Protein AF-0000000074753548 (afdb_homodimer)

Nearest PDB structures (foldseek):
  7zay-assembly1_B  TM=6.853E-01  e=6.596E-12  Homo sapiens
  7uqy-assembly1_A  TM=6.830E-01  e=1.273E-11  Homo sapiens
  7sch-assembly1_A  TM=6.782E-01  e=1.272E-10  Homo sapiens
  7zay-assembly1_A  TM=7.069E-01  e=5.289E-10  Homo sapiens
  7scj-assembly1_B  TM=6.610E-01  e=6.234E-10  Homo sapiens

Solvent-accessible surface area (backbone atoms only — not comparable to full-atom values): 40607 Å² total; per-residue (Å²): 124,79,73,74,76,59,67,59,74,42,63,48,71,73,52,85,58,26,32,22,64,56,84,52,58,80,42,51,55,58,51,78,70,31,45,50,49,54,37,12,48,37,40,52,52,44,42,48,49,68,25,19,65,26,43,34,92,45,70,90,66,34,62,33,32,40,49,47,43,36,52,69,30,50,69,46,61,44,70,64,73,76,59,72,73,66,57,76,62,86,86,61,50,74,64,50,47,32,47,47,50,55,66,48,60,73,64,49,40,68,55,40,32,51,50,50,52,52,53,56,72,69,43,89,66,43,66,80,48,58,21,48,44,31,37,39,57,37,58,50,36,37,77,71,34,32,56,72,36,29,32,60,60,39,48,71,72,44,57,51,31,22,38,41,21,41,47,50,46,27,56,94,60,51,60,50,70,35,45,71,71,59,32,43,50,39,76,60,39,70,46,67,70,56,49,53,55,27,36,71,36,38,56,59,72,87,73,36,72,27,54,32,34,40,64,44,90,28,39,90,79,35,73,85,32,59,81,33,63,49,46,51,50,50,59,77,46,46,82,42,88,45,37,51,47,51,56,80,59,92,58,47,47,52,51,42,13,25,12,54,26,27,55,32,61,34,55,90,35,32,57,63,61,58,52,59,52,21,25,41,11,36,11,28,37,34,34,25,29,48,58,36,52,66,50,47,59,89,80,44,68,56,59,66,34,32,34,34,43,42,36,90,61,61,48,70,64,52,52,51,50,56,49,45,36,58,75,74,33,42,69,60,50,48,51,22,30,50,47,25,50,73,50,31,43,45,55,31,84,84,36,75,63,73,99,46,13,34,58,45,48,51,48,52,54,49,48,53,44,59,74,57,56,63,82,66,74,51,71,43,59,43,71,118,124,79,72,76,75,60,67,58,73,42,62,48,71,72,52,85,59,26,32,22,65,56,85,52,58,78,42,50,53,60,51,76,70,31,45,52,50,54,38,12,47,36,39,51,52,43,41,48,50,69,25,19,65,25,42,35,92,45,71,90,66,33,62,33,32,40,48,46,43,35,50,68,30,50,69,44,61,44,69,65,74,76,58,76,73,68,57,74,61,87,86,60,49,73,64,50,48,32,47,45,51,55,65,50,55,75,65,47,40,68,56,41,33,51,50,49,50,51,54,56,71,68,42,88,65,43,67,81,50,57,20,48,46,32,37,39,57,37,60,49,36,36,80,70,34,32,58,72,36,29,32,59,60,40,47,72,71,45,58,51,31,22,38,40,21,41,47,49,45,27,55,93,60,49,60,50,71,35,45,71,70,58,30,44,50,40,76,61,38,70,46,67,71,56,49,54,54,26,35,71,36,40,53,60,72,90,74,36,72,27,52,33,35,40,64,44,89,27,40,89,80,33,74,84,32,59,80,32,61,49,46,54,50,50,59,77,46,46,81,42,88,44,38,49,47,49,56,82,60,91,58,47,48,53,50,42,13,24,13,53,26,26,55,30,58,37,55,89,36,35,58,62,60,57,52,59,52,21,26,40,11,37,10,29,36,34,34,25,29,48,60,37,54,66,50,48,59,89,78,44,68,57,59,66,34,32,33,33,42,44,37,89,61,61,47,69,65,52,54,51,49,55,50,44,36,59,72,75,34,42,69,60,49,47,51,22,30,50,46,25,50,73,49,30,43,44,55,32,86,84,36,76,62,74,99,46,13,35,60,45,47,52,50,53,54,50,48,53,45,59,75,57,57,62,83,66,74,51,70,45,60,43,71,117

Sequence (768 aa):
MPLFLGLLPNNCAGSALRIYVYDTKKFSAGSVFCSAGQWGVEVLLHRYFAASSCRTLDPNQADLFLVPDYRACHLHLAPTYMHKGLTRIEGDDYHSQIIRNHKDKYRRPAEAEEQFQELLKSLPYLDRKKGMDHVFIFSDQGFIVNFTHTFPSWRDNIPHSIFLTTEAFTPGCGPSCFSPWKDAIIPGHIDLDRIQLIASYNQPTSNRSFLFNFHGRLPVNHDYYEKVTVRKALLQFDELADVSVGGFIEEYFEVMGSSHFCLVPEGTSSWTNHLYESFFAGCIPLILSDRYVLPFQDLIDWPSLSIRWPQEAVAIEMYLYVKDLVVNQRPLVEAMKQRVDAHACWFNFYQLDGPCSPYKGILHDLEKRSRGMPRYLHPTHWVPMPLFLGLLPNNCAGSALRIYVYDTKKFSAGSVFCSAGQWGVEVLLHRYFAASSCRTLDPNQADLFLVPDYRACHLHLAPTYMHKGLTRIEGDDYHSQIIRNHKDKYRRPAEAEEQFQELLKSLPYLDRKKGMDHVFIFSDQGFIVNFTHTFPSWRDNIPHSIFLTTEAFTPGCGPSCFSPWKDAIIPGHIDLDRIQLIASYNQPTSNRSFLFNFHGRLPVNHDYYEKVTVRKALLQFDELADVSVGGFIEEYFEVMGSSHFCLVPEGTSSWTNHLYESFFAGCIPLILSDRYVLPFQDLIDWPSLSIRWPQEAVAIEMYLYVKDLVVNQRPLVEAMKQRVDAHACWFNFYQLDGPCSPYKGILHDLEKRSRGMPRYLHPTHWVP

InterPro domains:
  IPR004263 Exostosin-like [PTHR11062] (15-340)
  IPR040911 Exostosin, GT47 domain [PF03016] (15-314)

Foldseek 3Di:
DLPPLALPEDALQVDQFAEEEDDLDPQQPDLSQLCDDQLNCLSLVSSPQVRYPNYDNDPVRHLAYEYRGSQVCCQQPVPPPPVPPPPPPPPDDSVVSSVVSQVVVPQPLVVLQVVVVVSLVVDPCCPVQVQLRYEYEDSDQEPGDDCVRRHVCCCVRRVNHEYEYQAQDYPPPPNSVHDLLRYFHFATDDDPVLLVVLLVLADALVQAQAAEEDEADAVVPDVQQVPVVLRVLQVVCCPPPRYYYYYDDPCVSNNLNRYLAYEAAAGNHQHDNSVLSSLSSLHQYEYAGPRRDDGLVVPDVNVLQHHYDHSVPRDVVVVVVSVCCVPPVVVSSNRSSVSSNVASQQRHSVDSYDPHHVSSRVSVSSVVSSVPPDRDDDDPDDDD/DLPPLALPEDALQVDQFAEEEDDLDPQQPDLSQLCDDQLNCLSLVSSPQVRYPNYDNDPVRHLAYEYRGSQLCCQQPVPPPPPPPPPPPDPDDSVNSSVVSQVVVPQPLVVLQVVVVVSLVVDPCCPVQVQLRYEYEDSDQEPGDDCVRRHVCCCVRRVNHEYEYQAQDYPPPPNSVHDLLRYFHFATDDDPVLLVVLLVLADALVQAQAAEEDEADAVVPDVQQVPVVLRVLQVVCCPPPRYYYYYDDPCVSNNLNRYLAYEAAAGNHQHDNSVLSSLSSLHQYEYAGPRRDDGLVVPDPNVLQHHYDHSVPRDVVVVVVSVCCVPPVVVSSSRSSVSSNVASQQRHSVDSYDPHHVSSRVSVSSVVSSVPPDRDDDDPDDDD

pLDDT: mean 86.75, std 17.0, range [24.22, 98.88]

Secondary structure (DSSP, 8-state):
---------B-GGG----EEEP--GGGG--HHHHTSGGGHHHHHHHHHHHTBTTB-S-GGG-SEEEE---HHHHHHHS--TT-SS----TT--HHHHHHHHHHTT---HHHHHHHHHHHHHT-TTGGGGTTTTEEEEES--STTTIIIII-TTHHHHSTTSEEEES-S--TTT-GGG--TTT-EE-PPP--HHHHHHHHHT---GGG--EEEEEES--TTT-GGGTT-HHHHHHGGGTT-TTEEEES--TTHHHHHHTEEEEEEE--SSS--THHHHHHHHTPEEEEE-TT-PPS-TTT--GGGT-EE--GGG-SHHHHHHHHHHHHH-HHHHHHHHHHHHHHGGGG-TT--SSS--HHHHHHHHHHHHHHHPPP----S-B--/---------B-GGG----EEEP--GGGG--HHHHTSGGGHHHHHHHHHHHTBTTB-S-GGG-SEEEE---HHHHHHTS--TT-SS----TT--HHHHHHHHHHS----HHHHHHHHHHHHHT-TTGGGGTTTTEEEEES--STTTIIIII-TTHHHHSTTSEEEES-S--TTT-GGG--TTT-EE-PPP--HHHHHHHHHT---GGG--EEEEEES--TTT-GGGTT-HHHHHHGGGTT-TTEEEES--TTHHHHHHTEEEEEEE--SSS--THHHHHHHHTPEEEEE-TT-PPS-TTT--GGGT-EE--GGG-SHHHHHHHHHHHHH-HHHHHHHHHHHHHHGGGG-TT--SSS--HHHHHHHHHHHHHHHPPP----S-B--

Organism: NCBI:txid2562239

Structure (mmCIF, N/CA/C/O backbone):
data_AF-0000000074753548-model_v1
#
loop_
_entity.id
_entity.type
_entity.pdbx_description
1 polymer 'Exostosin GT47 domain-containing protein'
#
loop_
_atom_site.group_PDB
_atom_site.id
_atom_site.type_symbol
_atom_site.label_atom_id
_atom_site.label_alt_id
_atom_site.label_comp_id
_atom_site.label_asym_id
_atom_site.label_entity_id
_atom_site.label_seq_id
_atom_site.pdbx_PDB_ins_code
_atom_site.Cartn_x
_atom_site.Cartn_y
_atom_site.Cartn_z
_atom_site.occupancy
_atom_site.B_iso_or_equiv
_atom_site.auth_seq_id
_atom_site.auth_comp_id
_atom_site.auth_asym_id
_atom_site.auth_atom_id
_atom_site.pdbx_PDB_model_num
ATOM 1 N N . MET A 1 1 ? -21.547 -35 -10.234 1 24.22 1 MET A N 1
ATOM 2 C CA . MET A 1 1 ? -22.438 -34.219 -9.414 1 24.22 1 MET A CA 1
ATOM 3 C C . MET A 1 1 ? -21.844 -32.844 -9.109 1 24.22 1 MET A C 1
ATOM 5 O O . MET A 1 1 ? -20.672 -32.75 -8.742 1 24.22 1 MET A O 1
ATOM 9 N N . PRO A 1 2 ? -22.125 -31.766 -9.82 1 33.41 2 PRO A N 1
ATOM 10 C CA . PRO A 1 2 ? -21.625 -30.438 -9.43 1 33.41 2 PRO A CA 1
ATOM 11 C C . PRO A 1 2 ? -21.469 -30.297 -7.922 1 33.41 2 PRO A C 1
ATOM 13 O O . PRO A 1 2 ? -22.359 -30.688 -7.164 1 33.41 2 PRO A O 1
ATOM 16 N N . LEU A 1 3 ? -20.422 -30.641 -7.398 1 37 3 LEU A N 1
ATOM 17 C CA . LEU A 1 3 ? -20.312 -30.453 -5.957 1 37 3 LEU A CA 1
ATOM 18 C C . LEU A 1 3 ? -21.156 -29.281 -5.488 1 37 3 LEU A C 1
ATOM 20 O O . LEU A 1 3 ? -21.016 -28.156 -6 1 37 3 LEU A O 1
ATOM 24 N N . PHE A 1 4 ? -22.406 -29.469 -5.41 1 38.88 4 PHE A N 1
ATOM 25 C CA . PHE A 1 4 ? -23.266 -28.562 -4.664 1 38.88 4 PHE A CA 1
ATOM 26 C C . PHE A 1 4 ? -22.469 -27.812 -3.602 1 38.88 4 PHE A C 1
ATOM 28 O O . PHE A 1 4 ? -22.062 -28.391 -2.596 1 38.88 4 PHE A O 1
ATOM 35 N N . LEU A 1 5 ? -21.438 -27.094 -4.078 1 48.16 5 LEU A N 1
ATOM 36 C CA . LEU A 1 5 ? -20.609 -26.234 -3.217 1 48.16 5 LEU A CA 1
ATOM 37 C C . LEU A 1 5 ? -21.469 -25.578 -2.139 1 48.16 5 LEU A C 1
ATOM 39 O O . LEU A 1 5 ? -21.984 -24.484 -2.34 1 48.16 5 LEU A O 1
ATOM 43 N N . GLY A 1 6 ? -22.484 -26.266 -1.777 1 48.81 6 GLY A N 1
ATOM 44 C CA . GLY A 1 6 ? -23.188 -25.734 -0.615 1 48.81 6 GLY A CA 1
ATOM 45 C C . GLY A 1 6 ? -22.25 -25.125 0.413 1 48.81 6 GLY A C 1
ATOM 46 O O . GLY A 1 6 ? -21.031 -25.312 0.34 1 48.81 6 GLY A O 1
ATOM 47 N N . LEU A 1 7 ? -22.734 -24.078 1.15 1 61.38 7 LEU A N 1
ATOM 48 C CA . LEU A 1 7 ? -22.203 -23.359 2.301 1 61.38 7 LEU A CA 1
ATOM 49 C C . LEU A 1 7 ? -21.812 -24.328 3.41 1 61.38 7 LEU A C 1
ATOM 51 O O . LEU A 1 7 ? -22.656 -24.766 4.188 1 61.38 7 LEU A O 1
ATOM 55 N N . LEU A 1 8 ? -20.734 -25.188 3.18 1 75.56 8 LEU A N 1
ATOM 56 C CA . LEU A 1 8 ? -20.328 -26.016 4.309 1 75.56 8 LEU A CA 1
ATOM 57 C C . LEU A 1 8 ? -19.734 -25.172 5.422 1 75.56 8 LEU A C 1
ATOM 59 O O . LEU A 1 8 ? -18.828 -24.375 5.184 1 75.56 8 LEU A O 1
ATOM 63 N N . PRO A 1 9 ? -20.516 -25.328 6.496 1 86.12 9 PRO A N 1
ATOM 64 C CA . PRO A 1 9 ? -19.938 -24.609 7.637 1 86.12 9 PRO A CA 1
ATOM 65 C C . PRO A 1 9 ? -18.469 -24.953 7.883 1 86.12 9 PRO A C 1
ATOM 67 O O . PRO A 1 9 ? -18.062 -26.094 7.641 1 86.12 9 PRO A O 1
ATOM 70 N N . ASN A 1 10 ? -17.625 -24 8.094 1 90.81 10 ASN A N 1
ATOM 71 C CA . ASN A 1 10 ? -16.219 -24.188 8.414 1 90.81 10 ASN A CA 1
ATOM 72 C C . ASN A 1 10 ? -15.789 -23.328 9.594 1 90.81 10 ASN A C 1
ATOM 74 O O . ASN A 1 10 ? -16.516 -22.422 10 1 90.81 10 ASN A O 1
ATOM 78 N N . ASN A 1 11 ? -14.664 -23.641 10.172 1 92.06 11 ASN A N 1
ATOM 79 C CA . ASN A 1 11 ? -14.211 -22.969 11.375 1 92.06 11 ASN A CA 1
ATOM 80 C C . ASN A 1 11 ? -13.258 -21.828 11.047 1 92.06 11 ASN A C 1
ATOM 82 O O . ASN A 1 11 ? -12.461 -21.406 11.898 1 92.06 11 ASN A O 1
ATOM 86 N N . CYS A 1 12 ? -13.234 -21.359 9.797 1 94 12 CYS A N 1
ATOM 87 C CA . CYS A 1 12 ? -12.438 -20.219 9.344 1 94 12 CYS A CA 1
ATOM 88 C C . CYS A 1 12 ? -10.961 -20.453 9.625 1 94 12 CYS A C 1
ATOM 90 O O . CYS A 1 12 ? -10.258 -19.531 10.062 1 94 12 CYS A O 1
ATOM 92 N N . ALA A 1 13 ? -10.57 -21.719 9.531 1 92 13 ALA A N 1
ATOM 93 C CA . ALA A 1 13 ? -9.188 -22.125 9.75 1 92 13 ALA A CA 1
ATOM 94 C C . ALA A 1 13 ? -8.695 -21.688 11.125 1 92 13 ALA A C 1
ATOM 96 O O . ALA A 1 13 ? -7.52 -21.359 11.297 1 92 13 ALA A O 1
ATOM 97 N N . GLY A 1 14 ? -9.562 -21.422 12.062 1 92.12 14 GLY A N 1
ATOM 98 C CA . GLY A 1 14 ? -9.219 -21.078 13.43 1 92.12 14 GLY A CA 1
ATOM 99 C C . GLY A 1 14 ? -8.945 -19.594 13.617 1 92.12 14 GLY A C 1
ATOM 100 O O . GLY A 1 14 ? -8.477 -19.172 14.672 1 92.12 14 GLY A O 1
ATOM 101 N N . SER A 1 15 ? -9.258 -18.812 12.641 1 94.25 15 SER A N 1
ATOM 102 C CA . SER A 1 15 ? -8.984 -17.375 12.711 1 94.25 15 SER A CA 1
ATOM 103 C C . SER A 1 15 ? -9.945 -16.688 13.664 1 94.25 15 SER A C 1
ATOM 105 O O . SER A 1 15 ? -11.109 -17.062 13.781 1 94.25 15 SER A O 1
ATOM 107 N N . ALA A 1 16 ? -9.438 -15.602 14.289 1 95.19 16 ALA A N 1
ATOM 108 C CA . ALA A 1 16 ? -10.273 -14.797 15.18 1 95.19 16 ALA A CA 1
ATOM 109 C C . ALA A 1 16 ? -10.883 -13.609 14.438 1 95.19 16 ALA A C 1
ATOM 111 O O . ALA A 1 16 ? -11.609 -12.805 15.031 1 95.19 16 ALA A O 1
ATOM 112 N N . LEU A 1 17 ? -10.641 -13.5 13.188 1 97.62 17 LEU A N 1
ATOM 113 C CA . LEU A 1 17 ? -11.172 -12.398 12.398 1 97.62 17 LEU A CA 1
ATOM 114 C C . LEU A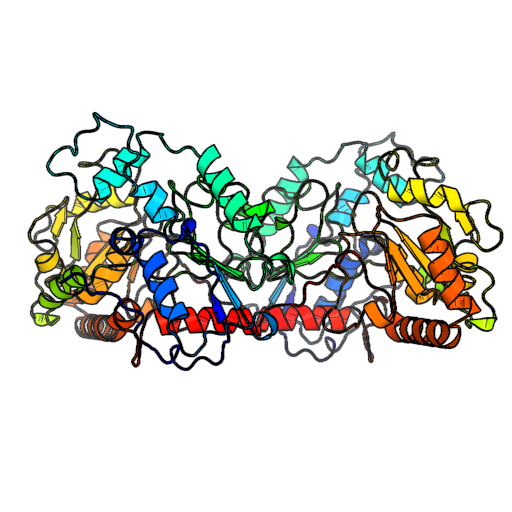 1 17 ? -12.695 -12.43 12.367 1 97.62 17 LEU A C 1
ATOM 116 O O . LEU A 1 17 ? -13.297 -13.508 12.391 1 97.62 17 LEU A O 1
ATOM 120 N N . ARG A 1 18 ? -13.258 -11.352 12.398 1 98.5 18 ARG A N 1
ATOM 121 C CA . ARG A 1 18 ? -14.68 -11.164 12.094 1 98.5 18 ARG A CA 1
ATOM 122 C C . ARG A 1 18 ? -14.867 -10.516 10.734 1 98.5 18 ARG A C 1
ATOM 124 O O . ARG A 1 18 ? -14.422 -9.383 10.508 1 98.5 18 ARG A O 1
ATOM 131 N N . ILE A 1 19 ? -15.586 -11.234 9.875 1 98.56 19 ILE A N 1
ATOM 132 C CA . ILE A 1 19 ? -15.672 -10.773 8.492 1 98.56 19 ILE A CA 1
ATOM 133 C C . ILE A 1 19 ? -17.141 -10.555 8.109 1 98.56 19 ILE A C 1
ATOM 135 O O . ILE A 1 19 ? -17.969 -11.461 8.258 1 98.56 19 ILE A O 1
ATOM 139 N N . TYR A 1 20 ? -17.484 -9.344 7.715 1 98.69 20 TYR A N 1
ATOM 140 C CA . TYR A 1 20 ? -18.781 -9.023 7.141 1 98.69 20 TYR A CA 1
ATOM 141 C C . TYR A 1 20 ? -18.797 -9.289 5.641 1 98.69 20 TYR A C 1
ATOM 143 O O . TYR A 1 20 ? -18 -8.719 4.895 1 98.69 20 TYR A O 1
ATOM 151 N N . VAL A 1 21 ? -19.641 -10.188 5.199 1 97.88 21 VAL A N 1
ATOM 152 C CA . VAL A 1 21 ? -19.766 -10.5 3.781 1 97.88 21 VAL A CA 1
ATOM 153 C C . VAL A 1 21 ? -20.953 -9.75 3.188 1 97.88 21 VAL A C 1
ATOM 155 O O . VAL A 1 21 ? -22.109 -9.977 3.584 1 97.88 21 VAL A O 1
ATOM 158 N N . TYR A 1 22 ? -20.688 -8.867 2.227 1 97.75 22 TYR A N 1
ATOM 159 C CA . TYR A 1 22 ? -21.75 -8.094 1.59 1 97.75 22 TYR A CA 1
ATOM 160 C C . TYR A 1 22 ? -22.672 -9 0.78 1 97.75 22 TYR A C 1
ATOM 162 O O . TYR A 1 22 ? -22.234 -10.023 0.251 1 97.75 22 TYR A O 1
ATOM 170 N N . ASP A 1 23 ? -23.875 -8.625 0.736 1 94.31 23 ASP A N 1
ATOM 171 C CA . ASP A 1 23 ? -24.797 -9.156 -0.267 1 94.31 23 ASP A CA 1
ATOM 172 C C . ASP A 1 23 ? -24.828 -8.273 -1.512 1 94.31 23 ASP A C 1
ATOM 174 O O . ASP A 1 23 ? -25.578 -7.301 -1.573 1 94.31 23 ASP A O 1
ATOM 178 N N . THR A 1 24 ? -24.078 -8.688 -2.539 1 91.56 24 THR A N 1
ATOM 179 C CA . THR A 1 24 ? -23.906 -7.809 -3.689 1 91.56 24 THR A CA 1
ATOM 180 C C . THR A 1 24 ? -24.891 -8.148 -4.793 1 91.56 24 THR A C 1
ATOM 182 O O . THR A 1 24 ? -24.859 -7.555 -5.871 1 91.56 24 THR A O 1
ATOM 185 N N . LYS A 1 25 ? -25.734 -9.078 -4.559 1 87.56 25 LYS A N 1
ATOM 186 C CA . LYS A 1 25 ? -26.875 -9.414 -5.402 1 87.56 25 LYS A CA 1
ATOM 187 C C . LYS A 1 25 ? -26.422 -9.789 -6.812 1 87.56 25 LYS A C 1
ATOM 189 O O . LYS A 1 25 ? -25.703 -10.773 -6.996 1 87.56 25 LYS A O 1
ATOM 194 N N . LYS A 1 26 ? -26.641 -8.914 -7.785 1 78.62 26 LYS A N 1
ATOM 195 C CA . LYS A 1 26 ? -26.391 -9.227 -9.195 1 78.62 26 LYS A CA 1
ATOM 196 C C . LYS A 1 26 ? -24.906 -9.438 -9.469 1 78.62 26 LYS A C 1
ATOM 198 O O . LYS A 1 26 ? -24.547 -10.164 -10.391 1 78.62 26 LYS A O 1
ATOM 203 N N . PHE A 1 27 ? -24.125 -8.922 -8.664 1 80.81 27 PHE A N 1
ATOM 204 C CA . PHE A 1 27 ? -22.688 -8.969 -8.914 1 80.81 27 PHE A CA 1
ATOM 205 C C . PHE A 1 27 ? -22.109 -10.305 -8.492 1 80.81 27 PHE A C 1
ATOM 207 O O . PHE A 1 27 ? -20.984 -10.648 -8.859 1 80.81 27 PHE A O 1
ATOM 214 N N . SER A 1 28 ? -22.906 -11.086 -7.711 1 78.94 28 SER A N 1
ATOM 215 C CA . SER A 1 28 ? -22.484 -12.414 -7.285 1 78.94 28 SER A CA 1
ATOM 216 C C . SER A 1 28 ? -23.484 -13.484 -7.742 1 78.94 28 SER A C 1
ATOM 218 O O . SER A 1 28 ? -23.625 -14.516 -7.09 1 78.94 28 SER A O 1
ATOM 220 N N . ALA A 1 29 ? -24.125 -13.156 -8.812 1 74.31 29 ALA A N 1
ATOM 221 C CA . ALA A 1 29 ? -25.078 -14.109 -9.383 1 74.31 29 ALA A CA 1
ATOM 222 C C . ALA A 1 29 ? -24.375 -15.133 -10.258 1 74.31 29 ALA A C 1
ATOM 224 O O . ALA A 1 29 ? -23.234 -14.922 -10.68 1 74.31 29 ALA A O 1
ATOM 225 N N . GLY A 1 30 ? -24.984 -16.281 -10.469 1 72.62 30 GLY A N 1
ATOM 226 C CA . GLY A 1 30 ? -24.469 -17.297 -11.383 1 72.62 30 GLY A CA 1
ATOM 227 C C . GLY A 1 30 ? -23.344 -18.109 -10.797 1 72.62 30 GLY A C 1
ATOM 228 O O . GLY A 1 30 ? -22.359 -18.406 -11.484 1 72.62 30 GLY A O 1
ATOM 229 N N . SER A 1 31 ? -23.406 -18.422 -9.586 1 72.62 31 SER A N 1
ATOM 230 C CA . SER A 1 31 ? -22.328 -19.078 -8.844 1 72.62 31 SER A CA 1
ATOM 231 C C . SER A 1 31 ? -22.016 -20.453 -9.445 1 72.62 31 SER A C 1
ATOM 233 O O . SER A 1 31 ? -20.844 -20.859 -9.461 1 72.62 31 SER A O 1
ATOM 235 N N . VAL A 1 32 ? -23 -21.078 -9.93 1 69.56 32 VAL A N 1
ATOM 236 C CA . VAL A 1 32 ? -22.781 -22.406 -10.492 1 69.56 32 VAL A CA 1
ATOM 237 C C . VAL A 1 32 ? -21.922 -22.297 -11.75 1 69.56 32 VAL A C 1
ATOM 239 O O . VAL A 1 32 ? -20.922 -23.016 -11.891 1 69.56 32 VAL A O 1
ATOM 242 N N . PHE A 1 33 ? -22.25 -21.391 -12.516 1 69 33 PHE A N 1
ATOM 243 C CA . PHE A 1 33 ? -21.531 -21.188 -13.758 1 69 33 PHE A CA 1
ATOM 244 C C . PHE A 1 33 ? -20.125 -20.641 -13.484 1 69 33 PHE A C 1
ATOM 246 O O . PHE A 1 33 ? -19.156 -21.078 -14.086 1 69 33 PHE A O 1
ATOM 253 N N . CYS A 1 34 ? -19.984 -19.766 -12.57 1 74.75 34 CYS A N 1
ATOM 254 C CA . CYS A 1 34 ? -18.734 -19.031 -12.297 1 74.75 34 CYS A CA 1
ATOM 255 C C . CYS A 1 34 ? -17.812 -19.859 -11.422 1 74.75 34 CYS A C 1
ATOM 257 O O . CYS A 1 34 ? -16.656 -19.484 -11.211 1 74.75 34 CYS A O 1
ATOM 259 N N . SER A 1 35 ? -18.188 -20.984 -11.039 1 77.19 35 SER A N 1
ATOM 260 C CA . SER A 1 35 ? -17.391 -21.766 -10.102 1 77.19 35 SER A CA 1
ATOM 261 C C . SER A 1 35 ? -16.375 -22.641 -10.828 1 77.19 35 SER A C 1
ATOM 263 O O . SER A 1 35 ? -15.531 -23.281 -10.203 1 77.19 35 SER A O 1
ATOM 265 N N . ALA A 1 36 ? -16.484 -22.578 -12.102 1 73.19 36 ALA A N 1
ATOM 266 C CA . ALA A 1 36 ? -15.609 -23.422 -12.898 1 73.19 36 ALA A CA 1
ATOM 267 C C . ALA A 1 36 ? -14.461 -22.625 -13.492 1 73.19 36 ALA A C 1
ATOM 269 O O . ALA A 1 36 ? -14.602 -21.422 -13.75 1 73.19 36 ALA A O 1
ATOM 270 N N . GLY A 1 37 ? -13.32 -23.359 -13.625 1 76.25 37 GLY A N 1
ATOM 271 C CA . GLY A 1 37 ? -12.195 -22.734 -14.289 1 76.25 37 GLY A CA 1
ATOM 272 C C . GLY A 1 37 ? -11.422 -21.781 -13.391 1 76.25 37 GLY A C 1
ATOM 273 O O . GLY A 1 37 ? -11.57 -21.812 -12.172 1 76.25 37 GLY A O 1
ATOM 274 N N . GLN A 1 38 ? -10.648 -21.031 -13.977 1 77.06 38 GLN A N 1
ATOM 275 C CA . GLN A 1 38 ? -9.664 -20.234 -13.25 1 77.06 38 GLN A CA 1
ATOM 276 C C . GLN A 1 38 ? -10.344 -19.156 -12.406 1 77.06 38 GLN A C 1
ATOM 278 O O . GLN A 1 38 ? -9.766 -18.656 -11.438 1 77.06 38 GLN A O 1
ATOM 283 N N . TRP A 1 39 ? -11.586 -18.844 -12.719 1 79.44 39 TRP A N 1
ATOM 284 C CA . TRP A 1 39 ? -12.258 -17.75 -12.039 1 79.44 39 TRP A CA 1
ATOM 285 C C . TRP A 1 39 ? -13.07 -18.25 -10.852 1 79.44 39 TRP A C 1
ATOM 287 O O . TRP A 1 39 ? -13.672 -17.469 -10.117 1 79.44 39 TRP A O 1
ATOM 297 N N . GLY A 1 40 ? -13.016 -19.5 -10.633 1 85.56 40 GLY A N 1
ATOM 298 C CA . GLY A 1 40 ? -13.805 -20.141 -9.586 1 85.56 40 GLY A CA 1
ATOM 299 C C . GLY A 1 40 ? -13.469 -19.641 -8.195 1 85.56 40 GLY A C 1
ATOM 300 O O . GLY A 1 40 ? -14.281 -19.75 -7.277 1 85.56 40 GLY A O 1
ATOM 301 N N . VAL A 1 41 ? -12.312 -19.016 -8.078 1 90.56 41 VAL A N 1
ATOM 302 C CA . VAL A 1 41 ? -11.867 -18.578 -6.762 1 90.56 41 VAL A CA 1
ATOM 303 C C . VAL A 1 41 ? -12.781 -17.469 -6.254 1 90.56 41 VAL A C 1
ATOM 305 O O . VAL A 1 41 ? -13.016 -17.344 -5.047 1 90.56 41 VAL A O 1
ATOM 308 N N . GLU A 1 42 ? -13.391 -16.656 -7.156 1 89.25 42 GLU A N 1
ATOM 309 C CA . GLU A 1 42 ? -14.312 -15.602 -6.766 1 89.25 42 GLU A CA 1
ATOM 310 C C . GLU A 1 42 ? -15.539 -16.172 -6.055 1 89.25 42 GLU A C 1
ATOM 312 O O . GLU A 1 42 ? -15.992 -15.609 -5.051 1 89.25 42 GLU A O 1
ATOM 317 N N . VAL A 1 43 ? -15.93 -17.297 -6.555 1 89.12 43 VAL A N 1
ATOM 318 C CA . VAL A 1 43 ? -17.109 -17.938 -5.996 1 89.12 43 VAL A CA 1
ATOM 319 C C . VAL A 1 43 ? -16.734 -18.688 -4.723 1 89.12 43 VAL A C 1
ATOM 321 O O . VAL A 1 43 ? -17.406 -18.578 -3.701 1 89.12 43 VAL A O 1
ATOM 324 N N . LEU A 1 44 ? -15.68 -19.438 -4.785 1 91.62 44 LEU A N 1
ATOM 325 C CA . LEU A 1 44 ? -15.312 -20.312 -3.678 1 91.62 44 LEU A CA 1
ATOM 326 C C . LEU A 1 44 ? -14.961 -19.5 -2.436 1 91.62 44 LEU A C 1
ATOM 328 O O . LEU A 1 44 ? -15.359 -19.859 -1.324 1 91.62 44 LEU A O 1
ATOM 332 N N . LEU A 1 45 ? -14.289 -18.438 -2.596 1 93.88 45 LEU A N 1
ATOM 333 C CA . LEU A 1 45 ? -13.945 -17.609 -1.45 1 93.88 45 LEU A CA 1
ATOM 334 C C . LEU A 1 45 ? -15.195 -16.938 -0.877 1 93.88 45 LEU A C 1
ATOM 336 O O . LEU A 1 45 ? -15.344 -16.844 0.343 1 93.88 45 LEU A O 1
ATOM 340 N N . HIS A 1 46 ? -16.062 -16.453 -1.777 1 94.25 46 HIS A N 1
ATOM 341 C CA . HIS A 1 46 ? -17.328 -15.898 -1.324 1 94.25 46 HIS A CA 1
ATOM 342 C C . HIS A 1 46 ? -18.109 -16.906 -0.468 1 94.25 46 HIS A C 1
ATOM 344 O O . HIS A 1 46 ? -18.5 -16.594 0.656 1 94.25 46 HIS A O 1
ATOM 350 N N . ARG A 1 47 ? -18.188 -18.031 -0.956 1 92.25 47 ARG A N 1
ATOM 351 C CA . ARG A 1 47 ? -18.969 -19.062 -0.272 1 92.25 47 ARG A CA 1
ATOM 352 C C . ARG A 1 47 ? -18.281 -19.5 1.012 1 92.25 47 ARG A C 1
ATOM 354 O O . ARG A 1 47 ? -18.938 -19.75 2.025 1 92.25 47 ARG A O 1
ATOM 361 N N . TYR A 1 48 ? -17.016 -19.656 0.967 1 94 48 TYR A N 1
ATOM 362 C CA . TYR A 1 48 ? -16.25 -20.047 2.152 1 94 48 TYR A CA 1
ATOM 363 C C . TYR A 1 48 ? -16.5 -19.062 3.295 1 94 48 TYR A C 1
ATOM 365 O O . TYR A 1 48 ? -16.859 -19.469 4.402 1 94 48 TYR A O 1
ATOM 373 N N . PHE A 1 49 ? -16.391 -17.781 3.08 1 95.56 49 PHE A N 1
ATOM 374 C CA . PHE A 1 49 ? -16.516 -16.797 4.141 1 95.56 49 PHE A CA 1
ATOM 375 C C . PHE A 1 49 ? -17.969 -16.625 4.555 1 95.56 49 PHE A C 1
ATOM 377 O O . PHE A 1 49 ? -18.25 -16.359 5.723 1 95.56 49 PHE A O 1
ATOM 384 N N . ALA A 1 50 ? -18.859 -16.812 3.611 1 93.56 50 ALA A N 1
ATOM 385 C CA . ALA A 1 50 ? -20.281 -16.688 3.918 1 93.56 50 ALA A CA 1
ATOM 386 C C . ALA A 1 50 ? -20.734 -17.781 4.871 1 93.56 50 ALA A C 1
ATOM 388 O O . ALA A 1 50 ? -21.672 -17.609 5.641 1 93.56 50 ALA A O 1
ATOM 389 N N . ALA A 1 51 ? -20.016 -18.906 4.859 1 92.94 51 ALA A N 1
ATOM 390 C CA . ALA A 1 51 ? -20.422 -20.047 5.668 1 92.94 51 ALA A CA 1
ATOM 391 C C . ALA A 1 51 ? -19.469 -20.266 6.836 1 92.94 51 ALA A C 1
ATOM 393 O O . ALA A 1 51 ? -19.531 -21.281 7.531 1 92.94 51 ALA A O 1
ATOM 394 N N . SER A 1 52 ? -18.625 -19.344 7.066 1 93.81 52 SER A N 1
ATOM 395 C CA . SER A 1 52 ? -17.562 -19.516 8.047 1 93.81 52 SER A CA 1
ATOM 396 C C . SER A 1 52 ? -17.984 -19.016 9.422 1 93.81 52 SER A C 1
ATOM 398 O O . SER A 1 52 ? -18.875 -18.172 9.539 1 93.81 52 SER A O 1
ATOM 400 N N . SER A 1 53 ? -17.297 -19.531 10.422 1 94.44 53 SER A N 1
ATOM 401 C CA . SER A 1 53 ? -17.531 -19.094 11.789 1 94.44 53 SER A CA 1
ATOM 402 C C . SER A 1 53 ? -17.031 -17.656 12.008 1 94.44 53 SER A C 1
ATOM 404 O O . SER A 1 53 ? -17.438 -17 12.969 1 94.44 53 SER A O 1
ATOM 406 N N . CYS A 1 54 ? -16.266 -17.188 11.141 1 95.25 54 CYS A N 1
ATOM 407 C CA . CYS A 1 54 ? -15.758 -15.828 11.305 1 95.25 54 CYS A CA 1
ATOM 408 C C . CYS A 1 54 ? -16.703 -14.805 10.695 1 95.25 54 CYS A C 1
ATOM 410 O O . CYS A 1 54 ? -16.484 -13.602 10.812 1 95.25 54 CYS A O 1
ATOM 412 N N . ARG A 1 55 ? -17.766 -15.266 10.141 1 96.75 55 ARG A N 1
ATOM 413 C CA . ARG A 1 55 ? -18.719 -14.328 9.562 1 96.75 55 ARG A CA 1
ATOM 414 C C . ARG A 1 55 ? -19.469 -13.578 10.641 1 96.75 55 ARG A C 1
ATOM 416 O O . ARG A 1 55 ? -19.906 -14.164 11.641 1 96.75 55 ARG A O 1
ATOM 423 N N . THR A 1 56 ? -19.547 -12.289 10.461 1 98.06 56 THR A N 1
ATOM 424 C CA . THR A 1 56 ? -20.422 -11.477 11.297 1 98.06 56 THR A CA 1
ATOM 425 C C . THR A 1 56 ? -21.453 -10.734 10.445 1 98.06 56 THR A C 1
ATOM 427 O O . THR A 1 56 ? -21.141 -10.297 9.336 1 98.06 56 THR A O 1
ATOM 430 N N . LEU A 1 57 ? -22.641 -10.609 11.008 1 96.94 57 LEU A N 1
ATOM 431 C CA . LEU A 1 57 ? -23.672 -9.844 10.344 1 96.94 57 LEU A CA 1
ATOM 432 C C . LEU A 1 57 ? -23.719 -8.406 10.859 1 96.94 57 LEU A C 1
ATOM 434 O O . LEU A 1 57 ? -24.438 -7.566 10.32 1 96.94 57 LEU A O 1
ATOM 438 N N . ASP A 1 58 ? -22.891 -8.148 11.812 1 97.88 58 ASP A N 1
ATOM 439 C CA . ASP A 1 58 ? -22.781 -6.812 12.391 1 97.88 58 ASP A CA 1
ATOM 440 C C . ASP A 1 58 ? -21.562 -6.07 11.852 1 97.88 58 ASP A C 1
ATOM 442 O O . ASP A 1 58 ? -20.422 -6.387 12.211 1 97.88 58 ASP A O 1
ATOM 446 N N . PRO A 1 59 ? -21.812 -5.074 11.031 1 97.69 59 PRO A N 1
ATOM 447 C CA . PRO A 1 59 ? -20.672 -4.34 10.469 1 97.69 59 PRO A CA 1
ATOM 448 C C . PRO A 1 59 ? -19.812 -3.689 11.539 1 97.69 59 PRO A C 1
ATOM 450 O O . PRO A 1 59 ? -18.609 -3.492 11.328 1 97.69 59 PRO A O 1
ATOM 453 N N . ASN A 1 60 ? -20.344 -3.387 12.672 1 96.88 60 ASN A N 1
ATOM 454 C CA . ASN A 1 60 ? -19.594 -2.725 13.734 1 96.88 60 ASN A CA 1
ATOM 455 C C . ASN A 1 60 ? -18.609 -3.68 14.398 1 96.88 60 ASN A C 1
ATOM 457 O O . ASN A 1 60 ? -17.672 -3.244 15.086 1 96.88 60 ASN A O 1
ATOM 461 N N . GLN A 1 61 ? -18.812 -4.949 14.18 1 97.38 61 GLN A N 1
ATOM 462 C CA . GLN A 1 61 ? -17.922 -5.957 14.766 1 97.38 61 GLN A CA 1
ATOM 463 C C . GLN A 1 61 ? -16.906 -6.465 13.742 1 97.38 61 GLN A C 1
ATOM 465 O O . GLN A 1 61 ? -16.016 -7.23 14.086 1 97.38 61 GLN A O 1
ATOM 470 N N . ALA A 1 62 ? -17.047 -6 12.555 1 98.5 62 ALA A N 1
ATOM 471 C CA . ALA A 1 62 ? -16.25 -6.566 11.469 1 98.5 62 ALA A CA 1
ATOM 472 C C . ALA A 1 62 ? -14.828 -6.012 11.484 1 98.5 62 ALA A C 1
ATOM 474 O O . ALA A 1 62 ? -14.625 -4.801 11.586 1 98.5 62 ALA A O 1
ATOM 475 N N . ASP A 1 63 ? -13.883 -6.906 11.414 1 98.31 63 ASP A N 1
ATOM 476 C CA . ASP A 1 63 ? -12.508 -6.504 11.156 1 98.31 63 ASP A CA 1
ATOM 477 C C . ASP A 1 63 ? -12.289 -6.211 9.672 1 98.31 63 ASP A C 1
ATOM 479 O O . ASP A 1 63 ? -11.531 -5.305 9.32 1 98.31 63 ASP A O 1
ATOM 483 N N . LEU A 1 64 ? -12.922 -7.008 8.859 1 98.75 64 LEU A N 1
ATOM 484 C CA . LEU A 1 64 ? -12.82 -6.887 7.41 1 98.75 64 LEU A CA 1
ATOM 485 C C . LEU A 1 64 ? -14.188 -7.051 6.754 1 98.75 64 LEU A C 1
ATOM 487 O O . LEU A 1 64 ? -15.094 -7.641 7.344 1 98.75 64 LEU A O 1
ATOM 491 N N . PHE A 1 65 ? -14.312 -6.5 5.602 1 98.81 65 PHE A N 1
ATOM 492 C CA . PHE A 1 65 ? -15.484 -6.617 4.75 1 98.81 65 PHE A CA 1
ATOM 493 C C . PHE A 1 65 ? -15.133 -7.301 3.434 1 98.81 65 PHE A C 1
ATOM 495 O O . PHE A 1 65 ? -14.203 -6.883 2.738 1 98.81 65 PHE A O 1
ATOM 502 N N . LEU A 1 66 ? -15.797 -8.375 3.123 1 98.44 66 LEU A N 1
ATOM 503 C CA . LEU A 1 66 ? -15.625 -9.023 1.829 1 98.44 66 LEU A CA 1
ATOM 504 C C . LEU A 1 66 ? -16.672 -8.539 0.835 1 98.44 66 LEU A C 1
ATOM 506 O O . LEU A 1 66 ? -17.859 -8.492 1.158 1 98.44 66 LEU A O 1
ATOM 510 N N . VAL A 1 67 ? -16.188 -8.195 -0.387 1 97.19 67 VAL A N 1
ATOM 511 C CA . VAL A 1 67 ? -17.078 -7.73 -1.444 1 97.19 67 VAL A CA 1
ATOM 512 C C . VAL A 1 67 ? -17.141 -8.773 -2.562 1 97.19 67 VAL A C 1
ATOM 514 O O . VAL A 1 67 ? -16.328 -8.75 -3.484 1 97.19 67 VAL A O 1
ATOM 517 N N . PRO A 1 68 ? -18.125 -9.633 -2.486 1 94.12 68 PRO A N 1
ATOM 518 C CA . PRO A 1 68 ? -18.281 -10.609 -3.568 1 94.12 68 PRO A CA 1
ATOM 519 C C . PRO A 1 68 ? -18.594 -9.961 -4.914 1 94.12 68 PRO A C 1
ATOM 521 O O . PRO A 1 68 ? -19.484 -9.125 -5.004 1 94.12 68 PRO A O 1
ATOM 524 N N . ASP A 1 69 ? -17.812 -10.297 -5.883 1 89.62 69 ASP A N 1
ATOM 525 C CA . ASP A 1 69 ? -17.953 -9.828 -7.254 1 89.62 69 ASP A CA 1
ATOM 526 C C . ASP A 1 69 ? -17.422 -10.852 -8.25 1 89.62 69 ASP A C 1
ATOM 528 O O . ASP A 1 69 ? -16.219 -11.094 -8.32 1 89.62 69 ASP A O 1
ATOM 532 N N . TYR A 1 70 ? -18.375 -11.453 -9.086 1 84.19 70 TYR A N 1
ATOM 533 C CA . TYR A 1 70 ? -17.984 -12.5 -10.031 1 84.19 70 TYR A CA 1
ATOM 534 C C . TYR A 1 70 ? -17.703 -11.922 -11.406 1 84.19 70 TYR A C 1
ATOM 536 O O . TYR A 1 70 ? -18 -12.547 -12.43 1 84.19 70 TYR A O 1
ATOM 544 N N . ARG A 1 71 ? -17.203 -10.758 -11.398 1 78.75 71 ARG A N 1
ATOM 545 C CA . ARG A 1 71 ? -17.109 -10 -12.641 1 78.75 71 ARG A CA 1
ATOM 546 C C . ARG A 1 71 ? -16.188 -10.688 -13.641 1 78.75 71 ARG A C 1
ATOM 548 O O . ARG A 1 71 ? -16.438 -10.656 -14.852 1 78.75 71 ARG A O 1
ATOM 555 N N . ALA A 1 72 ? -15.086 -11.227 -13.133 1 76.94 72 ALA A N 1
ATOM 556 C CA . ALA A 1 72 ? -14.188 -11.898 -14.07 1 76.94 72 ALA A CA 1
ATOM 557 C C . ALA A 1 72 ? -14.906 -13.023 -14.805 1 76.94 72 ALA A C 1
ATOM 559 O O . ALA A 1 72 ? -14.758 -13.172 -16.016 1 76.94 72 ALA A O 1
ATOM 560 N N . CYS A 1 73 ? -15.703 -13.727 -14.062 1 73.75 73 CYS A N 1
ATOM 561 C CA . CYS A 1 73 ? -16.516 -14.781 -14.656 1 73.75 73 CYS A CA 1
ATOM 562 C C . CYS A 1 73 ? -17.547 -14.203 -15.609 1 73.75 73 CYS A C 1
ATOM 564 O O . CYS A 1 73 ? -17.703 -14.688 -16.734 1 73.75 73 CYS A O 1
ATOM 566 N N . HIS A 1 74 ? -18.266 -13.148 -15.18 1 72.38 74 HIS A N 1
ATOM 567 C CA . HIS A 1 74 ? -19.328 -12.547 -15.969 1 72.38 74 HIS A CA 1
ATOM 568 C C . HIS A 1 74 ? -18.781 -11.938 -17.25 1 72.38 74 HIS A C 1
ATOM 570 O O . HIS A 1 74 ? -19.438 -12 -18.297 1 72.38 74 HIS A O 1
ATOM 576 N N . LEU A 1 75 ? -17.688 -11.422 -17.109 1 69.25 75 LEU A N 1
ATOM 577 C CA . LEU A 1 75 ? -17.125 -10.734 -18.266 1 69.25 75 LEU A CA 1
ATOM 578 C C . LEU A 1 75 ? -16.5 -11.734 -19.25 1 69.25 75 LEU A C 1
ATOM 580 O O . LEU A 1 75 ? -16.5 -11.508 -20.453 1 69.25 75 LEU A O 1
ATOM 584 N N . HIS A 1 76 ? -16 -12.727 -18.703 1 64.38 76 HIS A N 1
ATOM 585 C CA . HIS A 1 76 ? -15.273 -13.641 -19.562 1 64.38 76 HIS A CA 1
ATOM 586 C C . HIS A 1 76 ? -16.172 -14.789 -20.031 1 64.38 76 HIS A C 1
ATOM 588 O O . HIS A 1 76 ? -15.961 -15.328 -21.125 1 64.38 76 HIS A O 1
ATOM 594 N N . LEU A 1 77 ? -17 -15.18 -19.156 1 58.09 77 LEU A N 1
ATOM 595 C CA . LEU A 1 77 ? -17.766 -16.375 -19.484 1 58.09 77 LEU A CA 1
ATOM 596 C C . LEU A 1 77 ? -19.188 -16.016 -19.938 1 58.09 77 LEU A C 1
ATOM 598 O O . LEU A 1 77 ? -19.828 -16.812 -20.625 1 58.09 77 LEU A O 1
ATOM 602 N N . ALA A 1 78 ? -19.656 -14.797 -19.375 1 50.16 78 ALA A N 1
ATOM 603 C CA . ALA A 1 78 ? -21.062 -14.602 -19.688 1 50.16 78 ALA A CA 1
ATOM 604 C C . ALA A 1 78 ? -21.297 -14.516 -21.188 1 50.16 78 ALA A C 1
ATOM 606 O O . ALA A 1 78 ? -20.578 -13.797 -21.891 1 50.16 78 ALA A O 1
ATOM 607 N N . PRO A 1 79 ? -21.875 -15.43 -21.688 1 45.25 79 PRO A N 1
ATOM 608 C CA . PRO A 1 79 ? -22.281 -15.383 -23.094 1 45.25 79 PRO A CA 1
ATOM 609 C C . PRO A 1 79 ? -22.875 -14.031 -23.484 1 45.25 79 PRO A C 1
ATOM 611 O O . PRO A 1 79 ? -23.75 -13.508 -22.781 1 45.25 79 PRO A O 1
ATOM 614 N N . THR A 1 80 ? -22.219 -12.961 -23.625 1 41.56 80 THR A N 1
ATOM 615 C CA . THR A 1 80 ? -23.062 -11.945 -24.266 1 41.56 80 THR A CA 1
ATOM 616 C C . THR A 1 80 ? -24 -12.586 -25.281 1 41.56 80 THR A C 1
ATOM 618 O O . THR A 1 80 ? -23.594 -13.477 -26.031 1 41.56 80 THR A O 1
ATOM 621 N N . TYR A 1 81 ? -25.234 -12.5 -24.953 1 36.06 81 TYR A N 1
ATOM 622 C CA . TYR A 1 81 ? -26.359 -12.867 -25.812 1 36.06 81 TYR A CA 1
ATOM 623 C C . TYR A 1 81 ? -26.078 -12.5 -27.266 1 36.06 81 TYR A C 1
ATOM 625 O O . TYR A 1 81 ? -26.609 -13.148 -28.172 1 36.06 81 TYR A O 1
ATOM 633 N N . MET A 1 82 ? -25.688 -11.234 -27.516 1 35.69 82 MET A N 1
ATOM 634 C CA . MET A 1 82 ? -25.844 -10.789 -28.906 1 35.69 82 MET A CA 1
ATOM 635 C C . MET A 1 82 ? -24.906 -11.562 -29.828 1 35.69 82 MET A C 1
ATOM 637 O O . MET A 1 82 ? -24.859 -11.297 -31.031 1 35.69 82 MET A O 1
ATOM 641 N N . HIS A 1 83 ? -23.797 -11.93 -29.438 1 33.72 83 HIS A N 1
ATOM 642 C CA . HIS A 1 83 ? -23.188 -12.594 -30.594 1 33.72 83 HIS A CA 1
ATOM 643 C C . HIS A 1 83 ? -23.953 -13.852 -30.969 1 33.72 83 HIS A C 1
ATOM 645 O O . HIS A 1 83 ? -23.734 -14.922 -30.391 1 33.72 83 HIS A O 1
ATOM 651 N N . LYS A 1 84 ? -25.047 -13.758 -31.469 1 36.72 84 LYS A N 1
ATOM 652 C CA . LYS A 1 84 ? -25.844 -14.719 -32.25 1 36.72 84 LYS A CA 1
ATOM 653 C C . LYS A 1 84 ? -24.953 -15.734 -32.938 1 36.72 84 LYS A C 1
ATOM 655 O O . LYS A 1 84 ? -25.359 -16.875 -33.156 1 36.72 84 LYS A O 1
ATOM 660 N N . GLY A 1 85 ? -24.078 -15.148 -33.781 1 32.03 85 GLY A N 1
ATOM 661 C CA . GLY A 1 85 ? -23.344 -15.953 -34.75 1 32.03 85 GLY A CA 1
ATOM 662 C C . GLY A 1 85 ? -22.078 -16.562 -34.156 1 32.03 85 GLY A C 1
ATOM 663 O O . GLY A 1 85 ? -21.219 -17.062 -34.875 1 32.03 85 GLY A O 1
ATOM 664 N N . LEU A 1 86 ? -21.531 -15.852 -33.094 1 35.47 86 LEU A N 1
ATOM 665 C CA . LEU A 1 86 ? -20.344 -16.641 -32.781 1 35.47 86 LEU A CA 1
ATOM 666 C C . LEU A 1 86 ? -20.719 -18.047 -32.344 1 35.47 86 LEU A C 1
ATOM 668 O O . LEU A 1 86 ? -21.422 -18.219 -31.328 1 35.47 86 LEU A O 1
ATOM 672 N N . THR A 1 87 ? -21.062 -18.828 -33.156 1 32.34 87 THR A N 1
ATOM 673 C CA . THR A 1 87 ? -21.109 -20.281 -33.125 1 32.34 87 THR A CA 1
ATOM 674 C C . THR A 1 87 ? -20.031 -20.828 -32.188 1 32.34 87 THR A C 1
ATOM 676 O O . THR A 1 87 ? -18.906 -20.328 -32.156 1 32.34 87 THR A O 1
ATOM 679 N N . ARG A 1 88 ? -20.391 -21.203 -30.891 1 36.91 88 ARG A N 1
ATOM 680 C CA . ARG A 1 88 ? -19.484 -22.188 -30.328 1 36.91 88 ARG A CA 1
ATOM 681 C C . ARG A 1 88 ? -18.625 -22.828 -31.406 1 36.91 88 ARG A C 1
ATOM 683 O O . ARG A 1 88 ? -19.141 -23.469 -32.312 1 36.91 88 ARG A O 1
ATOM 690 N N . ILE A 1 89 ? -17.688 -22.172 -31.938 1 36.31 89 ILE A N 1
ATOM 691 C CA . ILE A 1 89 ? -17 -23.172 -32.75 1 36.31 89 ILE A CA 1
ATOM 692 C C . ILE A 1 89 ? -16.922 -24.484 -31.984 1 36.31 89 ILE A C 1
ATOM 694 O O . ILE A 1 89 ? -16.484 -24.531 -30.828 1 36.31 89 ILE A O 1
ATOM 698 N N . GLU A 1 90 ? -17.531 -25.438 -32.219 1 35 90 GLU A N 1
ATOM 699 C CA . GLU A 1 90 ? -17.453 -26.859 -31.859 1 35 90 GLU A CA 1
ATOM 700 C C . GLU A 1 90 ? -16 -27.297 -31.656 1 35 90 GLU A C 1
ATOM 702 O O . GLU A 1 90 ? -15.156 -27.078 -32.531 1 35 90 GLU A O 1
ATOM 707 N N . GLY A 1 91 ? -15.406 -27.5 -30.328 1 39.12 91 GLY A N 1
ATOM 708 C CA . GLY A 1 91 ? -14.086 -27.984 -29.953 1 39.12 91 GLY A CA 1
ATOM 709 C C . GLY A 1 91 ? -13.289 -26.984 -29.141 1 39.12 91 GLY A C 1
ATOM 710 O O . GLY A 1 91 ? -12.156 -27.266 -28.734 1 39.12 91 GLY A O 1
ATOM 711 N N . ASP A 1 92 ? -13.766 -25.688 -29.078 1 44 92 ASP A N 1
ATOM 712 C CA . ASP A 1 92 ? -12.938 -24.734 -28.344 1 44 92 ASP A CA 1
ATOM 713 C C . ASP A 1 92 ? -13.039 -24.953 -26.828 1 44 92 ASP A C 1
ATOM 715 O O . ASP A 1 92 ? -14.141 -25.125 -26.312 1 44 92 ASP A O 1
ATOM 719 N N . ASP A 1 93 ? -11.984 -25.203 -26.266 1 47.66 93 ASP A N 1
ATOM 720 C CA . ASP A 1 93 ? -11.938 -25.25 -24.812 1 47.66 93 ASP A CA 1
ATOM 721 C C . ASP A 1 93 ? -12.273 -23.891 -24.203 1 47.66 93 ASP A C 1
ATOM 723 O O . ASP A 1 93 ? -12.281 -22.875 -24.906 1 47.66 93 ASP A O 1
ATOM 727 N N . TYR A 1 94 ? -12.914 -23.938 -23.062 1 48.69 94 TYR A N 1
ATOM 728 C CA . TYR A 1 94 ? -13.352 -22.781 -22.297 1 48.69 94 TYR A CA 1
ATOM 729 C C . TYR A 1 94 ? -12.367 -21.625 -22.422 1 48.69 94 TYR A C 1
ATOM 731 O O . TYR A 1 94 ? -12.766 -20.469 -22.594 1 48.69 94 TYR A O 1
ATOM 739 N N . HIS A 1 95 ? -11.203 -21.906 -22.516 1 49.66 95 HIS A N 1
ATOM 740 C CA . HIS A 1 95 ? -10.164 -20.891 -22.594 1 49.66 95 HIS A CA 1
ATOM 741 C C . HIS A 1 95 ? -10.188 -20.172 -23.922 1 49.66 95 HIS A C 1
ATOM 743 O O . HIS A 1 95 ? -10.008 -18.953 -23.984 1 49.66 95 HIS A O 1
ATOM 749 N N . SER A 1 96 ? -10.453 -21 -24.969 1 49.41 96 SER A N 1
ATOM 750 C CA . SER A 1 96 ? -10.531 -20.406 -26.297 1 49.41 96 SER A CA 1
ATOM 751 C C . SER A 1 96 ? -11.719 -19.453 -26.406 1 49.41 96 SER A C 1
ATOM 753 O O . SER A 1 96 ? -11.625 -18.422 -27.062 1 49.41 96 SER A O 1
ATOM 755 N N . GLN A 1 97 ? -12.727 -19.891 -25.75 1 51.47 97 GLN A N 1
ATOM 756 C CA . GLN A 1 97 ? -13.898 -19.031 -25.75 1 51.47 97 GLN A CA 1
ATOM 757 C C . GLN A 1 97 ? -13.602 -17.703 -25.047 1 51.47 97 GLN A C 1
ATOM 759 O O . GLN A 1 97 ? -14.008 -16.641 -25.5 1 51.47 97 GLN A O 1
ATOM 764 N N . ILE A 1 98 ? -12.898 -17.875 -24.031 1 53.88 98 ILE A N 1
ATOM 765 C CA . ILE A 1 98 ? -12.523 -16.703 -23.25 1 53.88 98 ILE A CA 1
ATOM 766 C C . ILE A 1 98 ? -11.68 -15.758 -24.109 1 53.88 98 ILE A C 1
ATOM 768 O O . ILE A 1 98 ? -11.938 -14.555 -24.156 1 53.88 98 ILE A O 1
ATOM 772 N N . ILE A 1 99 ? -10.805 -16.406 -24.797 1 51.19 99 ILE A N 1
ATOM 773 C CA . ILE A 1 99 ? -9.891 -15.633 -25.625 1 51.19 99 ILE A CA 1
ATOM 774 C C . ILE A 1 99 ? -10.672 -14.953 -26.75 1 51.19 99 ILE A C 1
ATOM 776 O O . ILE A 1 99 ? -10.422 -13.789 -27.078 1 51.19 99 ILE A O 1
ATOM 780 N N . ARG A 1 100 ? -11.484 -15.75 -27.344 1 51.53 100 ARG A N 1
ATOM 781 C CA . ARG A 1 100 ? -12.281 -15.188 -28.438 1 51.53 100 ARG A CA 1
ATOM 782 C C . ARG A 1 100 ? -13.148 -14.039 -27.938 1 51.53 100 ARG A C 1
ATOM 784 O O . ARG A 1 100 ? -13.273 -13.008 -28.609 1 51.53 100 ARG A O 1
ATOM 791 N N . ASN A 1 101 ? -13.75 -14.359 -26.875 1 52.81 101 ASN A N 1
ATOM 792 C CA . ASN A 1 101 ? -14.562 -13.297 -26.297 1 52.81 101 ASN A CA 1
ATOM 793 C C . ASN A 1 101 ? -13.727 -12.055 -25.984 1 52.81 101 ASN A C 1
ATOM 795 O O . ASN A 1 101 ? -14.227 -10.93 -26.062 1 52.81 101 ASN A O 1
ATOM 799 N N . HIS A 1 102 ? -12.57 -12.359 -25.703 1 50.97 102 HIS A N 1
ATOM 800 C CA . HIS A 1 102 ? -11.625 -11.281 -25.422 1 50.97 102 HIS A CA 1
ATOM 801 C C . HIS A 1 102 ? -11.305 -10.492 -26.688 1 50.97 102 HIS A C 1
ATOM 803 O O . HIS A 1 102 ? -11.141 -9.273 -26.641 1 50.97 102 HIS A O 1
ATOM 809 N N . LYS A 1 103 ? -10.906 -11.32 -27.734 1 47.09 103 LYS A N 1
ATOM 810 C CA . LYS A 1 103 ? -10.609 -10.672 -29 1 47.09 103 LYS A CA 1
ATOM 811 C C . LYS A 1 103 ? -11.805 -9.859 -29.5 1 47.09 103 LYS A C 1
ATOM 813 O O . LYS A 1 103 ? -11.633 -8.812 -30.125 1 47.09 103 LYS A O 1
ATOM 818 N N . ASP A 1 104 ? -12.781 -10.656 -29.484 1 45.56 104 ASP A N 1
ATOM 819 C CA . ASP A 1 104 ? -13.961 -9.906 -29.906 1 45.56 104 ASP A CA 1
ATOM 820 C C . ASP A 1 104 ? -14.289 -8.781 -28.922 1 45.56 104 ASP A C 1
ATOM 822 O O . ASP A 1 104 ? -14.477 -9.023 -27.734 1 45.56 104 ASP A O 1
ATOM 826 N N . LYS A 1 105 ? -13.469 -7.816 -28.984 1 45.91 105 LYS A N 1
ATOM 827 C CA . LYS A 1 105 ? -13.344 -6.52 -28.328 1 45.91 105 LYS A CA 1
ATOM 828 C C . LYS A 1 105 ? -14.617 -6.176 -27.562 1 45.91 105 LYS A C 1
ATOM 830 O O . LYS A 1 105 ? -14.906 -5 -27.312 1 45.91 105 LYS A O 1
ATOM 835 N N . TYR A 1 106 ? -15.422 -7.055 -27.5 1 46.88 106 TYR A N 1
ATOM 836 C CA . TYR A 1 106 ? -16.75 -6.691 -27.016 1 46.88 106 TYR A CA 1
ATOM 837 C C . TYR A 1 106 ? -16.719 -6.406 -25.531 1 46.88 106 TYR A C 1
ATOM 839 O O . TYR A 1 106 ? -17.766 -6.367 -24.875 1 46.88 106 TYR A O 1
ATOM 847 N N . ARG A 1 107 ? -15.523 -6.156 -25.109 1 52.31 107 ARG A N 1
ATOM 848 C CA . ARG A 1 107 ? -15.391 -5.625 -23.766 1 52.31 107 ARG A CA 1
ATOM 849 C C . ARG A 1 107 ? -15.867 -4.18 -23.688 1 52.31 107 ARG A C 1
ATOM 851 O O . ARG A 1 107 ? -15.484 -3.355 -24.531 1 52.31 107 ARG A O 1
ATOM 858 N N . ARG A 1 108 ? -17 -4.047 -23.25 1 65.06 108 ARG A N 1
ATOM 859 C CA . ARG A 1 108 ? -17.531 -2.715 -22.969 1 65.06 108 ARG A CA 1
ATOM 860 C C . ARG A 1 108 ? -16.922 -2.133 -21.703 1 65.06 108 ARG A C 1
ATOM 862 O O . ARG A 1 108 ? -17.578 -2.064 -20.656 1 65.06 108 ARG A O 1
ATOM 869 N N . PRO A 1 109 ? -15.492 -1.851 -21.953 1 70.75 109 PRO A N 1
ATOM 870 C CA . PRO A 1 109 ? -14.812 -1.342 -20.766 1 70.75 109 PRO A CA 1
ATOM 871 C C . PRO A 1 109 ? -15.617 -0.265 -20.031 1 70.75 109 PRO A C 1
ATOM 873 O O . PRO A 1 109 ? -15.602 -0.207 -18.797 1 70.75 109 PRO A O 1
ATOM 876 N N . ALA A 1 110 ? -16.297 0.502 -20.828 1 76.38 110 ALA A N 1
ATOM 877 C CA . ALA A 1 110 ? -17.109 1.556 -20.219 1 76.38 110 ALA A CA 1
ATOM 878 C C . ALA A 1 110 ? -18.234 0.964 -19.391 1 76.38 110 ALA A C 1
ATOM 880 O O . ALA A 1 110 ? -18.516 1.449 -18.281 1 76.38 110 ALA A O 1
ATOM 881 N N . GLU A 1 111 ? -18.797 -0.083 -19.906 1 76.69 111 GLU A N 1
ATOM 882 C CA . GLU A 1 111 ? -19.875 -0.747 -19.172 1 76.69 111 GLU A CA 1
ATOM 883 C C . GLU A 1 111 ? -19.344 -1.429 -17.922 1 76.69 111 GLU A C 1
ATOM 885 O O . GLU A 1 111 ? -19.984 -1.377 -16.859 1 76.69 111 GLU A O 1
ATOM 890 N N . ALA A 1 112 ? -18.203 -2.094 -18.078 1 78.62 112 ALA A N 1
ATOM 891 C CA . ALA A 1 112 ? -17.594 -2.746 -16.922 1 78.62 112 ALA A CA 1
ATOM 892 C C . ALA A 1 112 ? -17.25 -1.732 -15.828 1 78.62 112 ALA A C 1
ATOM 894 O O . ALA A 1 112 ? -17.5 -1.979 -14.648 1 78.62 112 ALA A O 1
ATOM 895 N N . GLU A 1 113 ? -16.797 -0.639 -16.281 1 83.12 113 GLU A N 1
ATOM 896 C CA . GLU A 1 113 ? -16.469 0.446 -15.359 1 83.12 113 GLU A CA 1
ATOM 897 C C . GLU A 1 113 ? -17.719 0.967 -14.656 1 83.12 113 GLU A C 1
ATOM 899 O O . GLU A 1 113 ? -17.719 1.168 -13.438 1 83.12 113 GLU A O 1
ATOM 904 N N . GLU A 1 114 ? -18.75 1.179 -15.359 1 85.5 114 GLU A N 1
ATOM 905 C CA . GLU A 1 114 ? -20 1.674 -14.789 1 85.5 114 GLU A CA 1
ATOM 906 C C . GLU A 1 114 ? -20.578 0.683 -13.789 1 85.5 114 GLU A C 1
ATOM 908 O O . GLU A 1 114 ? -21.078 1.08 -12.727 1 85.5 114 GLU A O 1
ATOM 913 N N . GLN A 1 115 ? -20.5 -0.547 -14.133 1 84.06 115 GLN A N 1
ATOM 914 C CA . GLN A 1 115 ? -21.031 -1.585 -13.25 1 84.06 115 GLN A CA 1
ATOM 915 C C . GLN A 1 115 ? -20.234 -1.637 -11.938 1 84.06 115 GLN A C 1
ATOM 917 O O . GLN A 1 115 ? -20.812 -1.827 -10.867 1 84.06 115 GLN A O 1
ATOM 922 N N . PHE A 1 116 ? -19 -1.5 -12.094 1 87.88 116 PHE A N 1
ATOM 923 C CA . PHE A 1 116 ? -18.188 -1.523 -10.891 1 87.88 116 PHE A CA 1
ATOM 924 C C . PHE A 1 116 ? -18.469 -0.303 -10.016 1 87.88 116 PHE A C 1
ATOM 926 O O . PHE A 1 116 ? -18.531 -0.411 -8.789 1 87.88 116 PHE A O 1
ATOM 933 N N . GLN A 1 117 ? -18.672 0.805 -10.625 1 90.69 117 GLN A N 1
ATOM 934 C CA . GLN A 1 117 ? -19.031 2.006 -9.883 1 90.69 117 GLN A CA 1
ATOM 935 C C . GLN A 1 117 ? -20.375 1.826 -9.164 1 90.69 117 GLN A C 1
ATOM 937 O O . GLN A 1 117 ? -20.547 2.287 -8.031 1 90.69 117 GLN A O 1
ATOM 942 N N . GLU A 1 118 ? -21.234 1.166 -9.836 1 92.38 118 GLU A N 1
ATOM 943 C CA . GLU A 1 118 ? -22.516 0.858 -9.219 1 92.38 118 GLU A CA 1
ATOM 944 C C . GLU A 1 118 ? -22.344 -0.047 -8.008 1 92.38 118 GLU A C 1
ATOM 946 O O . GLU A 1 118 ? -22.984 0.152 -6.977 1 92.38 118 GLU A O 1
ATOM 951 N N . LEU A 1 119 ? -21.453 -1.022 -8.125 1 93.69 119 LEU A N 1
ATOM 952 C CA . LEU A 1 119 ? -21.156 -1.902 -7.004 1 93.69 119 LEU A CA 1
ATOM 953 C C . LEU A 1 119 ? -20.625 -1.104 -5.816 1 93.69 119 LEU A C 1
ATOM 955 O O . LEU A 1 119 ? -21.109 -1.264 -4.691 1 93.69 119 LEU A O 1
ATOM 959 N N . LEU A 1 120 ? -19.703 -0.195 -6.066 1 95.25 120 LEU A N 1
ATOM 960 C CA . LEU A 1 120 ? -19.094 0.583 -4.992 1 95.25 120 LEU A CA 1
ATOM 961 C C . LEU A 1 120 ? -20.141 1.456 -4.297 1 95.25 120 LEU A C 1
ATOM 963 O O . LEU A 1 120 ? -20.109 1.588 -3.07 1 95.25 120 LEU A O 1
ATOM 967 N N . LYS A 1 121 ? -21.047 1.998 -5.059 1 95.06 121 LYS A N 1
ATOM 968 C CA . LYS A 1 121 ? -22.094 2.846 -4.504 1 95.06 121 LYS A CA 1
ATOM 969 C C . LYS A 1 121 ? -23.047 2.041 -3.613 1 95.06 121 LYS A C 1
ATOM 971 O O . LYS A 1 121 ? -23.703 2.6 -2.732 1 95.06 121 LYS A O 1
ATOM 976 N N . SER A 1 122 ? -23.062 0.755 -3.822 1 95.44 122 SER A N 1
ATOM 977 C CA . SER A 1 122 ? -23.984 -0.105 -3.072 1 95.44 122 SER A CA 1
ATOM 978 C C . SER A 1 122 ? -23.344 -0.559 -1.758 1 95.44 122 SER A C 1
ATOM 980 O O . SER A 1 122 ? -24 -1.239 -0.958 1 95.44 122 SER A O 1
ATOM 982 N N . LEU A 1 123 ? -22.125 -0.158 -1.445 1 97.75 123 LEU A N 1
ATOM 983 C CA . LEU A 1 123 ? -21.406 -0.584 -0.246 1 97.75 123 LEU A CA 1
ATOM 984 C C . LEU A 1 123 ? -21.484 0.482 0.842 1 97.75 123 LEU A C 1
ATOM 986 O O . LEU A 1 123 ? -20.641 1.37 0.91 1 97.75 123 LEU A O 1
ATOM 990 N N . PRO A 1 124 ? -22.375 0.368 1.763 1 97.25 124 PRO A N 1
ATOM 991 C CA . PRO A 1 124 ? -22.656 1.454 2.705 1 97.25 124 PRO A CA 1
ATOM 992 C C . PRO A 1 124 ? -21.516 1.686 3.691 1 97.25 124 PRO A C 1
ATOM 994 O O . PRO A 1 124 ? -21.406 2.768 4.273 1 97.25 124 PRO A O 1
ATOM 997 N N . TYR A 1 125 ? -20.656 0.705 3.861 1 97.5 125 TYR A N 1
ATOM 998 C CA . TYR A 1 125 ? -19.641 0.825 4.906 1 97.5 125 TYR A CA 1
ATOM 999 C C . TYR A 1 125 ? -18.266 1.075 4.305 1 97.5 125 TYR A C 1
ATOM 1001 O O . TYR A 1 125 ? -17.266 1.106 5.023 1 97.5 125 TYR A O 1
ATOM 1009 N N . LEU A 1 126 ? -18.141 1.242 2.988 1 96.94 126 LEU A N 1
ATOM 1010 C CA . LEU A 1 126 ? -16.859 1.359 2.291 1 96.94 126 LEU A CA 1
ATOM 1011 C C . LEU A 1 126 ? -16.078 2.57 2.789 1 96.94 126 LEU A C 1
ATOM 1013 O O . LEU A 1 126 ? -14.859 2.498 2.961 1 96.94 126 LEU A O 1
ATOM 1017 N N . ASP A 1 127 ? -16.719 3.619 3.182 1 93.31 127 ASP A N 1
ATOM 1018 C CA . ASP A 1 127 ? -16.062 4.887 3.471 1 93.31 127 ASP A CA 1
ATOM 1019 C C . ASP A 1 127 ? -15.617 4.953 4.93 1 93.31 127 ASP A C 1
ATOM 1021 O O . ASP A 1 127 ? -14.867 5.852 5.312 1 93.31 127 ASP A O 1
ATOM 1025 N N . ARG A 1 128 ? -15.977 4.047 5.746 1 92.75 128 ARG A N 1
ATOM 1026 C CA . ARG A 1 128 ? -15.711 4.145 7.176 1 92.75 128 ARG A CA 1
ATOM 1027 C C . ARG A 1 128 ? -14.211 4.172 7.457 1 92.75 128 ARG A C 1
ATOM 1029 O O . ARG A 1 128 ? -13.766 4.82 8.406 1 92.75 128 ARG A O 1
ATOM 1036 N N . LYS A 1 129 ? -13.461 3.463 6.66 1 93.38 129 LYS A N 1
ATOM 1037 C CA . LYS A 1 129 ? -12.008 3.5 6.727 1 93.38 129 LYS A CA 1
ATOM 1038 C C . LYS A 1 129 ? -11.398 3.723 5.344 1 93.38 129 LYS A C 1
ATOM 1040 O O . LYS A 1 129 ? -10.32 3.209 5.043 1 93.38 129 LYS A O 1
ATOM 1045 N N . LYS A 1 130 ? -12.219 4.309 4.52 1 93.38 130 LYS A N 1
ATOM 1046 C CA . LYS A 1 130 ? -11.812 4.648 3.158 1 93.38 130 LYS A CA 1
ATOM 1047 C C . LYS A 1 130 ? -11.438 3.395 2.369 1 93.38 130 LYS A C 1
ATOM 1049 O O . LYS A 1 130 ? -10.5 3.41 1.574 1 93.38 130 LYS A O 1
ATOM 1054 N N . GLY A 1 131 ? -12.047 2.316 2.678 1 96.38 131 GLY A N 1
ATOM 1055 C CA . GLY A 1 131 ? -11.922 1.079 1.925 1 96.38 131 GLY A CA 1
ATOM 1056 C C . GLY A 1 131 ? -10.781 0.196 2.41 1 96.38 131 GLY A C 1
ATOM 1057 O O . GLY A 1 131 ? -10.594 -0.913 1.906 1 96.38 131 GLY A O 1
ATOM 1058 N N . MET A 1 132 ? -10.031 0.609 3.426 1 97 132 MET A N 1
ATOM 1059 C CA . MET A 1 132 ? -8.844 -0.127 3.842 1 97 132 MET A CA 1
ATOM 1060 C C . MET A 1 132 ? -9.211 -1.512 4.359 1 97 132 MET A C 1
ATOM 1062 O O . MET A 1 132 ? -8.422 -2.453 4.25 1 97 132 MET A O 1
ATOM 1066 N N . ASP A 1 133 ? -10.406 -1.629 4.941 1 98 133 ASP A N 1
ATOM 1067 C CA . ASP A 1 133 ? -10.797 -2.906 5.527 1 98 133 ASP A CA 1
ATOM 1068 C C . ASP A 1 133 ? -11.695 -3.693 4.57 1 98 133 ASP A C 1
ATOM 1070 O O . ASP A 1 133 ? -12.344 -4.66 4.973 1 98 133 ASP A O 1
ATOM 1074 N N . HIS A 1 134 ? -11.789 -3.283 3.316 1 98.38 134 HIS A N 1
ATOM 1075 C CA . HIS A 1 134 ? -12.578 -3.99 2.314 1 98.38 134 HIS A CA 1
ATOM 1076 C C . HIS A 1 134 ? -11.695 -4.867 1.435 1 98.38 134 HIS A C 1
ATOM 1078 O O . HIS A 1 134 ? -10.641 -4.426 0.97 1 98.38 134 HIS A O 1
ATOM 1084 N N . VAL A 1 135 ? -12.109 -6.066 1.203 1 98.06 135 VAL A N 1
ATOM 1085 C CA . VAL A 1 135 ? -11.383 -7.07 0.431 1 98.06 135 VAL A CA 1
ATOM 1086 C C . VAL A 1 135 ? -12.102 -7.328 -0.891 1 98.06 135 VAL A C 1
ATOM 1088 O O . VAL A 1 135 ? -13.289 -7.652 -0.905 1 98.06 135 VAL A O 1
ATOM 1091 N N . PHE A 1 136 ? -11.422 -7.145 -1.945 1 94.69 136 PHE A N 1
ATOM 1092 C CA . PHE A 1 136 ? -11.898 -7.484 -3.281 1 94.69 136 PHE A CA 1
ATOM 1093 C C . PHE A 1 136 ? -11.109 -8.656 -3.854 1 94.69 136 PHE A C 1
ATOM 1095 O O . PHE A 1 136 ? -9.914 -8.797 -3.588 1 94.69 136 PHE A O 1
ATOM 1102 N N . ILE A 1 137 ? -11.781 -9.492 -4.594 1 92.38 137 ILE A N 1
ATOM 1103 C CA . ILE A 1 137 ? -11.141 -10.641 -5.223 1 92.38 137 ILE A CA 1
ATOM 1104 C C . ILE A 1 137 ? -11.039 -10.414 -6.73 1 92.38 137 ILE A C 1
ATOM 1106 O O . ILE A 1 137 ? -12.055 -10.234 -7.406 1 92.38 137 ILE A O 1
ATOM 1110 N N . PHE A 1 138 ? -9.805 -10.391 -7.16 1 86.31 138 PHE A N 1
ATOM 1111 C CA . PHE A 1 138 ? -9.531 -10.273 -8.586 1 86.31 138 PHE A CA 1
ATOM 1112 C C . PHE A 1 138 ? -8.828 -11.531 -9.102 1 86.31 138 PHE A C 1
ATOM 1114 O O . PHE A 1 138 ? -7.605 -11.641 -9.016 1 86.31 138 PHE A O 1
ATOM 1121 N N . SER A 1 139 ? -9.578 -12.398 -9.641 1 81.19 139 SER A N 1
ATOM 1122 C CA . SER A 1 139 ? -9.086 -13.711 -10.031 1 81.19 139 SER A CA 1
ATOM 1123 C C . SER A 1 139 ? -8.289 -13.641 -11.328 1 81.19 139 SER A C 1
ATOM 1125 O O . SER A 1 139 ? -7.688 -14.633 -11.758 1 81.19 139 SER A O 1
ATOM 1127 N N . ASP A 1 140 ? -8.305 -12.609 -12.031 1 68.69 140 ASP A N 1
ATOM 1128 C CA . ASP A 1 140 ? -7.516 -12.406 -13.242 1 68.69 140 ASP A CA 1
ATOM 1129 C C . ASP A 1 140 ? -7.141 -10.938 -13.414 1 68.69 140 ASP A C 1
ATOM 1131 O O . ASP A 1 140 ? -8.016 -10.078 -13.508 1 68.69 140 ASP A O 1
ATOM 1135 N N . GLN A 1 141 ? -5.895 -10.516 -13.125 1 57.59 141 GLN A N 1
ATOM 1136 C CA . GLN A 1 141 ? -5.527 -9.117 -13.312 1 57.59 141 GLN A CA 1
ATOM 1137 C C . GLN A 1 141 ? -5.098 -8.852 -14.758 1 57.59 141 GLN A C 1
ATOM 1139 O O . GLN A 1 141 ? -5.027 -7.699 -15.188 1 57.59 141 GLN A O 1
ATOM 1144 N N . GLY A 1 142 ? -4.605 -9.852 -15.43 1 51.19 142 GLY A N 1
ATOM 1145 C CA . GLY A 1 142 ? -4.023 -9.703 -16.75 1 51.19 142 GLY A CA 1
ATOM 1146 C C . GLY A 1 142 ? -4.891 -8.906 -17.703 1 51.19 142 GLY A C 1
ATOM 1147 O O . GLY A 1 142 ? -5.836 -8.234 -17.281 1 51.19 142 GLY A O 1
ATOM 1148 N N . PHE A 1 143 ? -4.234 -8.867 -18.938 1 45.19 143 PHE A N 1
ATOM 1149 C CA . PHE A 1 143 ? -4.613 -8.133 -20.125 1 45.19 143 PHE A CA 1
ATOM 1150 C C . PHE A 1 143 ? -6.121 -7.922 -20.188 1 45.19 143 PHE A C 1
ATOM 1152 O O . PHE A 1 143 ? -6.594 -6.898 -20.688 1 45.19 143 PHE A O 1
ATOM 1159 N N . ILE A 1 144 ? -6.73 -8.781 -19.609 1 45.78 144 ILE A N 1
ATOM 1160 C CA . ILE A 1 144 ? -8.133 -8.828 -20.016 1 45.78 144 ILE A CA 1
ATOM 1161 C C . ILE A 1 144 ? -9 -8.148 -18.969 1 45.78 144 ILE A C 1
ATOM 1163 O O . ILE A 1 144 ? -10.016 -7.523 -19.297 1 45.78 144 ILE A O 1
ATOM 1167 N N . VAL A 1 145 ? -8.688 -8.195 -17.75 1 51.91 145 VAL A N 1
ATOM 1168 C CA . VAL A 1 145 ? -9.891 -8.023 -16.953 1 51.91 145 VAL A CA 1
ATOM 1169 C C . VAL A 1 145 ? -9.75 -6.789 -16.062 1 51.91 145 VAL A C 1
ATOM 1171 O O . VAL A 1 145 ? -10.586 -5.879 -16.125 1 51.91 145 VAL A O 1
ATOM 1174 N N . ASN A 1 146 ? -8.852 -6.68 -15.047 1 57.31 146 ASN A N 1
ATOM 1175 C CA . ASN A 1 146 ? -9.391 -5.965 -13.898 1 57.31 146 ASN A CA 1
ATOM 1176 C C . ASN A 1 146 ? -8.953 -4.504 -13.883 1 57.31 146 ASN A C 1
ATOM 1178 O O . ASN A 1 146 ? -9.664 -3.631 -14.375 1 57.31 146 ASN A O 1
ATOM 1182 N N . PHE A 1 147 ? -7.617 -4.301 -13.766 1 58.38 147 PHE A N 1
ATOM 1183 C CA . PHE A 1 147 ? -7.254 -2.947 -13.359 1 58.38 147 PHE A CA 1
ATOM 1184 C C . PHE A 1 147 ? -7.086 -2.045 -14.578 1 58.38 147 PHE A C 1
ATOM 1186 O O . PHE A 1 147 ? -7.191 -0.822 -14.469 1 58.38 147 PHE A O 1
ATOM 1193 N N . THR A 1 148 ? -6.969 -2.771 -15.672 1 60.06 148 THR A N 1
ATOM 1194 C CA . THR A 1 148 ? -6.73 -1.941 -16.844 1 60.06 148 THR A CA 1
ATOM 1195 C C . THR A 1 148 ? -7.996 -1.826 -17.688 1 60.06 148 THR A C 1
ATOM 1197 O O . THR A 1 148 ? -8.258 -0.777 -18.281 1 60.06 148 THR A O 1
ATOM 1200 N N . HIS A 1 149 ? -8.727 -2.871 -17.547 1 64.44 149 HIS A N 1
ATOM 1201 C CA . HIS A 1 149 ? -9.812 -2.836 -18.531 1 64.44 149 HIS A CA 1
ATOM 1202 C C . HIS A 1 149 ? -11.172 -2.865 -17.844 1 64.44 149 HIS A C 1
ATOM 1204 O O . HIS A 1 149 ? -12.133 -2.27 -18.344 1 64.44 149 HIS A O 1
ATOM 1210 N N . THR A 1 150 ? -11.164 -3.469 -16.781 1 70 150 THR A N 1
ATOM 1211 C CA . THR A 1 150 ? -12.484 -3.664 -16.188 1 70 150 THR A CA 1
ATOM 1212 C C . THR A 1 150 ? -12.797 -2.555 -15.188 1 70 150 THR A C 1
ATOM 1214 O O . THR A 1 150 ? -13.945 -2.146 -15.047 1 70 150 THR A O 1
ATOM 1217 N N . PHE A 1 151 ? -11.781 -2.092 -14.578 1 81.19 151 PHE A N 1
ATOM 1218 C CA . PHE A 1 151 ? -11.969 -1.027 -13.594 1 81.19 151 PHE A CA 1
ATOM 1219 C C . PHE A 1 151 ? -10.75 -0.114 -13.547 1 81.19 151 PHE A C 1
ATOM 1221 O O . PHE A 1 151 ? -10.055 -0.06 -12.531 1 81.19 151 PHE A O 1
ATOM 1228 N N . PRO A 1 152 ? -10.633 0.622 -14.641 1 81.06 152 PRO A N 1
ATOM 1229 C CA . PRO A 1 152 ? -9.43 1.441 -14.766 1 81.06 152 PRO A CA 1
ATOM 1230 C C . PRO A 1 152 ? -9.352 2.545 -13.711 1 81.06 152 PRO A C 1
ATOM 1232 O O . PRO A 1 152 ? -8.266 3.031 -13.391 1 81.06 152 PRO A O 1
ATOM 1235 N N . SER A 1 153 ? -10.523 2.896 -13.062 1 87.81 153 SER A N 1
ATOM 1236 C CA . SER A 1 153 ? -10.523 4.008 -12.117 1 87.81 153 SER A CA 1
ATOM 1237 C C . SER A 1 153 ? -10.344 3.514 -10.688 1 87.81 153 SER A C 1
ATOM 1239 O O . SER A 1 153 ? -10.672 4.223 -9.734 1 87.81 153 SER A O 1
ATOM 1241 N N . TRP A 1 154 ? -9.797 2.271 -10.547 1 89.69 154 TRP A N 1
ATOM 1242 C CA . TRP A 1 154 ? -9.664 1.691 -9.219 1 89.69 154 TRP A CA 1
ATOM 1243 C C . TRP A 1 154 ? -8.758 2.551 -8.336 1 89.69 154 TRP A C 1
ATOM 1245 O O . TRP A 1 154 ? -8.977 2.66 -7.129 1 89.69 154 TRP A O 1
ATOM 1255 N N . ARG A 1 155 ? -7.777 3.285 -8.883 1 90.56 155 ARG A N 1
ATOM 1256 C CA . ARG A 1 155 ? -6.832 4.109 -8.141 1 90.56 155 ARG A CA 1
ATOM 1257 C C . ARG A 1 155 ? -7.527 5.316 -7.52 1 90.56 155 ARG A C 1
ATOM 1259 O O . ARG A 1 155 ? -7.043 5.883 -6.535 1 90.56 155 ARG A O 1
ATOM 1266 N N . ASP A 1 156 ? -8.641 5.637 -8.094 1 90.94 156 ASP A N 1
ATOM 1267 C CA . ASP A 1 156 ? -9.383 6.789 -7.594 1 90.94 156 ASP A CA 1
ATOM 1268 C C . ASP A 1 156 ? -10.477 6.355 -6.625 1 90.94 156 ASP A C 1
ATOM 1270 O O . ASP A 1 156 ? -10.992 7.172 -5.859 1 90.94 156 ASP A O 1
ATOM 1274 N N . ASN A 1 157 ? -10.789 5.098 -6.684 1 93 157 ASN A N 1
ATOM 1275 C CA . ASN A 1 157 ? -12.023 4.711 -6 1 93 157 ASN A CA 1
ATOM 1276 C C . ASN A 1 157 ? -11.742 3.754 -4.844 1 93 157 ASN A C 1
ATOM 1278 O O . ASN A 1 157 ? -12.391 3.828 -3.801 1 93 157 ASN A O 1
ATOM 1282 N N . ILE A 1 158 ? -10.766 2.83 -5.023 1 94.69 158 ILE A N 1
ATOM 1283 C CA . ILE A 1 158 ? -10.484 1.874 -3.957 1 94.69 158 ILE A CA 1
ATOM 1284 C C . ILE A 1 158 ? -8.984 1.628 -3.863 1 94.69 158 ILE A C 1
ATOM 1286 O O . ILE A 1 158 ? -8.539 0.48 -3.781 1 94.69 158 ILE A O 1
ATOM 1290 N N . PRO A 1 159 ? -8.18 2.684 -3.895 1 93.56 159 PRO A N 1
ATOM 1291 C CA . PRO A 1 159 ? -6.727 2.5 -3.908 1 93.56 159 PRO A CA 1
ATOM 1292 C C . PRO A 1 159 ? -6.203 1.836 -2.637 1 93.56 159 PRO A C 1
ATOM 1294 O O . PRO A 1 159 ? -5.094 1.296 -2.629 1 93.56 159 PRO A O 1
ATOM 1297 N N . HIS A 1 160 ? -7.008 1.807 -1.572 1 96.25 160 HIS A N 1
ATOM 1298 C CA . HIS A 1 160 ? -6.488 1.351 -0.29 1 96.25 160 HIS A CA 1
ATOM 1299 C C . HIS A 1 160 ? -7.098 0.011 0.109 1 96.25 160 HIS A C 1
ATOM 1301 O O . HIS A 1 160 ? -6.742 -0.554 1.146 1 96.25 160 HIS A O 1
ATOM 1307 N N . SER A 1 161 ? -8 -0.494 -0.726 1 96.75 161 SER A N 1
ATOM 1308 C CA . SER A 1 161 ? -8.633 -1.773 -0.422 1 96.75 161 SER A CA 1
ATOM 1309 C C . SER A 1 161 ? -7.664 -2.932 -0.621 1 96.75 161 SER A C 1
ATOM 1311 O O . SER A 1 161 ? -6.676 -2.803 -1.345 1 96.75 161 SER A O 1
ATOM 1313 N N . ILE A 1 162 ? -7.91 -3.986 0.06 1 97.06 162 ILE A N 1
ATOM 1314 C CA . ILE A 1 162 ? -7.102 -5.195 -0.05 1 97.06 162 ILE A CA 1
ATOM 1315 C C . ILE A 1 162 ? -7.547 -6.008 -1.265 1 97.06 162 ILE A C 1
ATOM 1317 O O . ILE A 1 162 ? -8.734 -6.297 -1.421 1 97.06 162 ILE A O 1
ATOM 1321 N N . PHE A 1 163 ? -6.605 -6.332 -2.102 1 94.75 163 PHE A N 1
ATOM 1322 C CA . PHE A 1 163 ? -6.902 -7.16 -3.264 1 94.75 163 PHE A CA 1
ATOM 1323 C C . PHE A 1 163 ? -6.332 -8.562 -3.088 1 94.75 163 PHE A C 1
ATOM 1325 O O . PHE A 1 163 ? -5.137 -8.727 -2.832 1 94.75 163 PHE A O 1
ATOM 1332 N N . LEU A 1 164 ? -7.18 -9.523 -3.129 1 95.38 164 LEU A N 1
ATOM 1333 C CA . LEU A 1 164 ? -6.758 -10.898 -3.359 1 95.38 164 LEU A CA 1
ATOM 1334 C C . LEU A 1 164 ? -6.699 -11.203 -4.852 1 95.38 164 LEU A C 1
ATOM 1336 O O . LEU A 1 164 ? -7.719 -11.148 -5.543 1 95.38 164 LEU A O 1
ATOM 1340 N N . THR A 1 165 ? -5.48 -11.469 -5.305 1 92.31 165 THR A N 1
ATOM 1341 C CA . THR A 1 165 ? -5.316 -11.609 -6.75 1 92.31 165 THR A CA 1
ATOM 1342 C C . THR A 1 165 ? -4.363 -12.75 -7.074 1 92.31 165 THR A C 1
ATOM 1344 O O . THR A 1 165 ? -3.533 -13.133 -6.246 1 92.31 165 THR A O 1
ATOM 1347 N N . THR A 1 166 ? -4.473 -13.289 -8.273 1 91.25 166 THR A N 1
ATOM 1348 C CA . THR A 1 166 ? -3.631 -14.406 -8.672 1 91.25 166 THR A CA 1
ATOM 1349 C C . THR A 1 166 ? -2.324 -13.914 -9.289 1 91.25 166 THR A C 1
ATOM 1351 O O . THR A 1 166 ? -1.38 -14.688 -9.453 1 91.25 166 THR A O 1
ATOM 1354 N N . GLU A 1 167 ? -2.254 -12.602 -9.578 1 89.81 167 GLU A N 1
ATOM 1355 C CA . GLU A 1 167 ? -1.092 -12.086 -10.297 1 89.81 167 GLU A CA 1
ATOM 1356 C C . GLU A 1 167 ? -0.709 -10.695 -9.789 1 89.81 167 GLU A C 1
ATOM 1358 O O . GLU A 1 167 ? -1.566 -9.82 -9.656 1 89.81 167 GLU A O 1
ATOM 1363 N N . ALA A 1 168 ? 0.572 -10.531 -9.57 1 89.44 168 ALA A N 1
ATOM 1364 C CA . ALA A 1 168 ? 1.076 -9.242 -9.109 1 89.44 168 ALA A CA 1
ATOM 1365 C C . ALA A 1 168 ? 1.427 -8.336 -10.281 1 89.44 168 ALA A C 1
ATOM 1367 O O . ALA A 1 168 ? 1.302 -7.113 -10.188 1 89.44 168 ALA A O 1
ATOM 1368 N N . PHE A 1 169 ? 1.942 -8.945 -11.336 1 87.69 169 PHE A N 1
ATOM 1369 C CA . PHE A 1 169 ? 2.34 -8.18 -12.516 1 87.69 169 PHE A CA 1
ATOM 1370 C C . PHE A 1 169 ? 1.348 -8.383 -13.656 1 87.69 169 PHE A C 1
ATOM 1372 O O . PHE A 1 169 ? 1.295 -9.461 -14.258 1 87.69 169 PHE A O 1
ATOM 1379 N N . THR A 1 170 ? 0.608 -7.332 -13.883 1 77.81 170 THR A N 1
ATOM 1380 C CA . THR A 1 170 ? -0.407 -7.34 -14.93 1 77.81 170 THR A CA 1
ATOM 1381 C C . THR A 1 170 ? 0.087 -6.598 -16.172 1 77.81 170 THR A C 1
ATOM 1383 O O . THR A 1 170 ? 0.53 -5.453 -16.078 1 77.81 170 THR A O 1
ATOM 1386 N N . PRO A 1 171 ? -0.025 -7.293 -17.281 1 75.38 171 PRO A N 1
ATOM 1387 C CA . PRO A 1 171 ? 0.384 -6.582 -18.5 1 75.38 171 PRO A CA 1
ATOM 1388 C C . PRO A 1 171 ? -0.326 -5.242 -18.672 1 75.38 171 PRO A C 1
ATOM 1390 O O . PRO A 1 171 ? -1.536 -5.148 -18.453 1 75.38 171 PRO A O 1
ATOM 1393 N N . GLY A 1 172 ? 0.378 -4.254 -18.891 1 74.81 172 GLY A N 1
ATOM 1394 C CA . GLY A 1 172 ? -0.197 -2.943 -19.156 1 74.81 172 GLY A CA 1
ATOM 1395 C C . GLY A 1 172 ? -0.3 -2.072 -17.922 1 74.81 172 GLY A C 1
ATOM 1396 O O . GLY A 1 172 ? -0.692 -0.906 -18.016 1 74.81 172 GLY A O 1
ATOM 1397 N N . CYS A 1 173 ? -0.096 -2.352 -16.672 1 77.06 173 CYS A N 1
ATOM 1398 C CA . CYS A 1 173 ? -0.29 -1.53 -15.484 1 77.06 173 CYS A CA 1
ATOM 1399 C C . CYS A 1 173 ? 1.017 -1.363 -14.711 1 77.06 173 CYS A C 1
ATOM 1401 O O . CYS A 1 173 ? 1.183 -0.398 -13.969 1 77.06 173 CYS A O 1
ATOM 1403 N N . GLY A 1 174 ? 2.111 -1.924 -14.906 1 81.19 174 GLY A N 1
ATOM 1404 C CA . GLY A 1 174 ? 3.406 -1.815 -14.25 1 81.19 174 GLY A CA 1
ATOM 1405 C C . GLY A 1 174 ? 3.408 -2.377 -12.836 1 81.19 174 GLY A C 1
ATOM 1406 O O . GLY A 1 174 ? 2.418 -2.963 -12.398 1 81.19 174 GLY A O 1
ATOM 1407 N N . PRO A 1 175 ? 4.469 -2.1 -12.031 1 88.81 175 PRO A N 1
ATOM 1408 C CA . PRO A 1 175 ? 4.656 -2.729 -10.719 1 88.81 175 PRO A CA 1
ATOM 1409 C C . PRO A 1 175 ? 3.75 -2.135 -9.648 1 88.81 175 PRO A C 1
ATOM 1411 O O . PRO A 1 175 ? 3.533 -2.756 -8.602 1 88.81 175 PRO A O 1
ATOM 1414 N N . SER A 1 176 ? 3.209 -0.968 -9.867 1 89.56 176 SER A N 1
ATOM 1415 C CA . SER A 1 176 ? 2.4 -0.295 -8.852 1 89.56 176 SER A CA 1
ATOM 1416 C C . SER A 1 176 ? 0.97 -0.824 -8.844 1 89.56 176 SER A C 1
ATOM 1418 O O . SER A 1 176 ? 0.166 -0.442 -7.992 1 89.56 176 SER A O 1
ATOM 1420 N N . CYS A 1 177 ? 0.618 -1.709 -9.711 1 88.19 177 CYS A N 1
ATOM 1421 C CA . CYS A 1 177 ? -0.736 -2.248 -9.758 1 88.19 177 CYS A CA 1
ATOM 1422 C C . CYS A 1 177 ? -0.946 -3.297 -8.68 1 88.19 177 CYS A C 1
ATOM 1424 O O . CYS A 1 177 ? -2.078 -3.703 -8.414 1 88.19 177 CYS A O 1
ATOM 1426 N N . PHE A 1 178 ? 0.08 -3.641 -8.148 1 92.31 178 PHE A N 1
ATOM 1427 C CA . PHE A 1 178 ? 0.074 -4.531 -6.992 1 92.31 178 PHE A CA 1
ATOM 1428 C C . PHE A 1 178 ? 0.865 -3.926 -5.836 1 92.31 178 PHE A C 1
ATOM 1430 O O . PHE A 1 178 ? 1.932 -3.344 -6.047 1 92.31 178 PHE A O 1
ATOM 1437 N N . SER A 1 179 ? 0.306 -4.055 -4.656 1 94.69 179 SER A N 1
ATOM 1438 C CA . SER A 1 179 ? 1.024 -3.621 -3.463 1 94.69 179 SER A CA 1
ATOM 1439 C C . SER A 1 179 ? 1.12 -4.742 -2.436 1 94.69 179 SER A C 1
ATOM 1441 O O . SER A 1 179 ? 0.12 -5.113 -1.819 1 94.69 179 SER A O 1
ATOM 1443 N N . PRO A 1 180 ? 2.311 -5.195 -2.186 1 95.69 180 PRO A N 1
ATOM 1444 C CA . PRO A 1 180 ? 2.439 -6.258 -1.183 1 95.69 180 PRO A CA 1
ATOM 1445 C C . PRO A 1 180 ? 2.039 -5.797 0.218 1 95.69 180 PRO A C 1
ATOM 1447 O O . PRO A 1 180 ? 1.808 -6.625 1.102 1 95.69 180 PRO A O 1
ATOM 1450 N N . TRP A 1 181 ? 1.981 -4.48 0.424 1 96.44 181 TRP A N 1
ATOM 1451 C CA . TRP A 1 181 ? 1.585 -3.955 1.727 1 96.44 181 TRP A CA 1
ATOM 1452 C C . TRP A 1 181 ? 0.124 -4.277 2.023 1 96.44 181 TRP A C 1
ATOM 1454 O O . TRP A 1 181 ? -0.236 -4.559 3.168 1 96.44 181 TRP A O 1
ATOM 1464 N N . LYS A 1 182 ? -0.649 -4.281 1.007 1 96.38 182 LYS A N 1
ATOM 1465 C CA . LYS A 1 182 ? -2.076 -4.477 1.242 1 96.38 182 LYS A CA 1
ATOM 1466 C C . LYS A 1 182 ? -2.596 -5.703 0.499 1 96.38 182 LYS A C 1
ATOM 1468 O O . LYS A 1 182 ? -3.461 -6.422 1.003 1 96.38 182 LYS A O 1
ATOM 1473 N N . ASP A 1 183 ? -2.059 -5.965 -0.641 1 95.69 183 ASP A N 1
ATOM 1474 C CA . ASP A 1 183 ? -2.572 -7.027 -1.499 1 95.69 183 ASP A CA 1
ATOM 1475 C C . ASP A 1 183 ? -1.931 -8.375 -1.156 1 95.69 183 ASP A C 1
ATOM 1477 O O . ASP A 1 183 ? -0.897 -8.422 -0.485 1 95.69 183 ASP A O 1
ATOM 1481 N N . ALA A 1 184 ? -2.615 -9.438 -1.614 1 96 184 ALA A N 1
ATOM 1482 C CA . ALA A 1 184 ? -2.084 -10.781 -1.428 1 96 184 ALA A CA 1
ATOM 1483 C C . ALA A 1 184 ? -2.268 -11.625 -2.688 1 96 184 ALA A C 1
ATOM 1485 O O . ALA A 1 184 ? -3.311 -11.555 -3.34 1 96 184 ALA A O 1
ATOM 1486 N N . ILE A 1 185 ? -1.236 -12.359 -2.982 1 95.56 185 ILE A N 1
ATOM 1487 C CA . ILE A 1 185 ? -1.327 -13.32 -4.078 1 95.56 185 ILE A CA 1
ATOM 1488 C C . ILE A 1 185 ? -2.002 -14.602 -3.592 1 95.56 185 ILE A C 1
ATOM 1490 O O . ILE A 1 185 ? -1.63 -15.148 -2.551 1 95.56 185 ILE A O 1
ATOM 1494 N N . ILE A 1 186 ? -2.953 -15.023 -4.316 1 96.25 186 ILE A N 1
ATOM 1495 C CA . ILE A 1 186 ? -3.631 -16.281 -3.99 1 96.25 186 ILE A CA 1
ATOM 1496 C C . ILE A 1 186 ? -3.459 -17.266 -5.137 1 96.25 186 ILE A C 1
ATOM 1498 O O . ILE A 1 186 ? -3.182 -16.875 -6.273 1 96.25 186 ILE A O 1
ATOM 1502 N N . PRO A 1 187 ? -3.572 -18.547 -4.836 1 96.38 187 PRO A N 1
ATOM 1503 C CA . PRO A 1 187 ? -3.459 -19.547 -5.902 1 96.38 187 PRO A CA 1
ATOM 1504 C C . PRO A 1 187 ? -4.621 -19.484 -6.891 1 96.38 187 PRO A C 1
ATOM 1506 O O . PRO A 1 187 ? -5.715 -19.047 -6.539 1 96.38 187 PRO A O 1
ATOM 1509 N N . GLY A 1 188 ? -4.328 -19.969 -8.055 1 93.31 188 GLY A N 1
ATOM 1510 C CA . GLY A 1 188 ? -5.406 -20.141 -9.016 1 93.31 188 GLY A CA 1
ATOM 1511 C C . GLY A 1 188 ? -6.297 -21.328 -8.695 1 93.31 188 GLY A C 1
ATOM 1512 O O . GLY A 1 188 ? -5.922 -22.203 -7.91 1 93.31 188 GLY A O 1
ATOM 1513 N N . HIS A 1 189 ? -7.414 -21.297 -9.312 1 92.5 189 HIS A N 1
ATOM 1514 C CA . HIS A 1 189 ? -8.391 -22.359 -9.109 1 92.5 189 HIS A CA 1
ATOM 1515 C C . HIS A 1 189 ? -8.219 -23.469 -10.141 1 92.5 189 HIS A C 1
ATOM 1517 O O . HIS A 1 189 ? -8.023 -23.203 -11.328 1 92.5 189 HIS A O 1
ATOM 1523 N N . ILE A 1 190 ? -8.203 -24.656 -9.641 1 92.31 190 ILE A N 1
ATOM 1524 C CA . ILE A 1 190 ? -8.273 -25.859 -10.453 1 92.31 190 ILE A CA 1
ATOM 1525 C C . ILE A 1 190 ? -9.5 -26.688 -10.062 1 92.31 190 ILE A C 1
ATOM 1527 O O . ILE A 1 190 ? -9.766 -26.891 -8.875 1 92.31 190 ILE A O 1
ATOM 1531 N N . ASP A 1 191 ? -10.219 -27.125 -11.031 1 90.06 191 ASP A N 1
ATOM 1532 C CA . ASP A 1 191 ? -11.43 -27.891 -10.766 1 90.06 191 ASP A CA 1
ATOM 1533 C C . ASP A 1 191 ? -11.094 -29.203 -10.031 1 90.06 191 ASP A C 1
ATOM 1535 O O . ASP A 1 191 ? -10.062 -29.812 -10.289 1 90.06 191 ASP A O 1
ATOM 1539 N N . LEU A 1 192 ? -12.055 -29.625 -9.227 1 91.62 192 LEU A N 1
ATOM 1540 C CA . LEU A 1 192 ? -11.828 -30.797 -8.375 1 91.62 192 LEU A CA 1
ATOM 1541 C C . LEU A 1 192 ? -11.555 -32.031 -9.219 1 91.62 192 LEU A C 1
ATOM 1543 O O . LEU A 1 192 ? -10.641 -32.812 -8.914 1 91.62 192 LEU A O 1
ATOM 1547 N N . ASP A 1 193 ? -12.367 -32.25 -10.203 1 91.31 193 ASP A N 1
ATOM 1548 C CA . ASP A 1 193 ? -12.195 -33.406 -11.047 1 91.31 193 ASP A CA 1
ATOM 1549 C C . ASP A 1 193 ? -10.82 -33.406 -11.719 1 91.31 193 ASP A C 1
ATOM 1551 O O . ASP A 1 193 ? -10.188 -34.469 -11.844 1 91.31 193 ASP A O 1
ATOM 1555 N N . ARG A 1 194 ? -10.406 -32.281 -12.094 1 93.25 194 ARG A N 1
ATOM 1556 C CA . ARG A 1 194 ? -9.086 -32.156 -12.703 1 93.25 194 ARG A CA 1
ATOM 1557 C C . ARG A 1 194 ? -7.984 -32.438 -11.695 1 93.25 194 ARG A C 1
ATOM 1559 O O . ARG A 1 194 ? -7.023 -33.156 -12.008 1 93.25 194 ARG A O 1
ATOM 1566 N N . ILE A 1 195 ? -8.109 -31.953 -10.492 1 96 195 ILE A N 1
ATOM 1567 C CA . ILE A 1 195 ? -7.148 -32.219 -9.43 1 96 195 ILE A CA 1
ATOM 1568 C C . ILE A 1 195 ? -7.031 -33.719 -9.203 1 96 195 ILE A C 1
ATOM 1570 O O . ILE A 1 195 ? -5.926 -34.25 -9.156 1 96 195 ILE A O 1
ATOM 1574 N N . GLN A 1 196 ? -8.156 -34.375 -9.133 1 96.69 196 GLN A N 1
ATOM 1575 C CA . GLN A 1 196 ? -8.188 -35.812 -8.859 1 96.69 196 GLN A CA 1
ATOM 1576 C C . GLN A 1 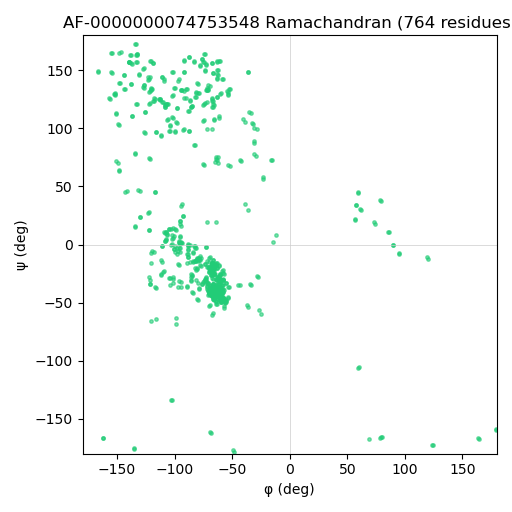196 ? -7.555 -36.594 -9.992 1 96.69 196 GLN A C 1
ATOM 1578 O O . GLN A 1 196 ? -6.805 -37.531 -9.758 1 96.69 196 GLN A O 1
ATOM 1583 N N . LEU A 1 197 ? -7.867 -36.156 -11.117 1 96.88 197 LEU A N 1
ATOM 1584 C CA . LEU A 1 197 ? -7.293 -36.812 -12.281 1 96.88 197 LEU A CA 1
ATOM 1585 C C . LEU A 1 197 ? -5.777 -36.656 -12.312 1 96.88 197 LEU A C 1
ATOM 1587 O O . LEU A 1 197 ? -5.047 -37.625 -12.477 1 96.88 197 LEU A O 1
ATOM 1591 N N . ILE A 1 198 ? -5.27 -35.5 -12.148 1 98 198 ILE A N 1
ATOM 1592 C CA . ILE A 1 198 ? -3.832 -35.219 -12.156 1 98 198 ILE A CA 1
ATOM 1593 C C . ILE A 1 198 ? -3.156 -36.062 -11.055 1 98 198 ILE A C 1
ATOM 1595 O O . ILE A 1 198 ? -2.139 -36.719 -11.297 1 98 198 ILE A O 1
ATOM 1599 N N . ALA A 1 199 ? -3.73 -36.031 -9.906 1 98.19 199 ALA A N 1
ATOM 1600 C CA . ALA A 1 199 ? -3.158 -36.719 -8.742 1 98.19 199 ALA A CA 1
ATOM 1601 C C . ALA A 1 199 ? -3.066 -38.219 -8.953 1 98.19 199 ALA A C 1
ATOM 1603 O O . ALA A 1 199 ? -2.18 -38.875 -8.398 1 98.19 199 ALA A O 1
ATOM 1604 N N . SER A 1 200 ? -3.949 -38.75 -9.711 1 98.31 200 SER A N 1
ATOM 1605 C CA . SER A 1 200 ? -3.975 -40.188 -9.938 1 98.31 200 SER A CA 1
ATOM 1606 C C . SER A 1 200 ? -2.746 -40.656 -10.711 1 98.31 200 SER A C 1
ATOM 1608 O O . SER A 1 200 ? -2.404 -41.844 -10.695 1 98.31 200 SER A O 1
ATOM 1610 N N . TYR A 1 201 ? -2.088 -39.75 -11.32 1 98.31 201 TYR A N 1
ATOM 1611 C CA . TYR A 1 201 ? -0.922 -40.094 -12.125 1 98.31 201 TYR A CA 1
ATOM 1612 C C . TYR A 1 201 ? 0.366 -39.875 -11.344 1 98.31 201 TYR A C 1
ATOM 1614 O O . TYR A 1 201 ? 1.459 -40.156 -11.836 1 98.31 201 TYR A O 1
ATOM 1622 N N . ASN A 1 202 ? 0.277 -39.25 -10.133 1 98.62 202 ASN A N 1
ATOM 1623 C CA . ASN A 1 202 ? 1.457 -39.031 -9.305 1 98.62 202 ASN A CA 1
ATOM 1624 C C . ASN A 1 202 ? 2.152 -40.344 -8.93 1 98.62 202 ASN A C 1
ATOM 1626 O O . ASN A 1 202 ? 1.511 -41.25 -8.438 1 98.62 202 ASN A O 1
ATOM 1630 N N . GLN A 1 203 ? 3.412 -40.406 -9.117 1 97.62 203 GLN A N 1
ATOM 1631 C CA . GLN A 1 203 ? 4.172 -41.625 -8.852 1 97.62 203 GLN A CA 1
ATOM 1632 C C . GLN A 1 203 ? 5.504 -41.281 -8.18 1 97.62 203 GLN A C 1
ATOM 1634 O O . GLN A 1 203 ? 5.961 -40.156 -8.211 1 97.62 203 GLN A O 1
ATOM 1639 N N . PRO A 1 204 ? 6.129 -42.281 -7.574 1 97.44 204 PRO A N 1
ATOM 1640 C CA . PRO A 1 204 ? 7.43 -42.062 -6.934 1 97.44 204 PRO A CA 1
ATOM 1641 C C . PRO A 1 204 ? 8.516 -41.656 -7.926 1 97.44 204 PRO A C 1
ATOM 1643 O O . PRO A 1 204 ? 8.398 -41.938 -9.125 1 97.44 204 PRO A O 1
ATOM 1646 N N . THR A 1 205 ? 9.484 -41.031 -7.375 1 97.44 205 THR A N 1
ATOM 1647 C CA . THR A 1 205 ? 10.602 -40.531 -8.164 1 97.44 205 THR A CA 1
ATOM 1648 C C . THR A 1 205 ? 11.203 -41.625 -9.023 1 97.44 205 THR A C 1
ATOM 1650 O O . THR A 1 205 ? 11.57 -41.406 -10.18 1 97.44 205 THR A O 1
ATOM 1653 N N . SER A 1 206 ? 11.281 -42.844 -8.555 1 96.19 206 SER A N 1
ATOM 1654 C CA . SER A 1 206 ? 11.961 -43.938 -9.211 1 96.19 206 SER A CA 1
ATOM 1655 C C . SER A 1 206 ? 11.211 -44.375 -10.469 1 96.19 206 SER A C 1
ATOM 1657 O O . SER A 1 206 ? 11.797 -44.969 -11.367 1 96.19 206 SER A O 1
ATOM 1659 N N . ASN A 1 207 ? 9.945 -44.062 -10.547 1 97.06 207 ASN A N 1
ATOM 1660 C CA . ASN A 1 207 ? 9.125 -44.531 -11.656 1 97.06 207 ASN A CA 1
ATOM 1661 C C . ASN A 1 207 ? 9.016 -43.5 -12.758 1 97.06 207 ASN A C 1
ATOM 1663 O O . ASN A 1 207 ? 8.336 -43.719 -13.758 1 97.06 207 ASN A O 1
ATOM 1667 N N . ARG A 1 208 ? 9.672 -42.375 -12.586 1 97.69 208 ARG A N 1
ATOM 1668 C CA . ARG A 1 208 ? 9.523 -41.25 -13.523 1 97.69 208 ARG A CA 1
ATOM 1669 C C . ARG A 1 208 ? 10.555 -41.375 -14.648 1 97.69 208 ARG A C 1
ATOM 1671 O O . ARG A 1 208 ? 11.742 -41.594 -14.391 1 97.69 208 ARG A O 1
ATOM 1678 N N . SER A 1 209 ? 10.102 -41.188 -15.883 1 96.31 209 SER A N 1
ATOM 1679 C CA . SER A 1 209 ? 10.945 -41.469 -17.031 1 96.31 209 SER A CA 1
ATOM 1680 C C . SER A 1 209 ? 11.367 -40.188 -17.75 1 96.31 209 SER A C 1
ATOM 1682 O O . SER A 1 209 ? 12.367 -40.156 -18.453 1 96.31 209 SER A O 1
ATOM 1684 N N . PHE A 1 210 ? 10.586 -39.094 -17.594 1 98 210 PHE A N 1
ATOM 1685 C CA . PHE A 1 210 ? 10.914 -37.844 -18.25 1 98 210 PHE A CA 1
ATOM 1686 C C . PHE A 1 210 ? 11.664 -36.906 -17.312 1 98 210 PHE A C 1
ATOM 1688 O O . PHE A 1 210 ? 11.367 -36.875 -16.109 1 98 210 PHE A O 1
ATOM 1695 N N . LEU A 1 211 ? 12.617 -36.25 -17.891 1 98.31 211 LEU A N 1
ATOM 1696 C CA . LEU A 1 211 ? 13.32 -35.219 -17.125 1 98.31 211 LEU A CA 1
ATOM 1697 C C . LEU A 1 211 ? 12.391 -34.062 -16.812 1 98.31 211 LEU A C 1
ATOM 1699 O O . LEU A 1 211 ? 12.211 -33.688 -15.641 1 98.31 211 LEU A O 1
ATOM 1703 N N . PHE A 1 212 ? 11.844 -33.438 -17.828 1 98.56 212 PHE A N 1
ATOM 1704 C CA . PHE A 1 212 ? 10.844 -32.406 -17.625 1 98.56 212 PHE A CA 1
ATOM 1705 C C . PHE A 1 212 ? 9.828 -32.375 -18.766 1 98.56 212 PHE A C 1
ATOM 1707 O O . PHE A 1 212 ? 10.023 -33.062 -19.781 1 98.56 212 PHE A O 1
ATOM 1714 N N . ASN A 1 213 ? 8.719 -31.703 -18.562 1 98.12 213 ASN A N 1
ATOM 1715 C CA . ASN A 1 213 ? 7.676 -31.594 -19.578 1 98.12 213 ASN A CA 1
ATOM 1716 C C . ASN A 1 213 ? 7.074 -30.188 -19.625 1 98.12 213 ASN A C 1
ATOM 1718 O O . ASN A 1 213 ? 7.191 -29.438 -18.672 1 98.12 213 ASN A O 1
ATOM 1722 N N . PHE A 1 214 ? 6.516 -29.875 -20.719 1 97.62 214 PHE A N 1
ATOM 1723 C CA . PHE A 1 214 ? 5.598 -28.766 -20.906 1 97.62 214 PHE A CA 1
ATOM 1724 C C . PHE A 1 214 ? 4.699 -28.984 -22.109 1 97.62 214 PHE A C 1
ATOM 1726 O O . PHE A 1 214 ? 5.184 -29.234 -23.219 1 97.62 214 PHE A O 1
ATOM 1733 N N . HIS A 1 215 ? 3.449 -28.891 -21.875 1 95.12 215 HIS A N 1
ATOM 1734 C CA . HIS A 1 215 ? 2.475 -28.891 -22.969 1 95.12 215 HIS A CA 1
ATOM 1735 C C . HIS A 1 215 ? 1.44 -27.781 -22.781 1 95.12 215 HIS A C 1
ATOM 1737 O O . HIS A 1 215 ? 0.772 -27.719 -21.75 1 95.12 215 HIS A O 1
ATOM 1743 N N . GLY A 1 216 ? 1.312 -26.906 -23.672 1 91.44 216 GLY A N 1
ATOM 1744 C CA . GLY A 1 216 ? 0.411 -25.766 -23.625 1 91.44 216 GLY A CA 1
ATOM 1745 C C . GLY A 1 216 ? 0.504 -24.875 -24.844 1 91.44 216 GLY A C 1
ATOM 1746 O O . GLY A 1 216 ? 0.888 -25.328 -25.922 1 91.44 216 GLY A O 1
ATOM 1747 N N . ARG A 1 217 ? 0.08 -23.703 -24.656 1 87.56 217 ARG A N 1
ATOM 1748 C CA . ARG A 1 217 ? 0.121 -22.75 -25.75 1 87.56 217 ARG A CA 1
ATOM 1749 C C . ARG A 1 217 ? 1.552 -22.297 -26.047 1 87.56 217 ARG A C 1
ATOM 1751 O O . ARG A 1 217 ? 2.312 -22.016 -25.125 1 87.56 217 ARG A O 1
ATOM 1758 N N . LEU A 1 218 ? 1.84 -22.328 -27.297 1 90.75 218 LEU A N 1
ATOM 1759 C CA . LEU A 1 218 ? 3.141 -21.969 -27.844 1 90.75 218 LEU A CA 1
ATOM 1760 C C . LEU A 1 218 ? 2.986 -21.031 -29.047 1 90.75 218 LEU A C 1
ATOM 1762 O O . LEU A 1 218 ? 1.89 -20.891 -29.594 1 90.75 218 LEU A O 1
ATOM 1766 N N . PRO A 1 219 ? 4.094 -20.359 -29.406 1 86.88 219 PRO A N 1
ATOM 1767 C CA . PRO A 1 219 ? 4.012 -19.5 -30.594 1 86.88 219 PRO A CA 1
ATOM 1768 C C . PRO A 1 219 ? 3.584 -20.281 -31.844 1 86.88 219 PRO A C 1
ATOM 1770 O O . PRO A 1 219 ? 2.938 -19.719 -32.719 1 86.88 219 PRO A O 1
ATOM 1773 N N . VAL A 1 220 ? 3.799 -21.5 -31.906 1 83.31 220 VAL A N 1
ATOM 1774 C CA . VAL A 1 220 ? 3.564 -22.312 -33.094 1 83.31 220 VAL A CA 1
ATOM 1775 C C . VAL A 1 220 ? 2.088 -22.688 -33.188 1 83.31 220 VAL A C 1
ATOM 1777 O O . VAL A 1 220 ? 1.569 -22.938 -34.281 1 83.31 220 VAL A O 1
ATOM 1780 N N . ASN A 1 221 ? 1.408 -22.656 -32.094 1 82.38 221 ASN A N 1
ATOM 1781 C CA . ASN A 1 221 ? 0.036 -23.141 -32.156 1 82.38 221 ASN A CA 1
ATOM 1782 C C . ASN A 1 221 ? -0.969 -22.062 -31.812 1 82.38 221 ASN A C 1
ATOM 1784 O O . ASN A 1 221 ? -2.18 -22.266 -31.922 1 82.38 221 ASN A O 1
ATOM 1788 N N . HIS A 1 222 ? -0.456 -20.906 -31.391 1 81.62 222 HIS A N 1
ATOM 1789 C CA . HIS A 1 222 ? -1.354 -19.797 -31.062 1 81.62 222 HIS A CA 1
ATOM 1790 C C . HIS A 1 222 ? -0.668 -18.453 -31.266 1 81.62 222 HIS A C 1
ATOM 1792 O O . HIS A 1 222 ? 0.32 -18.141 -30.609 1 81.62 222 HIS A O 1
ATOM 1798 N N . ASP A 1 223 ? -1.241 -17.594 -31.938 1 78.56 223 ASP A N 1
ATOM 1799 C CA . ASP A 1 223 ? -0.651 -16.328 -32.375 1 78.56 223 ASP A CA 1
ATOM 1800 C C . ASP A 1 223 ? -0.417 -15.406 -31.172 1 78.56 223 ASP A C 1
ATOM 1802 O O . ASP A 1 223 ? 0.525 -14.609 -31.172 1 78.56 223 ASP A O 1
ATOM 1806 N N . TYR A 1 224 ? -1.2 -15.625 -30.203 1 76.25 224 TYR A N 1
ATOM 1807 C CA . TYR A 1 224 ? -1.113 -14.766 -29.031 1 76.25 224 TYR A CA 1
ATOM 1808 C C . TYR A 1 224 ? 0.219 -14.945 -28.312 1 76.25 224 TYR A C 1
ATOM 1810 O O . TYR A 1 224 ? 0.639 -14.086 -27.547 1 76.25 224 TYR A O 1
ATOM 1818 N N . TYR A 1 225 ? 0.809 -16.016 -28.578 1 86.5 225 TYR A N 1
ATOM 1819 C CA . TYR A 1 225 ? 2.033 -16.344 -27.859 1 86.5 225 TYR A CA 1
ATOM 1820 C C . TYR A 1 225 ? 3.258 -16.125 -28.734 1 86.5 225 TYR A C 1
ATOM 1822 O O . TYR A 1 225 ? 4.367 -16.531 -28.375 1 86.5 225 TYR A O 1
ATOM 1830 N N . GLU A 1 226 ? 3.053 -15.461 -29.812 1 87.25 226 GLU A N 1
ATOM 1831 C CA . GLU A 1 226 ? 4.121 -15.242 -30.797 1 87.25 226 GLU A CA 1
ATOM 1832 C C . GLU A 1 226 ? 5.277 -14.461 -30.172 1 87.25 226 GLU A C 1
ATOM 1834 O O . GLU A 1 226 ? 6.441 -14.711 -30.484 1 87.25 226 GLU A O 1
ATOM 1839 N N . LYS A 1 227 ? 4.969 -13.625 -29.234 1 87.38 227 LYS A N 1
ATOM 1840 C CA . LYS A 1 227 ? 5.992 -12.727 -28.688 1 87.38 227 LYS A CA 1
ATOM 1841 C C . LYS A 1 227 ? 6.492 -13.227 -27.344 1 87.38 227 LYS A C 1
ATOM 1843 O O . LYS A 1 227 ? 7.273 -12.547 -26.672 1 87.38 227 LYS A O 1
ATOM 1848 N N . VAL A 1 228 ? 6.051 -14.367 -26.938 1 92.19 228 VAL A N 1
ATOM 1849 C CA . VAL A 1 228 ? 6.477 -14.93 -25.672 1 92.19 228 VAL A CA 1
ATOM 1850 C C . VAL A 1 228 ? 7.762 -15.734 -25.859 1 92.19 228 VAL A C 1
ATOM 1852 O O . VAL A 1 228 ? 7.711 -16.938 -26.141 1 92.19 228 VAL A O 1
ATOM 1855 N N . THR A 1 229 ? 8.898 -15.141 -25.562 1 93.94 229 THR A N 1
ATOM 1856 C CA . THR A 1 229 ? 10.219 -15.633 -25.938 1 93.94 229 THR A CA 1
ATOM 1857 C C . THR A 1 229 ? 10.555 -16.922 -25.188 1 93.94 229 THR A C 1
ATOM 1859 O O . THR A 1 229 ? 11.172 -17.828 -25.734 1 93.94 229 THR A O 1
ATOM 1862 N N . VAL A 1 230 ? 10.172 -17.016 -23.938 1 96.44 230 VAL A N 1
ATOM 1863 C CA . VAL A 1 230 ? 10.523 -18.188 -23.125 1 96.44 230 VAL A CA 1
ATOM 1864 C C . VAL A 1 230 ? 9.844 -19.422 -23.688 1 96.44 230 VAL A C 1
ATOM 1866 O O . VAL A 1 230 ? 10.43 -20.516 -23.703 1 96.44 230 VAL A O 1
ATOM 1869 N N . ARG A 1 231 ? 8.641 -19.281 -24.141 1 95.06 231 ARG A N 1
ATOM 1870 C CA . ARG A 1 231 ? 7.922 -20.422 -24.703 1 95.06 231 ARG A CA 1
ATOM 1871 C C . ARG A 1 231 ? 8.5 -20.828 -26.047 1 95.06 231 ARG A C 1
ATOM 1873 O O . ARG A 1 231 ? 8.5 -22.016 -26.406 1 95.06 231 ARG A O 1
ATOM 1880 N N . LYS A 1 232 ? 8.953 -19.859 -26.781 1 94.44 232 LYS A N 1
ATOM 1881 C CA . LYS A 1 232 ? 9.68 -20.172 -28 1 94.44 232 LYS A CA 1
ATOM 1882 C C . LYS A 1 232 ? 10.945 -20.953 -27.703 1 94.44 232 LYS A C 1
ATOM 1884 O O . LYS A 1 232 ? 11.266 -21.922 -28.406 1 94.44 232 LYS A O 1
ATOM 1889 N N . ALA A 1 233 ? 11.656 -20.594 -26.719 1 96.5 233 ALA A N 1
ATOM 1890 C CA . ALA A 1 233 ? 12.922 -21.219 -26.328 1 96.5 233 ALA A CA 1
ATOM 1891 C C . ALA A 1 233 ? 12.703 -22.672 -25.938 1 96.5 233 ALA A C 1
ATOM 1893 O O . ALA A 1 233 ? 13.594 -23.516 -26.109 1 96.5 233 ALA A O 1
ATOM 1894 N N . LEU A 1 234 ? 11.57 -23.047 -25.438 1 96.75 234 LEU A N 1
ATOM 1895 C CA . LEU A 1 234 ? 11.281 -24.406 -24.984 1 96.75 234 LEU A CA 1
ATOM 1896 C C . LEU A 1 234 ? 11.297 -25.391 -26.156 1 96.75 234 LEU A C 1
ATOM 1898 O O . LEU A 1 234 ? 11.562 -26.578 -25.969 1 96.75 234 LEU A O 1
ATOM 1902 N N . LEU A 1 235 ? 11.039 -24.906 -27.312 1 94.12 235 LEU A N 1
ATOM 1903 C CA . LEU A 1 235 ? 10.914 -25.766 -28.5 1 94.12 235 LEU A CA 1
ATOM 1904 C C . LEU A 1 235 ? 12.25 -26.391 -28.859 1 94.12 235 LEU A C 1
ATOM 1906 O O . LEU A 1 235 ? 12.289 -27.406 -29.562 1 94.12 235 LEU A O 1
ATOM 1910 N N . GLN A 1 236 ? 13.297 -25.875 -28.391 1 95.5 236 GLN A N 1
ATOM 1911 C CA . GLN A 1 236 ? 14.617 -26.406 -28.688 1 95.5 236 GLN A CA 1
ATOM 1912 C C . GLN A 1 236 ? 14.805 -27.781 -28.047 1 95.5 236 GLN A C 1
ATOM 1914 O O . GLN A 1 236 ? 15.68 -28.547 -28.469 1 95.5 236 GLN A O 1
ATOM 1919 N N . PHE A 1 237 ? 13.953 -28.078 -27.109 1 96 237 PHE A N 1
ATOM 1920 C CA . PHE A 1 237 ? 14.125 -29.328 -26.375 1 96 237 PHE A CA 1
ATOM 1921 C C . PHE A 1 237 ? 13.25 -30.422 -26.953 1 96 237 PHE A C 1
ATOM 1923 O O . PHE A 1 237 ? 13.305 -31.578 -26.5 1 96 237 PHE A O 1
ATOM 1930 N N . ASP A 1 238 ? 12.422 -30.141 -27.891 1 91.69 238 ASP A N 1
ATOM 1931 C CA . ASP A 1 238 ? 11.383 -31.031 -28.391 1 91.69 238 ASP A CA 1
ATOM 1932 C C . ASP A 1 238 ? 11.984 -32.344 -28.922 1 91.69 238 ASP A C 1
ATOM 1934 O O . ASP A 1 238 ? 11.328 -33.375 -28.922 1 91.69 238 ASP A O 1
ATOM 1938 N N . GLU A 1 239 ? 13.211 -32.438 -29.312 1 90.56 239 GLU A N 1
ATOM 1939 C CA . GLU A 1 239 ? 13.797 -33.594 -29.953 1 90.56 239 GLU A CA 1
ATOM 1940 C C . GLU A 1 239 ? 14.562 -34.469 -28.953 1 90.56 239 GLU A C 1
ATOM 1942 O O . GLU A 1 239 ? 15.062 -35.531 -29.297 1 90.56 239 GLU A O 1
ATOM 1947 N N . LEU A 1 240 ? 14.609 -34 -27.75 1 93.44 240 LEU A N 1
ATOM 1948 C CA . LEU A 1 240 ? 15.328 -34.75 -26.75 1 93.44 240 LEU A CA 1
ATOM 1949 C C . LEU A 1 240 ? 14.492 -35.906 -26.234 1 93.44 240 LEU A C 1
ATOM 1951 O O . LEU A 1 240 ? 13.289 -35.781 -26 1 93.44 240 LEU A O 1
ATOM 1955 N N . ALA A 1 241 ? 15.039 -37.062 -26.031 1 91.56 241 ALA A N 1
ATOM 1956 C CA . ALA A 1 241 ? 14.336 -38.312 -25.75 1 91.56 241 ALA A CA 1
ATOM 1957 C C . ALA A 1 241 ? 13.773 -38.312 -24.328 1 91.56 241 ALA A C 1
ATOM 1959 O O . ALA A 1 241 ? 12.758 -38.969 -24.062 1 91.56 241 ALA A O 1
ATOM 1960 N N . ASP A 1 242 ? 14.383 -37.625 -23.438 1 96.06 242 ASP A N 1
ATOM 1961 C CA . ASP A 1 242 ? 13.961 -37.688 -22.047 1 96.06 242 ASP A CA 1
ATOM 1962 C C . ASP A 1 242 ? 13.125 -36.469 -21.641 1 96.06 242 ASP A C 1
ATOM 1964 O O . ASP A 1 242 ? 12.969 -36.188 -20.453 1 96.06 242 ASP A O 1
ATOM 1968 N N . VAL A 1 243 ? 12.688 -35.75 -22.609 1 97.38 243 VAL A N 1
ATOM 1969 C CA . VAL A 1 243 ? 11.844 -34.562 -22.344 1 97.38 243 VAL A CA 1
ATOM 1970 C C . VAL A 1 243 ? 10.555 -34.656 -23.172 1 97.38 243 VAL A C 1
ATOM 1972 O O . VAL A 1 243 ? 10.516 -35.375 -24.188 1 97.38 243 VAL A O 1
ATOM 1975 N N . SER A 1 244 ? 9.469 -34.094 -22.719 1 97.25 244 SER A N 1
ATOM 1976 C CA . SER A 1 244 ? 8.203 -34 -23.453 1 97.25 244 SER A CA 1
ATOM 1977 C C . SER A 1 244 ? 7.723 -32.562 -23.531 1 97.25 244 SER A C 1
ATOM 1979 O O . SER A 1 244 ? 7.07 -32.062 -22.609 1 97.25 244 SER A O 1
ATOM 1981 N N . VAL A 1 245 ? 8.016 -31.891 -24.594 1 96.81 245 VAL A N 1
ATOM 1982 C CA . VAL A 1 245 ? 7.668 -30.484 -24.766 1 96.81 245 VAL A CA 1
ATOM 1983 C C . VAL A 1 245 ? 6.91 -30.297 -26.078 1 96.81 245 VAL A C 1
ATOM 1985 O O . VAL A 1 245 ? 7.281 -30.875 -27.094 1 96.81 245 VAL A O 1
ATOM 1988 N N . GLY A 1 246 ? 5.84 -29.547 -26.031 1 93.69 246 GLY A N 1
ATOM 1989 C CA . GLY A 1 246 ? 5.074 -29.297 -27.25 1 93.69 246 GLY A CA 1
ATOM 1990 C C . GLY A 1 246 ? 3.689 -28.75 -26.969 1 93.69 246 GLY A C 1
ATOM 1991 O O . GLY A 1 246 ? 3.428 -28.219 -25.891 1 93.69 246 GLY A O 1
ATOM 1992 N N . GLY A 1 247 ? 2.867 -28.75 -28 1 90.5 247 GLY A N 1
ATOM 1993 C CA . GLY A 1 247 ? 1.481 -28.328 -27.859 1 90.5 247 GLY A CA 1
ATOM 1994 C C . GLY A 1 247 ? 0.645 -29.297 -27.031 1 90.5 247 GLY A C 1
ATOM 1995 O O . GLY A 1 247 ? 1.185 -30.109 -26.281 1 90.5 247 GLY A O 1
ATOM 1996 N N . PHE A 1 248 ? -0.636 -29.203 -27.141 1 89.44 248 PHE A N 1
ATOM 1997 C CA . PHE A 1 248 ? -1.565 -29.984 -26.344 1 89.44 248 PHE A CA 1
ATOM 1998 C C . PHE A 1 248 ? -1.524 -31.453 -26.734 1 89.44 248 PHE A C 1
ATOM 2000 O O . PHE A 1 248 ? -1.448 -31.781 -27.922 1 89.44 248 PHE A O 1
ATOM 2007 N N . ILE A 1 249 ? -1.523 -32.281 -25.703 1 91.31 249 ILE A N 1
ATOM 2008 C CA . ILE A 1 249 ? -1.588 -33.719 -25.922 1 91.31 249 ILE A CA 1
ATOM 2009 C C . ILE A 1 249 ? -2.629 -34.344 -25 1 91.31 249 ILE A C 1
ATOM 2011 O O . ILE A 1 249 ? -2.928 -33.781 -23.938 1 91.31 249 ILE A O 1
ATOM 2015 N N . GLU A 1 250 ? -3.182 -35.469 -25.281 1 89.56 250 GLU A N 1
ATOM 2016 C CA . GLU A 1 250 ? -4.234 -36.125 -24.516 1 89.56 250 GLU A CA 1
ATOM 2017 C C . GLU A 1 250 ? -3.693 -36.688 -23.203 1 89.56 250 GLU A C 1
ATOM 2019 O O . GLU A 1 250 ? -4.383 -36.656 -22.188 1 89.56 250 GLU A O 1
ATOM 2024 N N . GLU A 1 251 ? -2.494 -37.156 -23.266 1 93.88 251 GLU A N 1
ATOM 2025 C CA . GLU A 1 251 ? -1.926 -37.844 -22.109 1 93.88 251 GLU A CA 1
ATOM 2026 C C . GLU A 1 251 ? -1.147 -36.875 -21.219 1 93.88 251 GLU A C 1
ATOM 2028 O O . GLU A 1 251 ? -0.215 -37.25 -20.531 1 93.88 251 GLU A O 1
ATOM 2033 N N . TYR A 1 252 ? -1.504 -35.656 -21.312 1 94.81 252 TYR A N 1
ATOM 2034 C CA . TYR A 1 252 ? -0.731 -34.594 -20.672 1 94.81 252 TYR A CA 1
ATOM 2035 C C . TYR A 1 252 ? -0.532 -34.875 -19.188 1 94.81 252 TYR A C 1
ATOM 2037 O O . TYR A 1 252 ? 0.592 -34.812 -18.688 1 94.81 252 TYR A O 1
ATOM 2045 N N . PHE A 1 253 ? -1.561 -35.281 -18.469 1 96.25 253 PHE A N 1
ATOM 2046 C CA . PHE A 1 253 ? -1.469 -35.469 -17.016 1 96.25 253 PHE A CA 1
ATOM 2047 C C . PHE A 1 253 ? -0.619 -36.688 -16.688 1 96.25 253 PHE A C 1
ATOM 2049 O O . PHE A 1 253 ? 0.085 -36.719 -15.68 1 96.25 253 PHE A O 1
ATOM 2056 N N . GLU A 1 254 ? -0.682 -37.656 -17.516 1 97.19 254 GLU A N 1
ATOM 2057 C CA . GLU A 1 254 ? 0.2 -38.812 -17.375 1 97.19 254 GLU A CA 1
ATOM 2058 C C . GLU A 1 254 ? 1.663 -38.438 -17.547 1 97.19 254 GLU A C 1
ATOM 2060 O O . GLU A 1 254 ? 2.531 -38.875 -16.797 1 97.19 254 GLU A O 1
ATOM 2065 N N . VAL A 1 255 ? 1.865 -37.594 -18.516 1 97.81 255 VAL A N 1
ATOM 2066 C CA . VAL A 1 255 ? 3.215 -37.125 -18.766 1 97.81 255 VAL A CA 1
ATOM 2067 C C . VAL A 1 255 ? 3.711 -36.312 -17.578 1 97.81 255 VAL A C 1
ATOM 2069 O O . VAL A 1 255 ? 4.859 -36.438 -17.156 1 97.81 255 VAL A O 1
ATOM 2072 N N . MET A 1 256 ? 2.895 -35.469 -17 1 98.38 256 MET A N 1
ATOM 2073 C CA . MET A 1 256 ? 3.26 -34.688 -15.82 1 98.38 256 MET A CA 1
ATOM 2074 C C . MET A 1 256 ? 3.658 -35.625 -14.68 1 98.38 256 MET A C 1
ATOM 2076 O O . MET A 1 256 ? 4.707 -35.438 -14.055 1 98.38 256 MET A O 1
ATOM 2080 N N . GLY A 1 257 ? 2.859 -36.625 -14.453 1 98.31 257 GLY A N 1
ATOM 2081 C CA . GLY A 1 257 ? 3.102 -37.594 -13.375 1 98.31 257 GLY A CA 1
ATOM 2082 C C . GLY A 1 257 ? 4.348 -38.406 -13.586 1 98.31 257 GLY A C 1
ATOM 2083 O O . GLY A 1 257 ? 4.867 -39.031 -12.641 1 98.31 257 GLY A O 1
ATOM 2084 N N . SER A 1 258 ? 4.824 -38.469 -14.836 1 98.25 258 SER A N 1
ATOM 2085 C CA . SER A 1 258 ? 6 -39.25 -15.172 1 98.25 258 SER A CA 1
ATOM 2086 C C . SER A 1 258 ? 7.242 -38.375 -15.305 1 98.25 258 SER A C 1
ATOM 2088 O O . SER A 1 258 ? 8.297 -38.844 -15.734 1 98.25 258 SER A O 1
ATOM 2090 N N . SER A 1 259 ? 7.137 -37.125 -14.969 1 98.69 259 SER A N 1
ATOM 2091 C CA . SER A 1 259 ? 8.242 -36.188 -15.117 1 98.69 259 SER A CA 1
ATOM 2092 C C . SER A 1 259 ? 8.805 -35.781 -13.758 1 98.69 259 SER A C 1
ATOM 2094 O O . SER A 1 259 ? 8.055 -35.594 -12.797 1 98.69 259 SER A O 1
ATOM 2096 N N . HIS A 1 260 ? 10.109 -35.625 -13.688 1 98.81 260 HIS A N 1
ATOM 2097 C CA . HIS A 1 260 ? 10.734 -35.125 -12.469 1 98.81 260 HIS A CA 1
ATOM 2098 C C . HIS A 1 260 ? 10.422 -33.656 -12.273 1 98.81 260 HIS A C 1
ATOM 2100 O O . HIS A 1 260 ? 10.109 -33.219 -11.164 1 98.81 260 HIS A O 1
ATOM 2106 N N . PHE A 1 261 ? 10.5 -32.906 -13.328 1 98.81 261 PHE A N 1
ATOM 2107 C CA . PHE A 1 261 ? 10.258 -31.469 -13.273 1 98.81 261 PHE A CA 1
ATOM 2108 C C . PHE A 1 261 ? 9.141 -31.062 -14.227 1 98.81 261 PHE A C 1
ATOM 2110 O O . PHE A 1 261 ? 8.977 -31.672 -15.289 1 98.81 261 PHE A O 1
ATOM 2117 N N . CYS A 1 262 ? 8.297 -30.141 -13.867 1 98.75 262 CYS A N 1
ATOM 2118 C CA . CYS A 1 262 ? 7.312 -29.484 -14.727 1 98.75 262 CYS A CA 1
ATOM 2119 C C . CYS A 1 262 ? 7.715 -28.031 -15.008 1 98.75 262 CYS A C 1
ATOM 2121 O O . CYS A 1 262 ? 7.887 -27.234 -14.086 1 98.75 262 CYS A O 1
ATOM 2123 N N . LEU A 1 263 ? 7.902 -27.703 -16.25 1 98.5 263 LEU A N 1
ATOM 2124 C CA . LEU A 1 263 ? 8.227 -26.328 -16.609 1 98.5 263 LEU A CA 1
ATOM 2125 C C . LEU A 1 263 ? 7.016 -25.406 -16.422 1 98.5 263 LEU A C 1
ATOM 2127 O O . LEU A 1 263 ? 5.895 -25.781 -16.766 1 98.5 263 LEU A O 1
ATOM 2131 N N . VAL A 1 264 ? 7.23 -24.266 -15.805 1 98.19 264 VAL A N 1
ATOM 2132 C CA . VAL A 1 264 ? 6.207 -23.266 -15.555 1 98.19 264 VAL A CA 1
ATOM 2133 C C . VAL A 1 264 ? 6.625 -21.938 -16.203 1 98.19 264 VAL A C 1
ATOM 2135 O O . VAL A 1 264 ? 7.016 -21 -15.5 1 98.19 264 VAL A O 1
ATOM 2138 N N . PRO A 1 265 ? 6.527 -21.891 -17.5 1 97.44 265 PRO A N 1
ATOM 2139 C CA . PRO A 1 265 ? 6.977 -20.688 -18.219 1 97.44 265 PRO A CA 1
ATOM 2140 C C . PRO A 1 265 ? 5.969 -19.547 -18.141 1 97.44 265 PRO A C 1
ATOM 2142 O O . PRO A 1 265 ? 4.766 -19.781 -18 1 97.44 265 PRO A O 1
ATOM 2145 N N . GLU A 1 266 ? 6.535 -18.391 -18.266 1 94.25 266 GLU A N 1
ATOM 2146 C CA . GLU A 1 266 ? 5.668 -17.234 -18.438 1 94.25 266 GLU A CA 1
ATOM 2147 C C . GLU A 1 266 ? 4.781 -17.391 -19.672 1 94.25 266 GLU A C 1
ATOM 2149 O O . GLU A 1 266 ? 5.188 -18 -20.672 1 94.25 266 GLU A O 1
ATOM 2154 N N . GLY A 1 267 ? 3.561 -16.938 -19.578 1 89.56 267 GLY A N 1
ATOM 2155 C CA . GLY A 1 267 ? 2.676 -16.812 -20.734 1 89.56 267 GLY A CA 1
ATOM 2156 C C . GLY A 1 267 ? 2.535 -15.391 -21.219 1 89.56 267 GLY A C 1
ATOM 2157 O O . GLY A 1 267 ? 3.531 -14.688 -21.406 1 89.56 267 GLY A O 1
ATOM 2158 N N . THR A 1 268 ? 1.27 -15.078 -21.438 1 81.75 268 THR A N 1
ATOM 2159 C CA . THR A 1 268 ? 1.02 -13.688 -21.812 1 81.75 268 THR A CA 1
ATOM 2160 C C . THR A 1 268 ? 1.059 -12.789 -20.578 1 81.75 268 THR A C 1
ATOM 2162 O O . THR A 1 268 ? 1.146 -11.57 -20.703 1 81.75 268 THR A O 1
ATOM 2165 N N . SER A 1 269 ? 1.02 -13.438 -19.469 1 85.44 269 SER A N 1
ATOM 2166 C CA . SER A 1 269 ? 1.221 -12.766 -18.188 1 85.44 269 SER A CA 1
ATOM 2167 C C . SER A 1 269 ? 2.154 -13.562 -17.281 1 85.44 269 SER A C 1
ATOM 2169 O O . SER A 1 269 ? 2.688 -14.602 -17.688 1 85.44 269 SER A O 1
ATOM 2171 N N . SER A 1 270 ? 2.334 -13.117 -16.109 1 89.5 270 SER A N 1
ATOM 2172 C CA . SER A 1 270 ? 3.422 -13.625 -15.281 1 89.5 270 SER A CA 1
ATOM 2173 C C . SER A 1 270 ? 3.021 -14.914 -14.57 1 89.5 270 SER A C 1
ATOM 2175 O O . SER A 1 270 ? 3.881 -15.656 -14.102 1 89.5 270 SER A O 1
ATOM 2177 N N . TRP A 1 271 ? 1.734 -15.242 -14.523 1 91.31 271 TRP A N 1
ATOM 2178 C CA . TRP A 1 271 ? 1.302 -16.375 -13.703 1 91.31 271 TRP A CA 1
ATOM 2179 C C . TRP A 1 271 ? 0.616 -17.438 -14.555 1 91.31 271 TRP A C 1
ATOM 2181 O O . TRP A 1 271 ? 0.2 -17.156 -15.688 1 91.31 271 TRP A O 1
ATOM 2191 N N . THR A 1 272 ? 0.573 -18.672 -14.078 1 91.5 272 THR A N 1
ATOM 2192 C CA . THR A 1 272 ? -0.111 -19.766 -14.75 1 91.5 272 THR A CA 1
ATOM 2193 C C . THR A 1 272 ? -0.522 -20.844 -13.742 1 91.5 272 THR A C 1
ATOM 2195 O O . THR A 1 272 ? 0.181 -21.078 -12.758 1 91.5 272 THR A O 1
ATOM 2198 N N . ASN A 1 273 ? -1.638 -21.516 -14.023 1 92.62 273 ASN A N 1
ATOM 2199 C CA . ASN A 1 273 ? -2.105 -22.609 -13.18 1 92.62 273 ASN A CA 1
ATOM 2200 C C . ASN A 1 273 ? -1.201 -23.828 -13.297 1 92.62 273 ASN A C 1
ATOM 2202 O O . ASN A 1 273 ? -1.282 -24.75 -12.484 1 92.62 273 ASN A O 1
ATOM 2206 N N . HIS A 1 274 ? -0.319 -23.797 -14.281 1 95.06 274 HIS A N 1
ATOM 2207 C CA . HIS A 1 274 ? 0.625 -24.906 -14.43 1 95.06 274 HIS A CA 1
ATOM 2208 C C . HIS A 1 274 ? 1.413 -25.125 -13.141 1 95.06 274 HIS A C 1
ATOM 2210 O O . HIS A 1 274 ? 1.764 -26.266 -12.812 1 95.06 274 HIS A O 1
ATOM 2216 N N . LEU A 1 275 ? 1.638 -24.062 -12.492 1 98 275 LEU A N 1
ATOM 2217 C CA . LEU A 1 275 ? 2.365 -24.156 -11.234 1 98 275 LEU A CA 1
ATOM 2218 C C . LEU A 1 275 ? 1.622 -25.047 -10.242 1 98 275 LEU A C 1
ATOM 2220 O O . LEU A 1 275 ? 2.199 -25.984 -9.695 1 98 275 LEU A O 1
ATOM 2224 N N . TYR A 1 276 ? 0.422 -24.812 -10.086 1 97.94 276 TYR A N 1
ATOM 2225 C CA . TYR A 1 276 ? -0.337 -25.516 -9.062 1 97.94 276 TYR A CA 1
ATOM 2226 C C . TYR A 1 276 ? -0.664 -26.938 -9.5 1 97.94 276 TYR A C 1
ATOM 2228 O O . TYR A 1 276 ? -0.689 -27.859 -8.68 1 97.94 276 TYR A O 1
ATOM 2236 N N . GLU A 1 277 ? -0.887 -27.156 -10.758 1 97.81 277 GLU A N 1
ATOM 2237 C CA . GLU A 1 277 ? -1.088 -28.484 -11.297 1 97.81 277 GLU A CA 1
ATOM 2238 C C . GLU A 1 277 ? 0.124 -29.375 -11.031 1 97.81 277 GLU A C 1
ATOM 2240 O O . GLU A 1 277 ? -0.024 -30.578 -10.766 1 97.81 277 GLU A O 1
ATOM 2245 N N . SER A 1 278 ? 1.263 -28.828 -11.141 1 98.75 278 SER A N 1
ATOM 2246 C CA . SER A 1 278 ? 2.486 -29.594 -10.93 1 98.75 278 SER A CA 1
ATOM 2247 C C . SER A 1 278 ? 2.521 -30.219 -9.539 1 98.75 278 SER A C 1
ATOM 2249 O O . SER A 1 278 ? 3.029 -31.312 -9.359 1 98.75 278 SER A O 1
ATOM 2251 N N . PHE A 1 279 ? 1.984 -29.531 -8.562 1 98.81 279 PHE A N 1
ATOM 2252 C CA . PHE A 1 279 ? 1.981 -30.047 -7.199 1 98.81 279 PHE A CA 1
ATOM 2253 C C . PHE A 1 279 ? 1.128 -31.312 -7.102 1 98.81 279 PHE A C 1
ATOM 2255 O O . PHE A 1 279 ? 1.504 -32.281 -6.426 1 98.81 279 PHE A O 1
ATOM 2262 N N . PHE A 1 280 ? 0.044 -31.312 -7.793 1 98.69 280 PHE A N 1
ATOM 2263 C CA . PHE A 1 280 ? -0.841 -32.469 -7.734 1 98.69 280 PHE A CA 1
ATOM 2264 C C . PHE A 1 280 ? -0.241 -33.656 -8.492 1 98.69 280 PHE A C 1
ATOM 2266 O O . PHE A 1 280 ? -0.448 -34.812 -8.117 1 98.69 280 PHE A O 1
ATOM 2273 N N . ALA A 1 281 ? 0.531 -33.375 -9.508 1 98.69 281 ALA A N 1
ATOM 2274 C CA . ALA A 1 281 ? 1.205 -34.406 -10.266 1 98.69 281 ALA A CA 1
ATOM 2275 C C . ALA A 1 281 ? 2.461 -34.906 -9.547 1 98.69 281 ALA A C 1
ATOM 2277 O O . ALA A 1 281 ? 3.074 -35.875 -9.945 1 98.69 281 ALA A O 1
ATOM 2278 N N . GLY A 1 282 ? 2.861 -34.125 -8.547 1 98.62 282 GLY A N 1
ATOM 2279 C CA . GLY A 1 282 ? 4.105 -34.438 -7.855 1 98.62 282 GLY A CA 1
ATOM 2280 C C . GLY A 1 282 ? 5.336 -34.094 -8.672 1 98.62 282 GLY A C 1
ATOM 2281 O O . GLY A 1 282 ? 6.398 -34.688 -8.477 1 98.62 282 GLY A O 1
ATOM 2282 N N . CYS A 1 283 ? 5.172 -33.344 -9.578 1 98.06 283 CYS A N 1
ATOM 2283 C CA . CYS A 1 283 ? 6.25 -32.875 -10.445 1 98.06 283 CYS A CA 1
ATOM 2284 C C . CYS A 1 283 ? 6.871 -31.578 -9.898 1 98.06 283 CYS A C 1
ATOM 2286 O O . CYS A 1 283 ? 6.16 -30.609 -9.633 1 98.06 283 CYS A O 1
ATOM 2288 N N . ILE A 1 284 ? 8.203 -31.516 -9.695 1 98.88 284 ILE A N 1
ATOM 2289 C CA . ILE A 1 284 ? 8.867 -30.359 -9.102 1 98.88 284 ILE A CA 1
ATOM 2290 C C . ILE A 1 284 ? 8.773 -29.172 -10.047 1 98.88 284 ILE A C 1
ATOM 2292 O O . ILE A 1 284 ? 9.211 -29.234 -11.203 1 98.88 284 ILE A O 1
ATOM 2296 N N . PRO A 1 285 ? 8.219 -28.047 -9.609 1 98.81 285 PRO A N 1
ATOM 2297 C CA . PRO A 1 285 ? 8.078 -26.891 -10.5 1 98.81 285 PRO A CA 1
ATOM 2298 C C . PRO A 1 285 ? 9.43 -26.281 -10.883 1 98.81 285 PRO A C 1
ATOM 2300 O O . PRO A 1 285 ? 10.273 -26.047 -10.016 1 98.81 285 PRO A O 1
ATOM 2303 N N . LEU A 1 286 ? 9.648 -26.156 -12.094 1 98.75 286 LEU A N 1
ATOM 2304 C CA . LEU A 1 286 ? 10.727 -25.359 -12.664 1 98.75 286 LEU A CA 1
ATOM 2305 C C . LEU A 1 286 ? 10.188 -24.062 -13.258 1 98.75 286 LEU A C 1
ATOM 2307 O O . LEU A 1 286 ? 9.734 -24.047 -14.406 1 98.75 286 LEU A O 1
ATOM 2311 N N . ILE A 1 287 ? 10.281 -22.984 -12.477 1 98.56 287 ILE A N 1
ATOM 2312 C CA . ILE A 1 287 ? 9.609 -21.719 -12.766 1 98.56 287 ILE A CA 1
ATOM 2313 C C . ILE A 1 287 ? 10.461 -20.891 -13.719 1 98.56 287 ILE A C 1
ATOM 2315 O O . ILE A 1 287 ? 11.602 -20.531 -13.398 1 98.56 287 ILE A O 1
ATOM 2319 N N . LEU A 1 288 ? 9.867 -20.609 -14.875 1 98.25 288 LEU A N 1
ATOM 2320 C CA . LEU A 1 288 ? 10.531 -19.844 -15.922 1 98.25 288 LEU A CA 1
ATOM 2321 C C . LEU A 1 288 ? 9.789 -18.547 -16.188 1 98.25 288 LEU A C 1
ATOM 2323 O O . LEU A 1 288 ? 9.5 -18.219 -17.344 1 98.25 288 LEU A O 1
ATOM 2327 N N . SER A 1 289 ? 9.406 -17.844 -15.164 1 96.44 289 SER A N 1
ATOM 2328 C CA . SER A 1 289 ? 8.75 -16.547 -15.18 1 96.44 289 SER A CA 1
ATOM 2329 C C . SER A 1 289 ? 9.336 -15.609 -14.125 1 96.44 289 SER A C 1
ATOM 2331 O O . SER A 1 289 ? 9.062 -15.758 -12.93 1 96.44 289 SER A O 1
ATOM 2333 N N . ASP A 1 290 ? 10.031 -14.609 -14.57 1 93.94 290 ASP A N 1
ATOM 2334 C CA . ASP A 1 290 ? 10.797 -13.742 -13.68 1 93.94 290 ASP A CA 1
ATOM 2335 C C . ASP A 1 290 ? 9.875 -12.875 -12.82 1 93.94 290 ASP A C 1
ATOM 2337 O O . ASP A 1 290 ? 10.242 -12.484 -11.711 1 93.94 290 ASP A O 1
ATOM 2341 N N . ARG A 1 291 ? 8.719 -12.672 -13.266 1 91.5 291 ARG A N 1
ATOM 2342 C CA . ARG A 1 291 ? 7.82 -11.75 -12.578 1 91.5 291 ARG A CA 1
ATOM 2343 C C . ARG A 1 291 ? 6.719 -12.5 -11.836 1 91.5 291 ARG A C 1
ATOM 2345 O O . ARG A 1 291 ? 5.762 -11.898 -11.359 1 91.5 291 ARG A O 1
ATOM 2352 N N . TYR A 1 292 ? 6.816 -13.797 -11.773 1 95.12 292 TYR A N 1
ATOM 2353 C CA . TYR A 1 292 ? 5.824 -14.586 -11.047 1 95.12 292 TYR A CA 1
ATOM 2354 C C . TYR A 1 292 ? 6.02 -14.453 -9.547 1 95.12 292 TYR A C 1
ATOM 2356 O O . TYR A 1 292 ? 6.977 -15 -8.992 1 95.12 292 TYR A O 1
ATOM 2364 N N . VAL A 1 293 ? 5.121 -13.719 -8.914 1 94.88 293 VAL A N 1
ATOM 2365 C CA . VAL A 1 293 ? 5.109 -13.648 -7.457 1 94.88 293 VAL A CA 1
ATOM 2366 C C . VAL A 1 293 ? 4.277 -14.797 -6.887 1 94.88 293 VAL A C 1
ATOM 2368 O O . VAL A 1 293 ? 3.098 -14.938 -7.219 1 94.88 293 VAL A O 1
ATOM 2371 N N . LEU A 1 294 ? 4.891 -15.578 -6.027 1 97.19 294 LEU A N 1
ATOM 2372 C CA . LEU A 1 294 ? 4.266 -16.812 -5.551 1 97.19 294 LEU A CA 1
ATOM 2373 C C . LEU A 1 294 ? 3.479 -16.562 -4.27 1 97.19 294 LEU A C 1
ATOM 2375 O O . LEU A 1 294 ? 3.844 -15.695 -3.469 1 97.19 294 LEU A O 1
ATOM 2379 N N . PRO A 1 295 ? 2.426 -17.281 -4.074 1 97.19 295 PRO A N 1
ATOM 2380 C CA . PRO A 1 295 ? 1.588 -17.062 -2.891 1 97.19 295 PRO A CA 1
ATOM 2381 C C . PRO A 1 295 ? 2.203 -17.641 -1.618 1 97.19 295 PRO A C 1
ATOM 2383 O O . PRO A 1 295 ? 3.096 -18.484 -1.688 1 97.19 295 PRO A O 1
ATOM 2386 N N . PHE A 1 296 ? 1.823 -17.219 -0.445 1 97.62 296 PHE A N 1
ATOM 2387 C CA . PHE A 1 296 ? 2.043 -17.781 0.882 1 97.62 296 PHE A CA 1
ATOM 2388 C C . PHE A 1 296 ? 3.533 -17.891 1.185 1 97.62 296 PHE A C 1
ATOM 2390 O O . PHE A 1 296 ? 3.996 -18.906 1.701 1 97.62 296 PHE A O 1
ATOM 2397 N N . GLN A 1 297 ? 4.215 -16.859 0.878 1 96.06 297 GLN A N 1
ATOM 2398 C CA . GLN A 1 297 ? 5.668 -16.875 1.023 1 96.06 297 GLN A CA 1
ATOM 2399 C C . GLN A 1 297 ? 6.07 -16.938 2.494 1 96.06 297 GLN A C 1
ATOM 2401 O O . GLN A 1 297 ? 7.203 -17.312 2.814 1 96.06 297 GLN A O 1
ATOM 2406 N N . ASP A 1 298 ? 5.148 -16.641 3.42 1 94.12 298 ASP A N 1
ATOM 2407 C CA . ASP A 1 298 ? 5.41 -16.766 4.852 1 94.12 298 ASP A CA 1
ATOM 2408 C C . ASP A 1 298 ? 5.277 -18.203 5.316 1 94.12 298 ASP A C 1
ATOM 2410 O O . ASP A 1 298 ? 5.809 -18.578 6.363 1 94.12 298 ASP A O 1
ATOM 2414 N N . LEU A 1 299 ? 4.57 -18.969 4.523 1 96.25 299 LEU A N 1
ATOM 2415 C CA . LEU A 1 299 ? 4.172 -20.297 4.992 1 96.25 299 LEU A CA 1
ATOM 2416 C C . LEU A 1 299 ? 4.891 -21.391 4.211 1 96.25 299 LEU A C 1
ATOM 2418 O O . LEU A 1 299 ? 5.055 -22.5 4.703 1 96.25 299 LEU A O 1
ATOM 2422 N N . ILE A 1 300 ? 5.27 -21.047 3.008 1 97.31 300 ILE A N 1
ATOM 2423 C CA . ILE A 1 300 ? 5.906 -22.016 2.127 1 97.31 300 ILE A CA 1
ATOM 2424 C C . ILE A 1 300 ? 7.328 -21.562 1.803 1 97.31 300 ILE A C 1
ATOM 2426 O O . ILE A 1 300 ? 7.539 -20.438 1.35 1 97.31 300 ILE A O 1
ATOM 2430 N N . ASP A 1 301 ? 8.297 -22.438 2.057 1 97 301 ASP A N 1
ATOM 2431 C CA . ASP A 1 301 ? 9.672 -22.203 1.604 1 97 301 ASP A CA 1
ATOM 2432 C C . ASP A 1 301 ? 9.844 -22.641 0.15 1 97 301 ASP A C 1
ATOM 2434 O O . ASP A 1 301 ? 10.359 -23.719 -0.12 1 97 301 ASP A O 1
ATOM 2438 N N . TRP A 1 302 ? 9.562 -21.859 -0.766 1 97.62 302 TRP A N 1
ATOM 2439 C CA . TRP A 1 302 ? 9.453 -22.172 -2.186 1 97.62 302 TRP A CA 1
ATOM 2440 C C . TRP A 1 302 ? 10.773 -22.703 -2.732 1 97.62 302 TRP A C 1
ATOM 2442 O O . TRP A 1 302 ? 10.797 -23.641 -3.518 1 97.62 302 TRP A O 1
ATOM 2452 N N . PRO A 1 303 ? 11.938 -22.125 -2.295 1 96.94 303 PRO A N 1
ATOM 2453 C CA . PRO A 1 303 ? 13.195 -22.641 -2.84 1 96.94 303 PRO A CA 1
ATOM 2454 C C . PRO A 1 303 ? 13.438 -24.109 -2.479 1 96.94 303 PRO A C 1
ATOM 2456 O O . PRO A 1 303 ? 14.172 -24.797 -3.182 1 96.94 303 PRO A O 1
ATOM 2459 N N . SER A 1 304 ? 12.82 -24.594 -1.513 1 97.62 304 SER A N 1
ATOM 2460 C CA . SER A 1 304 ? 13.055 -25.969 -1.062 1 97.62 304 SER A CA 1
ATOM 2461 C C . SER A 1 304 ? 12.266 -26.969 -1.9 1 97.62 304 SER A C 1
ATOM 2463 O O . SER A 1 304 ? 12.531 -28.172 -1.852 1 97.62 304 SER A O 1
ATOM 2465 N N . LEU A 1 305 ? 11.297 -26.469 -2.672 1 98.38 305 LEU A N 1
ATOM 2466 C CA . LEU A 1 305 ? 10.438 -27.406 -3.383 1 98.38 305 LEU A CA 1
ATOM 2467 C C . LEU A 1 305 ? 10.242 -26.984 -4.836 1 98.38 305 LEU A C 1
ATOM 2469 O O . LEU A 1 305 ? 9.289 -27.406 -5.488 1 98.38 305 LEU A O 1
ATOM 2473 N N . SER A 1 306 ? 11.094 -26.078 -5.309 1 98.62 306 SER A N 1
ATOM 2474 C CA . SER A 1 306 ? 11.023 -25.609 -6.688 1 98.62 306 SER A CA 1
ATOM 2475 C C . SER A 1 306 ? 12.375 -25.094 -7.164 1 98.62 306 SER A C 1
ATOM 2477 O O . SER A 1 306 ? 13.312 -24.953 -6.371 1 98.62 306 SER A O 1
ATOM 2479 N N . ILE A 1 307 ? 12.445 -24.969 -8.43 1 98.62 307 ILE A N 1
ATOM 2480 C CA . ILE A 1 307 ? 13.578 -24.312 -9.07 1 98.62 307 ILE A CA 1
ATOM 2481 C C . ILE A 1 307 ? 13.094 -23.094 -9.867 1 98.62 307 ILE A C 1
ATOM 2483 O O . ILE A 1 307 ? 12.055 -23.156 -10.523 1 98.62 307 ILE A O 1
ATOM 2487 N N . ARG A 1 308 ? 13.75 -22.031 -9.719 1 97.88 308 ARG A N 1
ATOM 2488 C CA . ARG A 1 308 ? 13.516 -20.859 -10.555 1 97.88 308 ARG A CA 1
ATOM 2489 C C . ARG A 1 308 ? 14.719 -20.578 -11.453 1 97.88 308 ARG A C 1
ATOM 2491 O O . ARG A 1 308 ? 15.852 -20.516 -10.977 1 97.88 308 ARG A O 1
ATOM 2498 N N . TRP A 1 309 ? 14.461 -20.5 -12.711 1 98.38 309 TRP A N 1
ATOM 2499 C CA . TRP A 1 309 ? 15.477 -20.281 -13.734 1 98.38 309 TRP A CA 1
ATOM 2500 C C . TRP A 1 309 ? 15.148 -19.031 -14.547 1 98.38 309 TRP A C 1
ATOM 2502 O O . TRP A 1 309 ? 14 -18.812 -14.953 1 98.38 309 TRP A O 1
ATOM 2512 N N . PRO A 1 310 ? 16.188 -18.109 -14.734 1 97.25 310 PRO A N 1
ATOM 2513 C CA . PRO A 1 310 ? 15.898 -16.906 -15.508 1 97.25 310 PRO A CA 1
ATOM 2514 C C . PRO A 1 310 ? 15.312 -17.203 -16.875 1 97.25 310 PRO A C 1
ATOM 2516 O O . PRO A 1 310 ? 15.867 -18.016 -17.625 1 97.25 310 PRO A O 1
ATOM 2519 N N . GLN A 1 311 ? 14.242 -16.531 -17.188 1 96.31 311 GLN A N 1
ATOM 2520 C CA . GLN A 1 311 ? 13.484 -16.844 -18.391 1 96.31 311 GLN A CA 1
ATOM 2521 C C . GLN A 1 311 ? 14.328 -16.625 -19.641 1 96.31 311 GLN A C 1
ATOM 2523 O O . GLN A 1 311 ? 14.188 -17.359 -20.625 1 96.31 311 GLN A O 1
ATOM 2528 N N . GLU A 1 312 ? 15.281 -15.727 -19.594 1 95.75 312 GLU A N 1
ATOM 2529 C CA . GLU A 1 312 ? 16.109 -15.422 -20.766 1 95.75 312 GLU A CA 1
ATOM 2530 C C . GLU A 1 312 ? 17.266 -16.391 -20.891 1 95.75 312 GLU A C 1
ATOM 2532 O O . GLU A 1 312 ? 17.938 -16.453 -21.922 1 95.75 312 GLU A O 1
ATOM 2537 N N . ALA A 1 313 ? 17.438 -17.219 -19.906 1 96.94 313 ALA A N 1
ATOM 2538 C CA . ALA A 1 313 ? 18.578 -18.125 -19.891 1 96.94 313 ALA A CA 1
ATOM 2539 C C . ALA A 1 313 ? 18.141 -19.562 -20.172 1 96.94 313 ALA A C 1
ATOM 2541 O O . ALA A 1 313 ? 18.906 -20.516 -19.953 1 96.94 313 ALA A O 1
ATOM 2542 N N . VAL A 1 314 ? 16.953 -19.75 -20.578 1 97.81 314 VAL A N 1
ATOM 2543 C CA . VAL A 1 314 ? 16.469 -21.078 -20.922 1 97.81 314 VAL A CA 1
ATOM 2544 C C . VAL A 1 314 ? 17.219 -21.609 -22.141 1 97.81 314 VAL A C 1
ATOM 2546 O O . VAL A 1 314 ? 17.031 -21.109 -23.25 1 97.81 314 VAL A O 1
ATOM 2549 N N . ALA A 1 315 ? 18.062 -22.531 -21.938 1 96.81 315 ALA A N 1
ATOM 2550 C CA . ALA A 1 315 ? 18.922 -23.156 -22.938 1 96.81 315 ALA A CA 1
ATOM 2551 C C . ALA A 1 315 ? 19.469 -24.484 -22.453 1 96.81 315 ALA A C 1
ATOM 2553 O O . ALA A 1 315 ? 18.922 -25.094 -21.531 1 96.81 315 ALA A O 1
ATOM 2554 N N . ILE A 1 316 ? 20.453 -25.031 -23.109 1 96.31 316 ILE A N 1
ATOM 2555 C CA . ILE A 1 316 ? 21.016 -26.359 -22.859 1 96.31 316 ILE A CA 1
ATOM 2556 C C . ILE A 1 316 ? 21.562 -26.422 -21.422 1 96.31 316 ILE A C 1
ATOM 2558 O O . ILE A 1 316 ? 21.516 -27.484 -20.797 1 96.31 316 ILE A O 1
ATOM 2562 N N . GLU A 1 317 ? 21.938 -25.219 -20.891 1 97.44 317 GLU A N 1
ATOM 2563 C CA . GLU A 1 317 ? 22.484 -25.188 -19.547 1 97.44 317 GLU A CA 1
ATOM 2564 C C . GLU A 1 317 ? 21.422 -25.578 -18.516 1 97.44 317 GLU A C 1
ATOM 2566 O O . GLU A 1 317 ? 21.734 -26.266 -17.547 1 97.44 317 GLU A O 1
ATOM 2571 N N . MET A 1 318 ? 20.25 -25.125 -18.703 1 97.75 318 MET A N 1
ATOM 2572 C CA . MET A 1 318 ? 19.141 -25.5 -17.812 1 97.75 318 MET A CA 1
ATOM 2573 C C . MET A 1 318 ? 18.891 -27 -17.875 1 97.75 318 MET A C 1
ATOM 2575 O O . MET A 1 318 ? 18.734 -27.656 -16.844 1 97.75 318 MET A O 1
ATOM 2579 N N . TYR A 1 319 ? 18.891 -27.547 -19.094 1 97.81 319 TYR A N 1
ATOM 2580 C CA . TYR A 1 319 ? 18.688 -28.984 -19.312 1 97.81 319 TYR A CA 1
ATOM 2581 C C . TYR A 1 319 ? 19.766 -29.797 -18.594 1 97.81 319 TYR A C 1
ATOM 2583 O O . TYR A 1 319 ? 19.469 -30.734 -17.859 1 97.81 319 TYR A O 1
ATOM 2591 N N . LEU A 1 320 ? 21 -29.406 -18.812 1 97.88 320 LEU A N 1
ATOM 2592 C CA . LEU A 1 320 ? 22.109 -30.125 -18.219 1 97.88 320 LEU A CA 1
ATOM 2593 C C . LEU A 1 320 ? 22.078 -30.031 -16.688 1 97.88 320 LEU A C 1
ATOM 2595 O O . LEU A 1 320 ? 22.438 -31 -16 1 97.88 320 LEU A O 1
ATOM 2599 N N . TYR A 1 321 ? 21.641 -28.922 -16.219 1 98.06 321 TYR A N 1
ATOM 2600 C CA . TYR A 1 321 ? 21.578 -28.719 -14.773 1 98.06 321 TYR A CA 1
ATOM 2601 C C . TYR A 1 321 ? 20.594 -29.688 -14.141 1 98.06 321 TYR A C 1
ATOM 2603 O O . TYR A 1 321 ? 20.922 -30.391 -13.188 1 98.06 321 TYR A O 1
ATOM 2611 N N . VAL A 1 322 ? 19.359 -29.766 -14.656 1 98.06 322 VAL A N 1
ATOM 2612 C CA . VAL A 1 322 ? 18.344 -30.594 -14.023 1 98.06 322 VAL A CA 1
ATOM 2613 C C . VAL A 1 322 ? 18.656 -32.062 -14.281 1 98.06 322 VAL A C 1
ATOM 2615 O O . VAL A 1 322 ? 18.344 -32.938 -13.453 1 98.06 322 VAL A O 1
ATOM 2618 N N . LYS A 1 323 ? 19.281 -32.375 -15.461 1 97.94 323 LYS A N 1
ATOM 2619 C CA . LYS A 1 323 ? 19.719 -33.719 -15.711 1 97.94 323 LYS A CA 1
ATOM 2620 C C . LYS A 1 323 ? 20.75 -34.188 -14.672 1 97.94 323 LYS A C 1
ATOM 2622 O O . LYS A 1 323 ? 20.672 -35.312 -14.172 1 97.94 323 LYS A O 1
ATOM 2627 N N . ASP A 1 324 ? 21.656 -33.281 -14.398 1 98.25 324 ASP A N 1
ATOM 2628 C CA . ASP A 1 324 ? 22.672 -33.562 -13.391 1 98.25 324 ASP A CA 1
ATOM 2629 C C . ASP A 1 324 ? 22.031 -33.812 -12.031 1 98.25 324 ASP A C 1
ATOM 2631 O O . ASP A 1 324 ? 22.484 -34.688 -11.273 1 98.25 324 ASP A O 1
ATOM 2635 N N . LEU A 1 325 ? 21.016 -33.094 -11.656 1 98.25 325 LEU A N 1
ATOM 2636 C CA . LEU A 1 325 ? 20.312 -33.281 -10.391 1 98.25 325 LEU A CA 1
ATOM 2637 C C . LEU A 1 325 ? 19.734 -34.719 -10.32 1 98.25 325 LEU A C 1
ATOM 2639 O O . LEU A 1 325 ? 19.906 -35.406 -9.32 1 98.25 325 LEU A O 1
ATOM 2643 N N . VAL A 1 326 ? 19.078 -35.125 -11.375 1 97.81 326 VAL A N 1
ATOM 2644 C CA . VAL A 1 326 ? 18.375 -36.406 -11.398 1 97.81 326 VAL A CA 1
ATOM 2645 C C . VAL A 1 326 ? 19.391 -37.562 -11.383 1 97.81 326 VAL A C 1
ATOM 2647 O O . VAL A 1 326 ? 19.172 -38.562 -10.719 1 97.81 326 VAL A O 1
ATOM 2650 N N . VAL A 1 327 ? 20.516 -37.406 -12.07 1 96.94 327 VAL A N 1
ATOM 2651 C CA . VAL A 1 327 ? 21.484 -38.5 -12.258 1 96.94 327 VAL A CA 1
ATOM 2652 C C . VAL A 1 327 ? 22.422 -38.562 -11.062 1 96.94 327 VAL A C 1
ATOM 2654 O O . VAL A 1 327 ? 22.703 -39.625 -10.539 1 96.94 327 VAL A O 1
ATOM 2657 N N . ASN A 1 328 ? 22.844 -37.344 -10.594 1 97.56 328 ASN A N 1
ATOM 2658 C CA . ASN A 1 328 ? 23.953 -37.344 -9.633 1 97.56 328 ASN A CA 1
ATOM 2659 C C . ASN A 1 328 ? 23.484 -36.906 -8.25 1 97.56 328 ASN A C 1
ATOM 2661 O O . ASN A 1 328 ? 24.203 -37.094 -7.262 1 97.56 328 ASN A O 1
ATOM 2665 N N . GLN A 1 329 ? 22.344 -36.375 -8.156 1 97.62 329 GLN A N 1
ATOM 2666 C CA . GLN A 1 329 ? 21.844 -35.906 -6.867 1 97.62 329 GLN A CA 1
ATOM 2667 C C . GLN A 1 329 ? 20.422 -36.406 -6.609 1 97.62 329 GLN A C 1
ATOM 2669 O O . GLN A 1 329 ? 19.547 -35.625 -6.223 1 97.62 329 GLN A O 1
ATOM 2674 N N . ARG A 1 330 ? 20.203 -37.625 -6.824 1 96.38 330 ARG A N 1
ATOM 2675 C CA . ARG A 1 330 ? 18.875 -38.25 -6.766 1 96.38 330 ARG A CA 1
ATOM 2676 C C . ARG A 1 330 ? 18.234 -38.062 -5.398 1 96.38 330 ARG A C 1
ATOM 2678 O O . ARG A 1 330 ? 17.047 -37.781 -5.301 1 96.38 330 ARG A O 1
ATOM 2685 N N . PRO A 1 331 ? 18.984 -38.125 -4.273 1 97.75 331 PRO A N 1
ATOM 2686 C CA . PRO A 1 331 ? 18.375 -37.906 -2.963 1 97.75 331 PRO A CA 1
ATOM 2687 C C . PRO A 1 331 ? 17.766 -36.5 -2.818 1 97.75 331 PRO A C 1
ATOM 2689 O O . PRO A 1 331 ? 16.719 -36.344 -2.176 1 97.75 331 PRO A O 1
ATOM 2692 N N . LEU A 1 332 ? 18.438 -35.562 -3.404 1 97.94 332 LEU A N 1
ATOM 2693 C CA . LEU A 1 332 ? 17.922 -34.188 -3.375 1 97.94 332 LEU A CA 1
ATOM 2694 C C . LEU A 1 332 ? 16.609 -34.094 -4.148 1 97.94 332 LEU A C 1
ATOM 2696 O O . LEU A 1 332 ? 15.672 -33.438 -3.684 1 97.94 332 LEU A O 1
ATOM 2700 N N . VAL A 1 333 ? 16.531 -34.719 -5.273 1 98.44 333 VAL A N 1
ATOM 2701 C CA . VAL A 1 333 ? 15.336 -34.688 -6.109 1 98.44 333 VAL A CA 1
ATOM 2702 C C . VAL A 1 333 ? 14.188 -35.406 -5.383 1 98.44 333 VAL A C 1
ATOM 2704 O O . VAL A 1 333 ? 13.055 -34.906 -5.383 1 98.44 333 VAL A O 1
ATOM 2707 N N . GLU A 1 334 ? 14.492 -36.5 -4.766 1 98.5 334 GLU A N 1
ATOM 2708 C CA . GLU A 1 334 ? 13.492 -37.219 -3.998 1 98.5 334 GLU A CA 1
ATOM 2709 C C . GLU A 1 334 ? 12.953 -36.375 -2.844 1 98.5 334 GLU A C 1
ATOM 2711 O O . GLU A 1 334 ? 11.75 -36.375 -2.582 1 98.5 334 GLU A O 1
ATOM 2716 N N . ALA A 1 335 ? 13.844 -35.688 -2.201 1 98.5 335 ALA A N 1
ATOM 2717 C CA . ALA A 1 335 ? 13.438 -34.812 -1.097 1 98.5 335 ALA A CA 1
ATOM 2718 C C . ALA A 1 335 ? 12.547 -33.688 -1.59 1 98.5 335 ALA A C 1
ATOM 2720 O O . ALA A 1 335 ? 11.547 -33.344 -0.95 1 98.5 335 ALA A O 1
ATOM 2721 N N . MET A 1 336 ? 12.875 -33.062 -2.668 1 98.62 336 MET A N 1
ATOM 2722 C CA . MET A 1 336 ? 12.062 -32 -3.25 1 98.62 336 MET A CA 1
ATOM 2723 C C . MET A 1 336 ? 10.68 -32.5 -3.629 1 98.62 336 MET A C 1
ATOM 2725 O O . MET A 1 336 ? 9.672 -31.859 -3.342 1 98.62 336 MET A O 1
ATOM 2729 N N . LYS A 1 337 ? 10.664 -33.656 -4.27 1 98.75 337 LYS A N 1
ATOM 2730 C CA . LYS A 1 337 ? 9.383 -34.25 -4.652 1 98.75 337 LYS A CA 1
ATOM 2731 C C . LYS A 1 337 ? 8.508 -34.5 -3.43 1 98.75 337 LYS A C 1
ATOM 2733 O O . LYS A 1 337 ? 7.301 -34.25 -3.459 1 98.75 337 L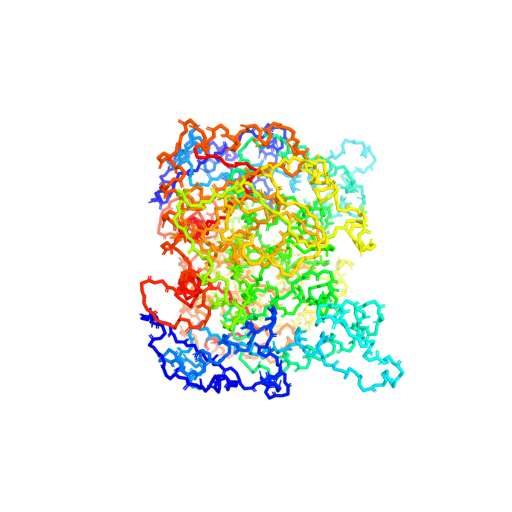YS A O 1
ATOM 2738 N N . GLN A 1 338 ? 9.117 -35 -2.412 1 98.62 338 GLN A N 1
ATOM 2739 C CA . GLN A 1 338 ? 8.375 -35.25 -1.177 1 98.62 338 GLN A CA 1
ATOM 2740 C C . GLN A 1 338 ? 7.777 -33.969 -0.632 1 98.62 338 GLN A C 1
ATOM 2742 O O . GLN A 1 338 ? 6.648 -33.938 -0.144 1 98.62 338 GLN A O 1
ATOM 2747 N N . ARG A 1 339 ? 8.531 -32.906 -0.659 1 98.56 339 ARG A N 1
ATOM 2748 C CA . ARG A 1 339 ? 8.031 -31.609 -0.205 1 98.56 339 ARG A CA 1
ATOM 2749 C C . ARG A 1 339 ? 6.91 -31.109 -1.106 1 98.56 339 ARG A C 1
ATOM 2751 O O . ARG A 1 339 ? 5.938 -30.531 -0.626 1 98.56 339 ARG A O 1
ATOM 2758 N N . VAL A 1 340 ? 7.062 -31.312 -2.375 1 98.81 340 VAL A N 1
ATOM 2759 C CA . VAL A 1 340 ? 6 -30.969 -3.312 1 98.81 340 VAL A CA 1
ATOM 2760 C C . VAL A 1 340 ? 4.711 -31.688 -2.93 1 98.81 340 VAL A C 1
ATOM 2762 O O . VAL A 1 340 ? 3.656 -31.062 -2.805 1 98.81 340 VAL A O 1
ATOM 2765 N N . ASP A 1 341 ? 4.848 -32.969 -2.709 1 98.62 341 ASP A N 1
ATOM 2766 C CA . ASP A 1 341 ? 3.689 -33.781 -2.33 1 98.62 341 ASP A CA 1
ATOM 2767 C C . ASP A 1 341 ? 3.068 -33.25 -1.032 1 98.62 341 ASP A C 1
ATOM 2769 O O . ASP A 1 341 ? 1.845 -33.156 -0.926 1 98.62 341 ASP A O 1
ATOM 2773 N N . ALA A 1 342 ? 3.883 -32.906 -0.125 1 98 342 ALA A N 1
ATOM 2774 C CA . ALA A 1 342 ? 3.43 -32.5 1.203 1 98 342 ALA A CA 1
ATOM 2775 C C . ALA A 1 342 ? 2.744 -31.141 1.158 1 98 342 ALA A C 1
ATOM 2777 O O . ALA A 1 342 ? 1.981 -30.797 2.062 1 98 342 ALA A O 1
ATOM 2778 N N . HIS A 1 343 ? 2.977 -30.359 0.113 1 98.38 343 HIS A N 1
ATOM 2779 C CA . HIS A 1 343 ? 2.473 -28.984 0.078 1 98.38 343 HIS A CA 1
ATOM 2780 C C . HIS A 1 343 ? 1.332 -28.844 -0.924 1 98.38 343 HIS A C 1
ATOM 2782 O O . HIS A 1 343 ? 0.807 -27.75 -1.121 1 98.38 343 HIS A O 1
ATOM 2788 N N . ALA A 1 344 ? 0.899 -29.906 -1.565 1 98.19 344 ALA A N 1
ATOM 2789 C CA . ALA A 1 344 ? -0.149 -29.844 -2.582 1 98.19 344 ALA A CA 1
ATOM 2790 C C . ALA A 1 344 ? -1.452 -29.312 -2 1 98.19 344 ALA A C 1
ATOM 2792 O O . ALA A 1 344 ? -2.201 -28.609 -2.684 1 98.19 344 ALA A O 1
ATOM 2793 N N . CYS A 1 345 ? -1.661 -29.562 -0.742 1 97.12 345 CYS A N 1
ATOM 2794 C CA . CYS A 1 345 ? -2.922 -29.203 -0.099 1 97.12 345 CYS A CA 1
ATOM 2795 C C . CYS A 1 345 ? -3.084 -27.688 -0.024 1 97.12 345 CYS A C 1
ATOM 2797 O O . CYS A 1 345 ? -4.195 -27.188 0.155 1 97.12 345 CYS A O 1
ATOM 2799 N N . TRP A 1 346 ? -1.977 -26.891 -0.115 1 98 346 TRP A N 1
ATOM 2800 C CA . TRP A 1 346 ? -2.035 -25.422 -0.065 1 98 346 TRP A CA 1
ATOM 2801 C C . TRP A 1 346 ? -2.758 -24.875 -1.287 1 98 346 TRP A C 1
ATOM 2803 O O . TRP A 1 346 ? -3.146 -23.703 -1.305 1 98 346 TRP A O 1
ATOM 2813 N N . PHE A 1 347 ? -2.955 -25.781 -2.318 1 97.75 347 PHE A N 1
ATOM 2814 C CA . PHE A 1 347 ? -3.443 -25.281 -3.598 1 97.75 347 PHE A CA 1
ATOM 2815 C C . PHE A 1 347 ? -4.746 -25.969 -3.988 1 97.75 347 PHE A C 1
ATOM 2817 O O . PHE A 1 347 ? -5.199 -25.859 -5.129 1 97.75 347 PHE A O 1
ATOM 2824 N N . ASN A 1 348 ? -5.352 -26.688 -3.041 1 96.56 348 ASN A N 1
ATOM 2825 C CA . ASN A 1 348 ? -6.629 -27.375 -3.227 1 96.56 348 ASN A CA 1
ATOM 2826 C C . ASN A 1 348 ? -7.77 -26.625 -2.555 1 96.56 348 ASN A C 1
ATOM 2828 O O . ASN A 1 348 ? -8 -26.766 -1.354 1 96.56 348 ASN A O 1
ATOM 2832 N N . PHE A 1 349 ? -8.586 -25.891 -3.299 1 94.31 349 PHE A N 1
ATOM 2833 C CA . PHE A 1 349 ? -9.656 -25.062 -2.766 1 94.31 349 PHE A CA 1
ATOM 2834 C C . PHE A 1 349 ? -10.82 -25.906 -2.273 1 94.31 349 PHE A C 1
ATOM 2836 O O . PHE A 1 349 ? -11.758 -25.406 -1.666 1 94.31 349 PHE A O 1
ATOM 2843 N N . TYR A 1 350 ? -10.672 -27.172 -2.443 1 92.19 350 TYR A N 1
ATOM 2844 C CA . TYR A 1 350 ? -11.734 -28.062 -1.989 1 92.19 350 TYR A CA 1
ATOM 2845 C C . TYR A 1 350 ? -11.359 -28.734 -0.672 1 92.19 350 TYR A C 1
ATOM 2847 O O . TYR A 1 350 ? -12.148 -29.5 -0.115 1 92.19 350 TYR A O 1
ATOM 2855 N N . GLN A 1 351 ? -10.219 -28.391 -0.233 1 89.69 351 GLN A N 1
ATOM 2856 C CA . GLN A 1 351 ? -9.797 -28.75 1.12 1 89.69 351 GLN A CA 1
ATOM 2857 C C . GLN A 1 351 ? -10 -27.578 2.08 1 89.69 351 GLN A C 1
ATOM 2859 O O . GLN A 1 351 ? -9.164 -26.672 2.154 1 89.69 351 GLN A O 1
ATOM 2864 N N . LEU A 1 352 ? -11.008 -27.656 2.92 1 86.75 352 LEU A N 1
ATOM 2865 C CA . LEU A 1 352 ? -11.398 -26.5 3.727 1 86.75 352 LEU A CA 1
ATOM 2866 C C . LEU A 1 352 ? -10.578 -26.438 5.016 1 86.75 352 LEU A C 1
ATOM 2868 O O . LEU A 1 352 ? -10.375 -25.359 5.574 1 86.75 352 LEU A O 1
ATOM 2872 N N . ASP A 1 353 ? -10.227 -27.672 5.445 1 82.19 353 ASP A N 1
ATOM 2873 C CA . ASP A 1 353 ? -9.516 -27.766 6.719 1 82.19 353 ASP A CA 1
ATOM 2874 C C . ASP A 1 353 ? -8.32 -28.688 6.617 1 82.19 353 ASP A C 1
ATOM 2876 O O . ASP A 1 353 ? -8.055 -29.266 5.555 1 82.19 353 ASP A O 1
ATOM 2880 N N . GLY A 1 354 ? -7.531 -28.656 7.773 1 86 354 GLY A N 1
ATOM 2881 C CA . GLY A 1 354 ? -6.344 -29.5 7.801 1 86 354 GLY A CA 1
ATOM 2882 C C . GLY A 1 354 ? -5.07 -28.719 8.078 1 86 354 GLY A C 1
ATOM 2883 O O . GLY A 1 354 ? -5.121 -27.547 8.414 1 86 354 GLY A O 1
ATOM 2884 N N . PRO A 1 355 ? -3.979 -29.469 7.949 1 89.75 355 PRO A N 1
ATOM 2885 C CA . PRO A 1 355 ? -2.699 -28.812 8.227 1 89.75 355 PRO A CA 1
ATOM 2886 C C . PRO A 1 355 ? -2.348 -27.75 7.203 1 89.75 355 PRO A C 1
ATOM 2888 O O . PRO A 1 355 ? -1.592 -26.812 7.504 1 89.75 355 PRO A O 1
ATOM 2891 N N . CYS A 1 356 ? -2.873 -27.906 6.023 1 94.25 356 CYS A N 1
ATOM 2892 C CA . CYS A 1 356 ? -2.686 -26.891 4.984 1 94.25 356 CYS A CA 1
ATOM 2893 C C . CYS A 1 356 ? -3.939 -26.766 4.129 1 94.25 356 CYS A C 1
ATOM 2895 O O . CYS A 1 356 ? -4.699 -27.719 3.973 1 94.25 356 CYS A O 1
ATOM 2897 N N . SER A 1 357 ? -4.219 -25.562 3.672 1 95.56 357 SER A N 1
ATOM 2898 C CA . SER A 1 357 ? -5.312 -25.188 2.775 1 95.56 357 SER A CA 1
ATOM 2899 C C . SER A 1 357 ? -5.109 -23.781 2.211 1 95.56 357 SER A C 1
ATOM 2901 O O . SER A 1 357 ? -4.469 -22.938 2.842 1 95.56 357 SER A O 1
ATOM 2903 N N . PRO A 1 358 ? -5.605 -23.609 1.003 1 96.94 358 PRO A N 1
ATOM 2904 C CA . PRO A 1 358 ? -5.516 -22.234 0.505 1 96.94 358 PRO A CA 1
ATOM 2905 C C . PRO A 1 358 ? -6.219 -21.234 1.417 1 96.94 358 PRO A C 1
ATOM 2907 O O . PRO A 1 358 ? -5.773 -20.094 1.537 1 96.94 358 PRO A O 1
ATOM 2910 N N . TYR A 1 359 ? -7.27 -21.656 2.117 1 96.44 359 TYR A N 1
ATOM 2911 C CA . TYR A 1 359 ? -8.008 -20.781 3.018 1 96.44 359 TYR A CA 1
ATOM 2912 C C . TYR A 1 359 ? -7.156 -20.391 4.219 1 96.44 359 TYR A C 1
ATOM 2914 O O . TYR A 1 359 ? -7.18 -19.234 4.652 1 96.44 359 TYR A O 1
ATOM 2922 N N . LYS A 1 360 ? -6.414 -21.328 4.711 1 96.69 360 LYS A N 1
ATOM 2923 C CA . LYS A 1 360 ? -5.5 -21.031 5.809 1 96.69 360 LYS A CA 1
ATOM 2924 C C . LYS A 1 360 ? -4.461 -20 5.395 1 96.69 360 LYS A C 1
ATOM 2926 O O . LYS A 1 360 ? -4.148 -19.094 6.16 1 96.69 360 LYS A O 1
ATOM 2931 N N . GLY A 1 361 ? -3.891 -20.188 4.195 1 97.44 361 GLY A N 1
ATOM 2932 C CA . GLY A 1 361 ? -2.941 -19.203 3.682 1 97.44 361 GLY A CA 1
ATOM 2933 C C . GLY A 1 361 ? -3.541 -17.828 3.498 1 97.44 361 GLY A C 1
ATOM 2934 O O . GLY A 1 361 ? -2.945 -16.828 3.9 1 97.44 361 GLY A O 1
ATOM 2935 N N . ILE A 1 362 ? -4.719 -17.75 2.941 1 97.69 362 ILE A N 1
ATOM 2936 C CA . ILE A 1 362 ? -5.41 -16.5 2.678 1 97.69 362 ILE A CA 1
ATOM 2937 C C . ILE A 1 362 ? -5.754 -15.812 4 1 97.69 362 ILE A C 1
ATOM 2939 O O . ILE A 1 362 ? -5.547 -14.609 4.152 1 97.69 362 ILE A O 1
ATOM 2943 N N . LEU A 1 363 ? -6.23 -16.578 4.969 1 97.44 363 LEU A N 1
ATOM 2944 C CA . LEU A 1 363 ? -6.586 -16.016 6.27 1 97.44 363 LEU A CA 1
ATOM 2945 C C . LEU A 1 363 ? -5.344 -15.523 7.004 1 97.44 363 LEU A C 1
ATOM 2947 O O . LEU A 1 363 ? -5.395 -14.508 7.703 1 97.44 363 LEU A O 1
ATOM 2951 N N . HIS A 1 364 ? -4.25 -16.266 6.832 1 96.94 364 HIS A N 1
ATOM 2952 C CA . HIS A 1 364 ? -2.99 -15.789 7.398 1 96.94 364 HIS A CA 1
ATOM 2953 C C . HIS A 1 364 ? -2.633 -14.406 6.863 1 96.94 364 HIS A C 1
ATOM 2955 O O . HIS A 1 364 ? -2.283 -13.508 7.633 1 96.94 364 HIS A O 1
ATOM 2961 N N . ASP A 1 365 ? -2.752 -14.227 5.578 1 97.25 365 ASP A N 1
ATOM 2962 C CA . ASP A 1 365 ? -2.453 -12.945 4.941 1 97.25 365 ASP A CA 1
ATOM 2963 C C . ASP A 1 365 ? -3.426 -11.867 5.398 1 97.25 365 ASP A C 1
ATOM 2965 O O . ASP A 1 365 ? -3.016 -10.742 5.695 1 97.25 365 ASP A O 1
ATOM 2969 N N . LEU A 1 366 ? -4.684 -12.164 5.488 1 97.94 366 LEU A N 1
ATOM 2970 C CA . LEU A 1 366 ? -5.703 -11.195 5.891 1 97.94 366 LEU A CA 1
ATOM 2971 C C . LEU A 1 366 ? -5.523 -10.789 7.348 1 97.94 366 LEU A C 1
ATOM 2973 O O . LEU A 1 366 ? -5.707 -9.625 7.699 1 97.94 366 LEU A O 1
ATOM 2977 N N . GLU A 1 367 ? -5.18 -11.727 8.203 1 97.12 367 GLU A N 1
ATOM 2978 C CA . GLU A 1 367 ? -4.934 -11.422 9.609 1 97.12 367 GLU A CA 1
ATOM 2979 C C . GLU A 1 367 ? -3.777 -10.438 9.766 1 97.12 367 GLU A C 1
ATOM 2981 O O . GLU A 1 367 ? -3.846 -9.516 10.586 1 97.12 367 GLU A O 1
ATOM 2986 N N . LYS A 1 368 ? -2.779 -10.695 9.008 1 95 368 LYS A N 1
ATOM 2987 C CA . LYS A 1 368 ? -1.635 -9.797 9.055 1 95 368 LYS A CA 1
ATOM 2988 C C . LYS A 1 368 ? -2.037 -8.375 8.656 1 95 368 LYS A C 1
ATOM 2990 O O . LYS A 1 368 ? -1.622 -7.406 9.297 1 95 368 LYS A O 1
ATOM 2995 N N . ARG A 1 369 ? -2.883 -8.234 7.621 1 96.06 369 ARG A N 1
ATOM 2996 C CA . ARG A 1 369 ? -3.342 -6.918 7.188 1 96.06 369 ARG A CA 1
ATOM 2997 C C . ARG A 1 369 ? -4.238 -6.281 8.242 1 96.06 369 ARG A C 1
ATOM 2999 O O . ARG A 1 369 ? -4.113 -5.09 8.531 1 96.06 369 ARG A O 1
ATOM 3006 N N . SER A 1 370 ? -5.121 -7.082 8.766 1 96.38 370 SER A N 1
ATOM 3007 C CA . SER A 1 370 ? -6.043 -6.57 9.773 1 96.38 370 SER A CA 1
ATOM 3008 C C . SER A 1 370 ? -5.293 -6.066 11 1 96.38 370 SER A C 1
ATOM 3010 O O . SER A 1 370 ? -5.574 -4.973 11.5 1 96.38 370 SER A O 1
ATOM 3012 N N . ARG A 1 371 ? -4.305 -6.793 11.469 1 92.56 371 ARG A N 1
ATOM 3013 C CA . ARG A 1 371 ? -3.543 -6.441 12.664 1 92.56 371 ARG A CA 1
ATOM 3014 C C . ARG A 1 371 ? -2.678 -5.211 12.414 1 92.56 371 ARG A C 1
ATOM 3016 O O . ARG A 1 371 ? -2.484 -4.395 13.32 1 92.56 371 ARG A O 1
ATOM 3023 N N . GLY A 1 372 ? -2.205 -5.145 11.234 1 90.88 372 GLY A N 1
ATOM 3024 C CA . GLY A 1 372 ? -1.281 -4.062 10.93 1 90.88 372 GLY A CA 1
ATOM 3025 C C . GLY A 1 372 ? -1.959 -2.861 10.297 1 90.88 372 GLY A C 1
ATOM 3026 O O . GLY A 1 372 ? -1.291 -1.911 9.883 1 90.88 372 GLY A O 1
ATOM 3027 N N . MET A 1 373 ? -3.281 -2.814 10.203 1 93.25 373 MET A N 1
ATOM 3028 C CA . MET A 1 373 ? -3.996 -1.735 9.523 1 93.25 373 MET A CA 1
ATOM 3029 C C . MET A 1 373 ? -3.82 -0.416 10.266 1 93.25 373 MET A C 1
ATOM 3031 O O . MET A 1 373 ? -4.16 -0.314 11.445 1 93.25 373 MET A O 1
ATOM 3035 N N . PRO A 1 374 ? -3.27 0.551 9.547 1 90 374 PRO A N 1
ATOM 3036 C CA . PRO A 1 374 ? -3.076 1.842 10.219 1 90 374 PRO A CA 1
ATOM 3037 C C . PRO A 1 374 ? -4.379 2.625 10.375 1 90 374 PRO A C 1
ATOM 3039 O O . PRO A 1 374 ? -5.348 2.365 9.656 1 90 374 PRO A O 1
ATOM 3042 N N . ARG A 1 375 ? -4.363 3.531 11.359 1 90.56 375 ARG A N 1
ATOM 3043 C CA . ARG A 1 375 ? -5.457 4.496 11.453 1 90.56 375 ARG A CA 1
ATOM 3044 C C . ARG A 1 375 ? -5.363 5.535 10.336 1 90.56 375 ARG A C 1
ATOM 3046 O O . ARG A 1 375 ? -4.301 6.121 10.117 1 90.56 375 ARG A O 1
ATOM 3053 N N . TYR A 1 376 ? -6.34 5.637 9.586 1 91.25 376 TYR A N 1
ATOM 3054 C CA . TYR A 1 376 ? -6.422 6.578 8.477 1 91.25 376 TYR A CA 1
ATOM 3055 C C . TYR A 1 376 ? -7.77 7.289 8.461 1 91.25 376 TYR A C 1
ATOM 3057 O O . TYR A 1 376 ? -8.648 6.945 7.664 1 91.25 376 TYR A O 1
ATOM 3065 N N . LEU A 1 377 ? -7.871 8.266 9.336 1 85.44 377 LEU A N 1
ATOM 3066 C CA . LEU A 1 377 ? -9.133 8.969 9.531 1 85.44 377 LEU A CA 1
ATOM 3067 C C . LEU A 1 377 ? -9.016 10.422 9.086 1 85.44 377 LEU A C 1
ATOM 3069 O O . LEU A 1 377 ? -8.07 11.117 9.461 1 85.44 377 LEU A O 1
ATOM 3073 N N . HIS A 1 378 ? -9.977 10.773 8.148 1 86.44 378 HIS A N 1
ATOM 3074 C CA . HIS A 1 378 ? -10.094 12.188 7.816 1 86.44 378 HIS A CA 1
ATOM 3075 C C . HIS A 1 378 ? -11.523 12.555 7.457 1 86.44 378 HIS A C 1
ATOM 3077 O O . HIS A 1 378 ? -11.797 12.992 6.336 1 86.44 378 HIS A O 1
ATOM 3083 N N . PRO A 1 379 ? -12.344 12.375 8.539 1 88.5 379 PRO A N 1
ATOM 3084 C CA . PRO A 1 379 ? -13.703 12.867 8.32 1 88.5 379 PRO A CA 1
ATOM 3085 C C . PRO A 1 379 ? -13.75 14.367 8.039 1 88.5 379 PRO A C 1
ATOM 3087 O O . PRO A 1 379 ? -12.82 15.094 8.398 1 88.5 379 PRO A O 1
ATOM 3090 N N . THR A 1 380 ? -14.82 14.734 7.406 1 89.12 380 THR A N 1
ATOM 3091 C CA . THR A 1 380 ? -14.906 16.141 7.031 1 89.12 380 THR A CA 1
ATOM 3092 C C . THR A 1 380 ? -15.328 16.984 8.227 1 89.12 380 THR A C 1
ATOM 3094 O O . THR A 1 380 ? -15.227 18.219 8.188 1 89.12 380 THR A O 1
ATOM 3097 N N . HIS A 1 381 ? -15.758 16.312 9.242 1 92.38 381 HIS A N 1
ATOM 3098 C CA . HIS A 1 381 ? -16.297 17.062 10.367 1 92.38 381 HIS A CA 1
ATOM 3099 C C . HIS A 1 381 ? -16.125 16.312 11.68 1 92.38 381 HIS A C 1
ATOM 3101 O O . HIS A 1 381 ? -16.359 15.109 11.742 1 92.38 381 HIS A O 1
ATOM 3107 N N . TRP A 1 382 ? -15.547 17.062 12.695 1 93.56 382 TRP A N 1
ATOM 3108 C CA . TRP A 1 382 ? -15.672 16.625 14.086 1 93.56 382 TRP A CA 1
ATOM 3109 C C . TRP A 1 382 ? -15.711 17.812 15.031 1 93.56 382 TRP A C 1
ATOM 3111 O O . TRP A 1 382 ? -15.055 18.828 14.789 1 93.56 382 TRP A O 1
ATOM 3121 N N . VAL A 1 383 ? -16.562 17.703 15.992 1 90.44 383 VAL A N 1
ATOM 3122 C CA . VAL A 1 383 ? -16.703 18.719 17.031 1 90.44 383 VAL A CA 1
ATOM 3123 C C . VAL A 1 383 ? -16.688 18.062 18.406 1 90.44 383 VAL A C 1
ATOM 3125 O O . VAL A 1 383 ? -17.062 16.891 18.547 1 90.44 383 VAL A O 1
ATOM 3128 N N . PRO A 1 384 ? -16.156 18.734 19.312 1 88.19 384 PRO A N 1
ATOM 3129 C CA . PRO A 1 384 ? -16.156 18.141 20.656 1 88.19 384 PRO A CA 1
ATOM 313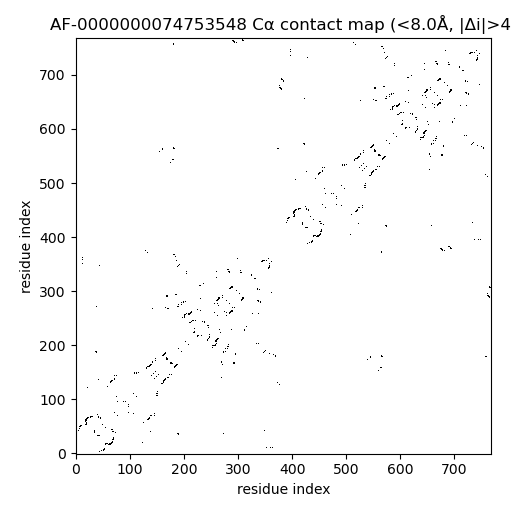0 C C . PRO A 1 384 ? -17.562 17.938 21.219 1 88.19 384 PRO A C 1
ATOM 3132 O O . PRO A 1 384 ? -18.5 18.625 20.828 1 88.19 384 PRO A O 1
ATOM 3135 N N . MET B 1 1 ? 22.406 32.25 15.742 1 24.53 1 MET B N 1
ATOM 3136 C CA . MET B 1 1 ? 23.406 31.219 15.422 1 24.53 1 MET B CA 1
ATOM 3137 C C . MET B 1 1 ? 22.75 30.031 14.711 1 24.53 1 MET B C 1
ATOM 3139 O O . MET B 1 1 ? 21.703 29.547 15.133 1 24.53 1 MET B O 1
ATOM 3143 N N . PRO B 1 2 ? 22.75 29.906 13.406 1 33.84 2 PRO B N 1
ATOM 3144 C CA . PRO B 1 2 ? 22.25 28.688 12.758 1 33.84 2 PRO B CA 1
ATOM 3145 C C . PRO B 1 2 ? 22.469 27.438 13.602 1 33.84 2 PRO B C 1
ATOM 3147 O O . PRO B 1 2 ? 23.547 27.234 14.156 1 33.84 2 PRO B O 1
ATOM 3150 N N . LEU B 1 3 ? 21.609 27.094 14.406 1 37.38 3 LEU B N 1
ATOM 3151 C CA . LEU B 1 3 ? 21.844 25.891 15.195 1 37.38 3 LEU B CA 1
ATOM 3152 C C . LEU B 1 3 ? 22.688 24.875 14.43 1 37.38 3 LEU B C 1
ATOM 3154 O O . LEU B 1 3 ? 22.359 24.5 13.305 1 37.38 3 LEU B O 1
ATOM 3158 N N . PHE B 1 4 ? 23.953 25.078 14.352 1 39.25 4 PHE B N 1
ATOM 3159 C CA . PHE B 1 4 ? 24.875 24.016 13.992 1 39.25 4 PHE B CA 1
ATOM 3160 C C . PHE B 1 4 ? 24.281 22.656 14.297 1 39.25 4 PHE B C 1
ATOM 3162 O O . PHE B 1 4 ? 24.172 22.266 15.461 1 39.25 4 PHE B O 1
ATOM 3169 N N . LEU B 1 5 ? 23.078 22.422 13.695 1 48.88 5 LEU B N 1
ATOM 3170 C CA . LEU B 1 5 ? 22.375 21.156 13.844 1 48.88 5 LEU B CA 1
ATOM 3171 C C . LEU B 1 5 ? 23.344 19.984 13.828 1 48.88 5 LEU B C 1
ATOM 3173 O O . LEU B 1 5 ? 23.672 19.453 12.766 1 48.88 5 LEU B O 1
ATOM 3177 N N . GLY B 1 6 ? 24.484 20.25 14.391 1 49.53 6 GLY B N 1
ATOM 3178 C CA . GLY B 1 6 ? 25.344 19.094 14.57 1 49.53 6 GLY B CA 1
ATOM 3179 C C . GLY B 1 6 ? 24.594 17.828 14.906 1 49.53 6 GLY B C 1
ATOM 3180 O O . GLY B 1 6 ? 23.391 17.875 15.219 1 49.53 6 GLY B O 1
ATOM 3181 N N . LEU B 1 7 ? 25.125 16.625 14.469 1 61.5 7 LEU B N 1
ATOM 3182 C CA . LEU B 1 7 ? 24.75 15.25 14.742 1 61.5 7 LEU B CA 1
ATOM 3183 C C . LEU B 1 7 ? 24.688 14.992 16.25 1 61.5 7 LEU B C 1
ATOM 3185 O O . LEU B 1 7 ? 25.703 14.773 16.891 1 61.5 7 LEU B O 1
ATOM 3189 N N . LEU B 1 8 ? 23.672 15.625 16.969 1 75.5 8 LEU B N 1
ATOM 3190 C CA . LEU B 1 8 ? 23.562 15.266 18.375 1 75.5 8 LEU B CA 1
ATOM 3191 C C . LEU B 1 8 ? 23.141 13.805 18.531 1 75.5 8 LEU B C 1
ATOM 3193 O O . LEU B 1 8 ? 22.125 13.391 17.953 1 75.5 8 LEU B O 1
ATOM 3197 N N . PRO B 1 9 ? 24.094 13.156 19.172 1 86 9 PRO B N 1
ATOM 3198 C CA . PRO B 1 9 ? 23.703 11.773 19.453 1 86 9 PRO B CA 1
ATOM 3199 C C . PRO B 1 9 ? 22.359 11.68 20.156 1 86 9 PRO B C 1
ATOM 3201 O O . PRO B 1 9 ? 22.016 12.547 20.969 1 86 9 PRO B O 1
ATOM 3204 N N . ASN B 1 10 ? 21.484 10.828 19.734 1 90.75 10 ASN B N 1
ATOM 3205 C CA . ASN B 1 10 ? 20.188 10.578 20.344 1 90.75 10 ASN B CA 1
ATOM 3206 C C . ASN B 1 10 ? 19.922 9.086 20.5 1 90.75 10 ASN B C 1
ATOM 3208 O O . ASN B 1 10 ? 20.625 8.258 19.922 1 90.75 10 ASN B O 1
ATOM 3212 N N . ASN B 1 11 ? 18.969 8.75 21.312 1 91.88 11 ASN B N 1
ATOM 3213 C CA . ASN B 1 11 ? 18.688 7.352 21.641 1 91.88 11 ASN B CA 1
ATOM 3214 C C . ASN B 1 11 ? 17.594 6.777 20.75 1 91.88 11 ASN B C 1
ATOM 3216 O O . ASN B 1 11 ? 16.938 5.793 21.109 1 91.88 11 ASN B O 1
ATOM 3220 N N . CYS B 1 12 ? 17.281 7.434 19.625 1 94 12 CYS B N 1
ATOM 3221 C CA . CYS B 1 12 ? 16.297 6.98 18.641 1 94 12 CYS B CA 1
ATOM 3222 C C . CYS B 1 12 ? 14.93 6.777 19.281 1 94 12 CYS B C 1
ATOM 3224 O O . CYS B 1 12 ? 14.242 5.801 18.984 1 94 12 CYS B O 1
ATOM 3226 N N . ALA B 1 13 ? 14.656 7.625 20.25 1 92 13 ALA B N 1
ATOM 3227 C CA . ALA B 1 13 ? 13.391 7.594 20.969 1 92 13 ALA B CA 1
ATOM 3228 C C . ALA B 1 13 ? 13.141 6.219 21.594 1 92 13 ALA B C 1
ATOM 3230 O O . ALA B 1 13 ? 12 5.773 21.688 1 92 13 ALA B O 1
ATOM 3231 N N . GLY B 1 14 ? 14.141 5.426 21.812 1 92.31 14 GLY B N 1
ATOM 3232 C CA . GLY B 1 14 ? 14.039 4.125 22.453 1 92.31 14 GLY B CA 1
ATOM 3233 C C . GLY B 1 14 ? 13.68 3.008 21.5 1 92.31 14 GLY B C 1
ATOM 3234 O O . GLY B 1 14 ? 13.391 1.888 21.922 1 92.31 14 GLY B O 1
ATOM 3235 N N . SER B 1 15 ? 13.711 3.268 20.234 1 94.38 15 SER B N 1
ATOM 3236 C CA . SER B 1 15 ? 13.328 2.271 19.25 1 94.38 15 SER B CA 1
ATOM 3237 C C . SER B 1 15 ? 14.391 1.187 19.109 1 94.38 15 SER B C 1
ATOM 3239 O O . SER B 1 15 ? 15.586 1.462 19.25 1 94.38 15 SER B O 1
ATOM 3241 N N . ALA B 1 16 ? 13.938 -0.024 18.766 1 95.25 16 ALA B N 1
ATOM 3242 C CA . ALA B 1 16 ? 14.859 -1.137 18.547 1 95.25 16 ALA B CA 1
ATOM 3243 C C . ALA B 1 16 ? 15.188 -1.285 17.062 1 95.25 16 ALA B C 1
ATOM 3245 O O . ALA B 1 16 ? 15.945 -2.18 16.688 1 95.25 16 ALA B O 1
ATOM 3246 N N . LEU B 1 17 ? 14.695 -0.441 16.266 1 97.69 17 LEU B N 1
ATOM 3247 C CA . LEU B 1 17 ? 14.953 -0.503 14.828 1 97.69 17 LEU B CA 1
ATOM 3248 C C . LEU B 1 17 ? 16.438 -0.317 14.531 1 97.69 17 LEU B C 1
ATOM 3250 O O . LEU B 1 17 ? 17.125 0.416 15.25 1 97.69 17 LEU B O 1
ATOM 3254 N N . ARG B 1 18 ? 16.891 -0.973 13.609 1 98.5 18 ARG B N 1
ATOM 3255 C CA . ARG B 1 18 ? 18.203 -0.735 13 1 98.5 18 ARG B CA 1
ATOM 3256 C C . ARG B 1 18 ? 18.047 -0.095 11.625 1 98.5 18 ARG B C 1
ATOM 3258 O O . ARG B 1 18 ? 17.469 -0.689 10.719 1 98.5 18 ARG B O 1
ATOM 3265 N N . ILE B 1 19 ? 18.641 1.088 11.5 1 98.56 19 ILE B N 1
ATOM 3266 C CA . ILE B 1 19 ? 18.406 1.859 10.281 1 98.56 19 ILE B CA 1
ATOM 3267 C C . ILE B 1 19 ? 19.75 2.141 9.586 1 98.56 19 ILE B C 1
ATOM 3269 O O . ILE B 1 19 ? 20.672 2.684 10.203 1 98.56 19 ILE B O 1
ATOM 3273 N N . TYR B 1 20 ? 19.891 1.707 8.352 1 98.69 20 TYR B N 1
ATOM 3274 C CA . TYR B 1 20 ? 21.016 2.061 7.5 1 98.69 20 TYR B CA 1
ATOM 3275 C C . TYR B 1 20 ? 20.766 3.375 6.77 1 98.69 20 TYR B C 1
ATOM 3277 O O . TYR B 1 20 ? 19.781 3.5 6.031 1 98.69 20 TYR B O 1
ATOM 3285 N N . VAL B 1 21 ? 21.578 4.359 7.016 1 97.88 21 VAL B N 1
ATOM 3286 C CA . VAL B 1 21 ? 21.453 5.652 6.352 1 97.88 21 VAL B CA 1
ATOM 3287 C C . VAL B 1 21 ? 22.422 5.734 5.18 1 97.88 21 VAL B C 1
ATOM 3289 O O . VAL B 1 21 ? 23.641 5.684 5.375 1 97.88 21 VAL B O 1
ATOM 3292 N N . TYR B 1 22 ? 21.891 5.875 3.963 1 97.81 22 TYR B N 1
ATOM 3293 C CA . TYR B 1 22 ? 22.734 5.961 2.773 1 97.81 22 TYR B CA 1
ATOM 3294 C C . TYR B 1 22 ? 23.562 7.246 2.779 1 97.81 22 TYR B C 1
ATOM 3296 O O . TYR B 1 22 ? 23.125 8.266 3.314 1 97.81 22 TYR B O 1
ATOM 3304 N N . ASP B 1 23 ? 24.703 7.16 2.234 1 94.5 23 ASP B N 1
ATOM 3305 C CA . ASP B 1 23 ? 25.438 8.352 1.842 1 94.5 23 ASP B CA 1
ATOM 3306 C C . ASP B 1 23 ? 25.141 8.742 0.396 1 94.5 23 ASP B C 1
ATOM 3308 O O . ASP B 1 23 ? 25.766 8.234 -0.533 1 94.5 23 ASP B O 1
ATOM 3312 N N . THR B 1 24 ? 24.25 9.719 0.225 1 91.81 24 THR B N 1
ATOM 3313 C CA . THR B 1 24 ? 23.75 10.016 -1.117 1 91.81 24 THR B CA 1
ATOM 3314 C C . THR B 1 24 ? 24.547 11.164 -1.741 1 91.81 24 THR B C 1
ATOM 3316 O O . THR B 1 24 ? 24.25 11.594 -2.859 1 91.81 24 THR B O 1
ATOM 3319 N N . LYS B 1 25 ? 25.5 11.672 -1.043 1 88.25 25 LYS B N 1
ATOM 3320 C CA . LYS B 1 25 ? 26.469 12.633 -1.544 1 88.25 25 LYS B CA 1
ATOM 3321 C C . LYS B 1 25 ? 25.797 13.906 -2.037 1 88.25 25 LYS B C 1
ATOM 3323 O O . LYS B 1 25 ? 25.141 14.609 -1.261 1 88.25 25 LYS B O 1
ATOM 3328 N N . LYS B 1 26 ? 25.703 14.109 -3.344 1 78.75 26 LYS B N 1
ATOM 3329 C CA . LYS B 1 26 ? 25.219 15.352 -3.93 1 78.75 26 LYS B CA 1
ATOM 3330 C C . LYS B 1 26 ? 23.734 15.555 -3.645 1 78.75 26 LYS B C 1
ATOM 3332 O O . LYS B 1 26 ? 23.25 16.688 -3.59 1 78.75 26 LYS B O 1
ATOM 3337 N N . PHE B 1 27 ? 23.094 14.531 -3.393 1 81.69 27 PHE B N 1
ATOM 3338 C CA . PHE B 1 27 ? 21.641 14.617 -3.234 1 81.69 27 PHE B CA 1
ATOM 3339 C C . PHE B 1 27 ? 21.281 15.094 -1.834 1 81.69 27 PHE B C 1
ATOM 3341 O O . PHE B 1 27 ? 20.141 15.492 -1.585 1 81.69 27 PHE B O 1
ATOM 3348 N N . SER B 1 28 ? 22.281 15.086 -0.919 1 79.5 28 SER B N 1
ATOM 3349 C CA . SER B 1 28 ? 22.078 15.57 0.442 1 79.5 28 SER B CA 1
ATOM 3350 C C . SER B 1 28 ? 23.062 16.688 0.777 1 79.5 28 SER B C 1
ATOM 3352 O O . SER B 1 28 ? 23.438 16.875 1.938 1 79.5 28 SER B O 1
ATOM 3354 N N . ALA B 1 29 ? 23.469 17.375 -0.243 1 75.38 29 ALA B N 1
ATOM 3355 C CA . ALA B 1 29 ? 24.375 18.5 -0.057 1 75.38 29 ALA B CA 1
ATOM 3356 C C . ALA B 1 29 ? 23.609 19.766 0.327 1 75.38 29 ALA B C 1
ATOM 3358 O O . ALA B 1 29 ? 22.391 19.844 0.124 1 75.38 29 ALA B O 1
ATOM 3359 N N . GLY B 1 30 ? 24.266 20.719 0.968 1 74.12 30 GLY B N 1
ATOM 3360 C CA . GLY B 1 30 ? 23.688 22.016 1.28 1 74.12 30 GLY B CA 1
ATOM 3361 C C . GLY B 1 30 ? 22.766 21.984 2.488 1 74.12 30 GLY B C 1
ATOM 3362 O O . GLY B 1 30 ? 21.703 22.625 2.488 1 74.12 30 GLY B O 1
ATOM 3363 N N . SER B 1 31 ? 23.094 21.25 3.445 1 74.06 31 SER B N 1
ATOM 3364 C CA . SER B 1 31 ? 22.266 21.016 4.621 1 74.06 31 SER B CA 1
ATOM 3365 C C . SER B 1 31 ? 21.953 22.312 5.352 1 74.06 31 SER B C 1
ATOM 3367 O O . SER B 1 31 ? 20.859 22.484 5.891 1 74.06 31 SER B O 1
ATOM 3369 N N . VAL B 1 32 ? 22.891 23.188 5.344 1 70.38 32 VAL B N 1
ATOM 3370 C CA . VAL B 1 32 ? 22.688 24.438 6.055 1 70.38 32 VAL B CA 1
ATOM 3371 C C . VAL B 1 32 ? 21.594 25.25 5.363 1 70.38 32 VAL B C 1
ATOM 3373 O O . VAL B 1 32 ? 20.656 25.719 6.012 1 70.38 32 VAL B O 1
ATOM 3376 N N . PHE B 1 33 ? 21.672 25.297 4.137 1 70.19 33 PHE B N 1
ATOM 3377 C CA . PHE B 1 33 ? 20.703 26.047 3.354 1 70.19 33 PHE B CA 1
ATOM 3378 C C . PHE B 1 33 ? 19.344 25.344 3.373 1 70.19 33 PHE B C 1
ATOM 3380 O O . PHE B 1 33 ? 18.312 26 3.527 1 70.19 33 PHE B O 1
ATOM 3387 N N . CYS B 1 34 ? 19.312 24.078 3.285 1 75.69 34 CYS B N 1
ATOM 3388 C CA . CYS B 1 34 ? 18.094 23.297 3.135 1 75.69 34 CYS B CA 1
ATOM 3389 C C . CYS B 1 34 ? 17.422 23.062 4.484 1 75.69 34 CYS B C 1
ATOM 3391 O O . CYS B 1 34 ? 16.297 22.547 4.547 1 75.69 34 CYS B O 1
ATOM 3393 N N . SER B 1 35 ? 17.969 23.516 5.516 1 77.94 35 SER B N 1
ATOM 3394 C CA . SER B 1 35 ? 17.438 23.219 6.84 1 77.94 35 SER B CA 1
ATOM 3395 C C . SER B 1 35 ? 16.391 24.25 7.25 1 77.94 35 SER B C 1
ATOM 3397 O O . SER B 1 35 ? 15.727 24.094 8.281 1 77.94 35 SER B O 1
ATOM 3399 N N . ALA B 1 36 ? 16.266 25.203 6.41 1 74.25 36 ALA B N 1
ATOM 3400 C CA . ALA B 1 36 ? 15.328 26.266 6.734 1 74.25 36 ALA B CA 1
ATOM 3401 C C . ALA B 1 36 ? 14.016 26.094 5.973 1 74.25 36 ALA B C 1
ATOM 3403 O O . ALA B 1 36 ? 13.992 25.531 4.879 1 74.25 36 ALA B O 1
ATOM 3404 N N . GLY B 1 37 ? 12.945 26.562 6.68 1 76.88 37 GLY B N 1
ATOM 3405 C CA . GLY B 1 37 ? 11.656 26.578 6.008 1 76.88 37 GLY B CA 1
ATOM 3406 C C . GLY B 1 37 ? 10.984 25.203 5.992 1 76.88 37 GLY B C 1
ATOM 3407 O O . GLY B 1 37 ? 11.391 24.312 6.73 1 76.88 37 GLY B O 1
ATOM 3408 N N . GLN B 1 38 ? 10.062 25.094 5.219 1 77.62 38 GLN B N 1
ATOM 3409 C CA . GLN B 1 38 ? 9.164 23.938 5.254 1 77.62 38 GLN B CA 1
ATOM 3410 C C . GLN B 1 38 ? 9.891 22.672 4.82 1 77.62 38 GLN B C 1
ATOM 3412 O O . GLN B 1 38 ? 9.469 21.562 5.164 1 77.62 38 GLN B O 1
ATOM 3417 N N . TRP B 1 39 ? 11.008 22.812 4.148 1 79.75 39 TRP B N 1
ATOM 3418 C CA . TRP B 1 39 ? 11.688 21.641 3.602 1 79.75 39 TRP B CA 1
ATOM 3419 C C . TRP B 1 39 ? 12.758 21.141 4.559 1 79.75 39 TRP B C 1
ATOM 3421 O O . TRP B 1 39 ? 13.414 20.141 4.289 1 79.75 39 TRP B O 1
ATOM 3431 N N . GLY B 1 40 ? 12.867 21.781 5.656 1 85.81 40 GLY B N 1
ATOM 3432 C CA . GLY B 1 40 ? 13.906 21.453 6.629 1 85.81 40 GLY B CA 1
ATOM 3433 C C . GLY B 1 40 ? 13.797 20.047 7.172 1 85.81 40 GLY B C 1
ATOM 3434 O O . GLY B 1 40 ? 14.789 19.484 7.656 1 85.81 40 GLY B O 1
ATOM 3435 N N . VAL B 1 41 ? 12.633 19.453 7 1 90.75 41 VAL B N 1
ATOM 3436 C CA . VAL B 1 41 ? 12.414 18.125 7.562 1 90.75 41 VAL B CA 1
ATOM 3437 C C . VAL B 1 41 ? 13.305 17.109 6.848 1 90.75 41 VAL B C 1
ATOM 3439 O O . VAL B 1 41 ? 13.766 16.141 7.453 1 90.75 41 VAL B O 1
ATOM 3442 N N . GLU B 1 42 ? 13.641 17.344 5.559 1 89.5 42 GLU B N 1
ATOM 3443 C CA . GLU B 1 42 ? 14.516 16.453 4.809 1 89.5 42 GLU B CA 1
ATOM 3444 C C . GLU B 1 42 ? 15.906 16.375 5.438 1 89.5 42 GLU B C 1
ATOM 3446 O O . GLU B 1 42 ? 16.5 15.297 5.539 1 89.5 42 GLU B O 1
ATOM 3451 N N . VAL B 1 43 ? 16.297 17.531 5.898 1 89.31 43 VAL B N 1
ATOM 3452 C CA . VAL B 1 43 ? 17.625 17.625 6.5 1 89.31 43 VAL B CA 1
ATOM 3453 C C . VAL B 1 43 ? 17.578 17.094 7.938 1 89.31 43 VAL B C 1
ATOM 3455 O O . VAL B 1 43 ? 18.438 16.312 8.352 1 89.31 43 VAL B O 1
ATOM 3458 N N . LEU B 1 44 ? 16.609 17.531 8.68 1 91.75 44 LEU B N 1
ATOM 3459 C CA . LEU B 1 44 ? 16.547 17.203 10.102 1 91.75 44 LEU B CA 1
ATOM 3460 C C . LEU B 1 44 ? 16.375 15.711 10.32 1 91.75 44 LEU B C 1
ATOM 3462 O O . LEU B 1 44 ? 17.016 15.125 11.195 1 91.75 44 LEU B O 1
ATOM 3466 N N . LEU B 1 45 ? 15.586 15.086 9.547 1 93.88 45 LEU B N 1
ATOM 3467 C CA . LEU B 1 45 ? 15.406 13.648 9.688 1 93.88 45 LEU B CA 1
ATOM 3468 C C . LEU B 1 45 ? 16.672 12.898 9.281 1 93.88 45 LEU B C 1
ATOM 3470 O O . LEU B 1 45 ? 17.047 11.922 9.93 1 93.88 45 LEU B O 1
ATOM 3474 N N . HIS B 1 46 ? 17.297 13.359 8.188 1 94.31 46 HIS B N 1
ATOM 3475 C CA . HIS B 1 46 ? 18.578 12.773 7.793 1 94.31 46 HIS B CA 1
ATOM 3476 C C . HIS B 1 46 ? 19.594 12.836 8.938 1 94.31 46 HIS B C 1
ATOM 3478 O O . HIS B 1 46 ? 20.172 11.812 9.312 1 94.31 46 HIS B O 1
ATOM 3484 N N . ARG B 1 47 ? 19.688 13.938 9.484 1 92.25 47 ARG B N 1
ATOM 3485 C CA . ARG B 1 47 ? 20.672 14.148 10.539 1 92.25 47 ARG B CA 1
ATOM 3486 C C . ARG B 1 47 ? 20.297 13.398 11.805 1 92.25 47 ARG B C 1
ATOM 3488 O O . ARG B 1 47 ? 21.156 12.844 12.492 1 92.25 47 ARG B O 1
ATOM 3495 N N . TYR B 1 48 ? 19.062 13.414 12.148 1 93.94 48 TYR B N 1
ATOM 3496 C CA . TYR B 1 48 ? 18.594 12.68 13.32 1 93.94 48 TYR B CA 1
ATOM 3497 C C . TYR B 1 48 ? 18.969 11.211 13.234 1 93.94 48 TYR B C 1
ATOM 3499 O O . TYR B 1 48 ? 19.578 10.664 14.164 1 93.94 48 TYR B O 1
ATOM 3507 N N . PHE B 1 49 ? 18.703 10.555 12.148 1 95.56 49 PHE B N 1
ATOM 3508 C CA . PHE B 1 49 ? 18.938 9.117 12.023 1 95.56 49 PHE B CA 1
ATOM 3509 C C . PHE B 1 49 ? 20.422 8.828 11.859 1 95.56 49 PHE B C 1
ATOM 3511 O O . PHE B 1 49 ? 20.906 7.793 12.32 1 95.56 49 PHE B O 1
ATOM 3518 N N . ALA B 1 50 ? 21.125 9.734 11.227 1 93.5 50 ALA B N 1
ATOM 3519 C CA . ALA B 1 50 ? 22.562 9.555 11.047 1 93.5 50 ALA B CA 1
ATOM 3520 C C . ALA B 1 50 ? 23.281 9.578 12.383 1 93.5 50 ALA B C 1
ATOM 3522 O O . ALA B 1 50 ? 24.344 8.961 12.531 1 93.5 50 ALA B O 1
ATOM 3523 N N . ALA B 1 51 ? 22.688 10.242 13.375 1 92.75 51 ALA B N 1
ATOM 3524 C CA . ALA B 1 51 ? 23.344 10.398 14.664 1 92.75 51 ALA B CA 1
ATOM 3525 C C . ALA B 1 51 ? 22.672 9.555 15.734 1 92.75 51 ALA B C 1
ATOM 3527 O O . ALA B 1 51 ? 22.969 9.68 16.922 1 92.75 51 ALA B O 1
ATOM 3528 N N . SER B 1 52 ? 21.797 8.711 15.344 1 93.75 52 SER B N 1
ATOM 3529 C CA . SER B 1 52 ? 20.969 7.98 16.297 1 93.75 52 SER B CA 1
ATOM 3530 C C . SER B 1 52 ? 21.609 6.648 16.672 1 93.75 52 SER B C 1
ATOM 3532 O O . SER B 1 52 ? 22.422 6.102 15.93 1 93.75 52 SER B O 1
ATOM 3534 N N . SER B 1 53 ? 21.172 6.148 17.812 1 94.31 53 SER B N 1
ATOM 3535 C CA . SER B 1 53 ? 21.641 4.844 18.281 1 94.31 53 SER B CA 1
ATOM 3536 C C . SER B 1 53 ? 21.062 3.719 17.438 1 94.31 53 SER B C 1
ATOM 3538 O O . SER B 1 53 ? 21.594 2.6 17.438 1 94.31 53 SER B O 1
ATOM 3540 N N . CYS B 1 54 ? 20.109 4.004 16.688 1 95.25 54 CYS B N 1
ATOM 3541 C CA . CYS B 1 54 ? 19.516 2.961 15.852 1 95.25 54 CYS B CA 1
ATOM 3542 C C . CYS B 1 54 ? 20.234 2.854 14.516 1 95.25 54 CYS B C 1
ATOM 3544 O O . CYS B 1 54 ? 19.938 1.968 13.711 1 95.25 54 CYS B O 1
ATOM 3546 N N . ARG B 1 55 ? 21.188 3.678 14.312 1 96.69 55 ARG B N 1
ATOM 3547 C CA . ARG B 1 55 ? 21.906 3.611 13.055 1 96.69 55 ARG B CA 1
ATOM 3548 C C . ARG B 1 55 ? 22.797 2.373 12.992 1 96.69 55 ARG B C 1
ATOM 3550 O O . ARG B 1 55 ? 23.469 2.029 13.977 1 96.69 55 ARG B O 1
ATOM 3557 N N . THR B 1 56 ? 22.734 1.707 11.875 1 98.06 56 THR B N 1
ATOM 3558 C CA . THR B 1 56 ? 23.672 0.629 11.602 1 98.06 56 THR B CA 1
ATOM 3559 C C . THR B 1 56 ? 24.438 0.892 10.305 1 98.06 56 THR B C 1
ATOM 3561 O O . THR B 1 56 ? 23.875 1.431 9.352 1 98.06 56 THR B O 1
ATOM 3564 N N . LEU B 1 57 ? 25.688 0.485 10.328 1 96.94 57 LEU B N 1
ATOM 3565 C CA . LEU B 1 57 ? 26.5 0.597 9.125 1 96.94 57 LEU B CA 1
ATOM 3566 C C . LEU B 1 57 ? 26.5 -0.715 8.352 1 96.94 57 LEU B C 1
ATOM 3568 O O . LEU B 1 57 ? 27.016 -0.777 7.23 1 96.94 57 LEU B O 1
ATOM 3572 N N . ASP B 1 58 ? 25.859 -1.678 8.898 1 97.88 58 ASP B N 1
ATOM 3573 C CA . ASP B 1 58 ? 25.75 -2.986 8.258 1 97.88 58 ASP B CA 1
ATOM 3574 C C . ASP B 1 58 ? 24.375 -3.162 7.605 1 97.88 58 ASP B C 1
ATOM 3576 O O . ASP B 1 58 ? 23.375 -3.338 8.297 1 97.88 58 ASP B O 1
ATOM 3580 N N . PRO B 1 59 ? 24.375 -3.164 6.293 1 97.69 59 PRO B N 1
ATOM 3581 C CA . PRO B 1 59 ? 23.078 -3.314 5.609 1 97.69 59 PRO B CA 1
ATOM 3582 C C . PRO B 1 59 ? 22.391 -4.629 5.953 1 97.69 59 PRO B C 1
ATOM 3584 O O . PRO B 1 59 ? 21.156 -4.707 5.906 1 97.69 59 PRO B O 1
ATOM 3587 N N . ASN B 1 60 ? 23.109 -5.629 6.316 1 96.88 60 ASN B N 1
ATOM 3588 C CA . ASN B 1 60 ? 22.516 -6.93 6.613 1 96.88 60 ASN B CA 1
ATOM 3589 C C . ASN B 1 60 ? 21.766 -6.914 7.945 1 96.88 60 ASN B C 1
ATOM 3591 O O . ASN B 1 60 ? 20.953 -7.801 8.219 1 96.88 60 ASN B O 1
ATOM 3595 N N . GLN B 1 61 ? 22.047 -5.922 8.742 1 97.38 61 GLN B N 1
ATOM 3596 C CA . GLN B 1 61 ? 21.406 -5.805 10.039 1 97.38 61 GLN B CA 1
ATOM 3597 C C . GLN B 1 61 ? 20.266 -4.797 10 1 97.38 61 GLN B C 1
ATOM 3599 O O . GLN B 1 61 ? 19.516 -4.652 10.969 1 97.38 61 GLN B O 1
ATOM 3604 N N . ALA B 1 62 ? 20.109 -4.18 8.883 1 98.5 62 ALA B N 1
ATOM 3605 C CA . ALA B 1 62 ? 19.172 -3.062 8.805 1 98.5 62 ALA B CA 1
ATOM 3606 C C . ALA B 1 62 ? 17.734 -3.559 8.672 1 98.5 62 ALA B C 1
ATOM 3608 O O . ALA B 1 62 ? 17.438 -4.434 7.855 1 98.5 62 ALA B O 1
ATOM 3609 N N . ASP B 1 63 ? 16.891 -3.02 9.5 1 98.31 63 ASP B N 1
ATOM 3610 C CA . ASP B 1 63 ? 15.453 -3.207 9.312 1 98.31 63 ASP B CA 1
ATOM 3611 C C . ASP B 1 63 ? 14.914 -2.287 8.219 1 98.31 63 ASP B C 1
ATOM 3613 O O . ASP B 1 63 ? 14.016 -2.668 7.461 1 98.31 63 ASP B O 1
ATOM 3617 N N . LEU B 1 64 ? 15.453 -1.093 8.188 1 98.75 64 LEU B N 1
ATOM 3618 C CA . LEU B 1 64 ? 15.055 -0.078 7.215 1 98.75 64 LEU B CA 1
ATOM 3619 C C . LEU B 1 64 ? 16.281 0.655 6.664 1 98.75 64 LEU B C 1
ATOM 3621 O O . LEU B 1 64 ? 17.328 0.672 7.301 1 98.75 64 LEU B O 1
ATOM 3625 N N . PHE B 1 65 ? 16.109 1.196 5.516 1 98.81 65 PHE B N 1
ATOM 3626 C CA . PHE B 1 65 ? 17.109 2.031 4.848 1 98.81 65 PHE B CA 1
ATOM 3627 C C . PHE B 1 65 ? 16.562 3.438 4.625 1 98.81 65 PHE B C 1
ATOM 3629 O O . PHE B 1 65 ? 15.484 3.611 4.059 1 98.81 65 PHE B O 1
ATOM 3636 N N . LEU B 1 66 ? 17.25 4.422 5.117 1 98.44 66 LEU B N 1
ATOM 3637 C CA . LEU B 1 66 ? 16.891 5.809 4.844 1 98.44 66 LEU B CA 1
ATOM 3638 C C . LEU B 1 66 ? 17.672 6.348 3.654 1 98.44 66 LEU B C 1
ATOM 3640 O O . LEU B 1 66 ? 18.891 6.18 3.58 1 98.44 66 LEU B O 1
ATOM 3644 N N . VAL B 1 67 ? 16.938 7.012 2.738 1 97.31 67 VAL B N 1
ATOM 3645 C CA . VAL B 1 67 ? 17.547 7.602 1.557 1 97.31 67 VAL B CA 1
ATOM 3646 C C . VAL B 1 67 ? 17.484 9.125 1.643 1 97.31 67 VAL B C 1
ATOM 3648 O O . VAL B 1 67 ? 16.5 9.734 1.218 1 97.31 67 VAL B O 1
ATOM 3651 N N . PRO B 1 68 ? 18.531 9.711 2.148 1 94.31 68 PRO B N 1
ATOM 3652 C CA . PRO B 1 68 ? 18.562 11.18 2.195 1 94.31 68 PRO B CA 1
ATOM 3653 C C . PRO B 1 68 ? 18.531 11.812 0.808 1 94.31 68 PRO B C 1
ATOM 3655 O O . PRO B 1 68 ? 19.312 11.422 -0.064 1 94.31 68 PRO B O 1
ATOM 3658 N N . ASP B 1 69 ? 17.609 12.703 0.618 1 89.94 69 ASP B N 1
ATOM 3659 C CA . ASP B 1 69 ? 17.438 13.461 -0.619 1 89.94 69 ASP B CA 1
ATOM 3660 C C . ASP B 1 69 ? 16.828 14.828 -0.345 1 89.94 69 ASP B C 1
ATOM 3662 O O . ASP B 1 69 ? 15.648 14.922 0.013 1 89.94 69 ASP B O 1
ATOM 3666 N N . TYR B 1 70 ? 17.656 15.938 -0.568 1 84.94 70 TYR B N 1
ATOM 3667 C CA . TYR B 1 70 ? 17.188 17.297 -0.272 1 84.94 70 TYR B CA 1
ATOM 3668 C C . TYR B 1 70 ? 16.578 17.938 -1.508 1 84.94 70 TYR B C 1
ATOM 3670 O O . TYR B 1 70 ? 16.734 19.141 -1.728 1 84.94 70 TYR B O 1
ATOM 3678 N N . ARG B 1 71 ? 15.953 17.141 -2.268 1 79.12 71 ARG B N 1
ATOM 3679 C CA . ARG B 1 71 ? 15.539 17.578 -3.598 1 79.12 71 ARG B CA 1
ATOM 3680 C C . ARG B 1 71 ? 14.516 18.703 -3.508 1 79.12 71 ARG B C 1
ATOM 3682 O O . ARG B 1 71 ? 14.516 19.625 -4.336 1 79.12 71 ARG B O 1
ATOM 3689 N N . ALA B 1 72 ? 13.594 18.578 -2.58 1 77.62 72 ALA B N 1
ATOM 3690 C CA . ALA B 1 72 ? 12.602 19.641 -2.471 1 77.62 72 ALA B CA 1
ATOM 3691 C C . ALA B 1 72 ? 13.266 21 -2.215 1 77.62 72 ALA B C 1
ATOM 3693 O O . ALA B 1 72 ? 12.906 22 -2.828 1 77.62 72 ALA B O 1
ATOM 3694 N N . CYS B 1 73 ? 14.242 20.938 -1.379 1 74.38 73 CYS B N 1
ATOM 3695 C CA . CYS B 1 73 ? 15.023 22.141 -1.105 1 74.38 73 CYS B CA 1
ATOM 3696 C C . CYS B 1 73 ? 15.797 22.578 -2.342 1 74.38 73 CYS B C 1
ATOM 3698 O O . CYS B 1 73 ? 15.773 23.766 -2.709 1 74.38 73 CYS B O 1
ATOM 3700 N N . HIS B 1 74 ? 16.5 21.625 -3.008 1 72.94 74 HIS B N 1
ATOM 3701 C CA . HIS B 1 74 ? 17.328 21.922 -4.168 1 72.94 74 HIS B CA 1
ATOM 3702 C C . HIS B 1 74 ? 16.484 22.484 -5.316 1 72.94 74 HIS B C 1
ATOM 3704 O O . HIS B 1 74 ? 16.938 23.359 -6.043 1 72.94 74 HIS B O 1
ATOM 3710 N N . LEU B 1 75 ? 15.375 21.953 -5.391 1 70.06 75 LEU B N 1
ATOM 3711 C CA . LEU B 1 75 ? 14.539 22.359 -6.52 1 70.06 75 LEU B CA 1
ATOM 3712 C C . LEU B 1 75 ? 13.836 23.672 -6.238 1 70.06 75 LEU B C 1
ATOM 3714 O O . LEU B 1 75 ? 13.562 24.453 -7.156 1 70.06 75 LEU B O 1
ATOM 3718 N N . HIS B 1 76 ? 13.57 23.875 -5.027 1 64.94 76 HIS B N 1
ATOM 3719 C CA . HIS B 1 76 ? 12.773 25.047 -4.719 1 64.94 76 HIS B CA 1
ATOM 3720 C C . HIS B 1 76 ? 13.656 26.219 -4.305 1 64.94 76 HIS B C 1
ATOM 3722 O O . HIS B 1 76 ? 13.297 27.391 -4.512 1 64.94 76 HIS B O 1
ATOM 3728 N N . LEU B 1 77 ? 14.656 25.875 -3.623 1 58.69 77 LEU B N 1
ATOM 3729 C CA . LEU B 1 77 ? 15.453 26.969 -3.055 1 58.69 77 LEU B CA 1
ATOM 3730 C C . LEU B 1 77 ? 16.719 27.203 -3.879 1 58.69 77 LEU B C 1
ATOM 3732 O O . LEU B 1 77 ? 17.281 28.297 -3.844 1 58.69 77 LEU B O 1
ATOM 3736 N N . ALA B 1 78 ? 17.203 26.016 -4.523 1 50.81 78 ALA B N 1
ATOM 3737 C CA . ALA B 1 78 ? 18.5 26.25 -5.125 1 50.81 78 ALA B CA 1
ATOM 3738 C C . ALA B 1 78 ? 18.422 27.328 -6.199 1 50.81 78 ALA B C 1
ATOM 3740 O O . ALA B 1 78 ? 17.562 27.297 -7.07 1 50.81 78 ALA B O 1
ATOM 3741 N N . PRO B 1 79 ? 18.938 28.391 -5.938 1 45.38 79 PRO B N 1
ATOM 3742 C CA . PRO B 1 79 ? 19.078 29.422 -6.965 1 45.38 79 PRO B CA 1
ATOM 3743 C C . PRO B 1 79 ? 19.531 28.859 -8.312 1 45.38 79 PRO B C 1
ATOM 3745 O O . PRO B 1 79 ? 20.5 28.094 -8.375 1 45.38 79 PRO B O 1
ATOM 3748 N N . THR B 1 80 ? 18.828 28.156 -9.102 1 41.69 80 THR B N 1
ATOM 3749 C CA . THR B 1 80 ? 19.5 28.047 -10.391 1 41.69 80 THR B CA 1
ATOM 3750 C C . THR B 1 80 ? 20.281 29.328 -10.703 1 41.69 80 THR B C 1
ATOM 3752 O O . THR B 1 80 ? 19.781 30.422 -10.492 1 41.69 80 THR B O 1
ATOM 3755 N N . TYR B 1 81 ? 21.531 29.141 -10.711 1 36.09 81 TYR B N 1
ATOM 3756 C CA . TYR B 1 81 ? 22.516 30.125 -11.133 1 36.09 81 TYR B CA 1
ATOM 3757 C C . TYR B 1 81 ? 22 30.953 -12.312 1 36.09 81 TYR B C 1
ATOM 3759 O O . TYR B 1 81 ? 22.375 32.125 -12.469 1 36.09 81 TYR B O 1
ATOM 3767 N N . MET B 1 82 ? 21.562 30.266 -13.391 1 35.97 82 MET B N 1
ATOM 3768 C CA . MET B 1 82 ? 21.5 31.016 -14.641 1 35.97 82 MET B CA 1
ATOM 3769 C C . MET B 1 82 ? 20.438 32.125 -14.57 1 35.97 82 MET B C 1
ATOM 3771 O O . MET B 1 82 ? 20.203 32.844 -15.547 1 35.97 82 MET B O 1
ATOM 3775 N N . HIS B 1 83 ? 19.406 31.953 -13.914 1 34.06 83 HIS B N 1
ATOM 3776 C CA . HIS B 1 83 ? 18.625 33.156 -14.141 1 34.06 83 HIS B CA 1
ATOM 3777 C C . HIS B 1 83 ? 19.328 34.375 -13.578 1 34.06 83 HIS B C 1
ATOM 3779 O O . HIS B 1 83 ? 19.234 34.656 -12.375 1 34.06 83 HIS B O 1
ATOM 3785 N N . LYS B 1 84 ? 20.266 34.844 -14.156 1 37.31 84 LYS B N 1
ATOM 3786 C CA . LYS B 1 84 ? 20.922 36.156 -14.07 1 37.31 84 LYS B CA 1
ATOM 3787 C C . LYS B 1 84 ? 19.938 37.219 -13.602 1 37.31 84 LYS B C 1
ATOM 3789 O O . LYS B 1 84 ? 20.344 38.219 -12.977 1 37.31 84 LYS B O 1
ATOM 3794 N N . GLY B 1 85 ? 18.844 37.312 -14.375 1 32.5 85 GLY B N 1
ATOM 3795 C CA . GLY B 1 85 ? 17.953 38.469 -14.242 1 32.5 85 GLY B CA 1
ATOM 3796 C C . GLY B 1 85 ? 16.922 38.281 -13.141 1 32.5 85 GLY B C 1
ATOM 3797 O O . GLY B 1 85 ? 15.977 39.062 -13.039 1 32.5 85 GLY B O 1
ATOM 3798 N N . LEU B 1 86 ? 16.578 37 -12.898 1 35.81 86 LEU B N 1
ATOM 3799 C CA . LEU B 1 86 ? 15.562 37.125 -11.844 1 35.81 86 LEU B CA 1
ATOM 3800 C C . LEU B 1 86 ? 16.156 37.719 -10.578 1 35.81 86 LEU B C 1
ATOM 3802 O O . LEU B 1 86 ? 17.062 37.125 -9.969 1 35.81 86 LEU B O 1
ATOM 3806 N N . THR B 1 87 ? 16.406 38.875 -10.57 1 32.84 87 THR B N 1
ATOM 3807 C CA . THR B 1 87 ? 16.625 39.781 -9.453 1 32.84 87 THR B CA 1
ATOM 3808 C C . THR B 1 87 ? 15.812 39.375 -8.234 1 32.84 87 THR B C 1
ATOM 3810 O O . THR B 1 87 ? 14.656 38.969 -8.367 1 32.84 87 THR B O 1
ATOM 3813 N N . ARG B 1 88 ? 16.438 38.688 -7.219 1 37.28 88 ARG B N 1
ATOM 3814 C CA . ARG B 1 88 ? 15.75 38.844 -5.934 1 37.28 88 ARG B CA 1
ATOM 3815 C C . ARG B 1 88 ? 14.789 40 -5.949 1 37.28 88 ARG B C 1
ATOM 3817 O O . ARG B 1 88 ? 15.211 41.156 -6.129 1 37.28 88 ARG B O 1
ATOM 3824 N N . ILE B 1 89 ? 13.727 39.938 -6.562 1 36.38 89 ILE B N 1
ATOM 3825 C CA . ILE B 1 89 ? 13 41.125 -6.18 1 36.38 89 ILE B CA 1
ATOM 3826 C C . ILE B 1 89 ? 13.211 41.406 -4.695 1 36.38 89 ILE B C 1
ATOM 3828 O O . ILE B 1 89 ? 12.992 40.531 -3.854 1 36.38 89 ILE B O 1
ATOM 3832 N N . GLU B 1 90 ? 13.883 42.25 -4.223 1 35 90 GLU B N 1
ATOM 3833 C CA . GLU B 1 90 ? 14.039 42.875 -2.914 1 35 90 GLU B CA 1
ATOM 3834 C C . GLU B 1 90 ? 12.711 42.938 -2.166 1 35 90 GLU B C 1
ATOM 3836 O O . GLU B 1 90 ? 11.711 43.406 -2.703 1 35 90 GLU B O 1
ATOM 3841 N N . GLY B 1 91 ? 12.383 42.031 -1.047 1 38.94 91 GLY B N 1
ATOM 3842 C CA . GLY B 1 91 ? 11.211 42 -0.185 1 38.94 91 GLY B CA 1
ATOM 3843 C C . GLY B 1 91 ? 10.453 40.688 -0.284 1 38.94 91 GLY B C 1
ATOM 3844 O O . GLY B 1 91 ? 9.461 40.469 0.414 1 38.94 91 GLY B O 1
ATOM 3845 N N . ASP B 1 92 ? 10.805 39.812 -1.315 1 44.38 92 ASP B N 1
ATOM 3846 C CA . ASP B 1 92 ? 10.016 38.594 -1.42 1 44.38 92 ASP B CA 1
ATOM 3847 C C . ASP B 1 92 ? 10.398 37.594 -0.327 1 44.38 92 ASP B C 1
ATOM 3849 O O . ASP B 1 92 ? 11.578 37.375 -0.066 1 44.38 92 ASP B O 1
ATOM 3853 N N . ASP B 1 93 ? 9.469 37.281 0.429 1 47.88 93 ASP B N 1
ATOM 3854 C CA . ASP B 1 93 ? 9.688 36.188 1.398 1 47.88 93 ASP B CA 1
ATOM 3855 C C . ASP B 1 93 ? 9.984 34.875 0.698 1 47.88 93 ASP B C 1
ATOM 3857 O O . ASP B 1 93 ? 9.75 34.75 -0.503 1 47.88 93 ASP B O 1
ATOM 3861 N N . TYR B 1 94 ? 10.828 34.094 1.327 1 48.53 94 TYR B N 1
ATOM 3862 C CA . TYR B 1 94 ? 11.273 32.781 0.858 1 48.53 94 TYR B CA 1
ATOM 3863 C C . TYR B 1 94 ? 10.172 32.062 0.098 1 48.53 94 TYR B C 1
ATOM 3865 O O . TYR B 1 94 ? 10.414 31.484 -0.955 1 48.53 94 TYR B O 1
ATOM 3873 N N . HIS B 1 95 ? 9.047 32.25 0.497 1 49.38 95 HIS B N 1
ATOM 3874 C CA . HIS B 1 95 ? 7.914 31.547 -0.112 1 49.38 95 HIS B CA 1
ATOM 3875 C C . HIS B 1 95 ? 7.621 32.094 -1.506 1 49.38 95 HIS B C 1
ATOM 3877 O O . HIS B 1 95 ? 7.316 31.328 -2.424 1 49.38 95 HIS B O 1
ATOM 3883 N N . SER B 1 96 ? 7.773 33.438 -1.575 1 49.34 96 SER B N 1
ATOM 3884 C CA . SER B 1 96 ? 7.547 34.062 -2.871 1 49.34 96 SER B CA 1
ATOM 3885 C C . SER B 1 96 ? 8.594 33.625 -3.891 1 49.34 96 SER B C 1
ATOM 3887 O O . SER B 1 96 ? 8.281 33.469 -5.07 1 49.34 96 SER B O 1
ATOM 3889 N N . GLN B 1 97 ? 9.75 33.5 -3.332 1 51.06 97 GLN B N 1
ATOM 3890 C CA . GLN B 1 97 ? 10.812 33.031 -4.211 1 51.06 97 GLN B CA 1
ATOM 3891 C C . GLN B 1 97 ? 10.531 31.594 -4.703 1 51.06 97 GLN B C 1
ATOM 3893 O O . GLN B 1 97 ? 10.742 31.297 -5.879 1 51.06 97 GLN B O 1
ATOM 3898 N N . ILE B 1 98 ? 10.031 30.906 -3.816 1 53.59 98 ILE B N 1
ATOM 3899 C CA . ILE B 1 98 ? 9.695 29.516 -4.141 1 53.59 98 ILE B CA 1
ATOM 3900 C C . ILE B 1 98 ? 8.625 29.484 -5.23 1 53.59 98 ILE B C 1
ATOM 3902 O O . ILE B 1 98 ? 8.75 28.766 -6.215 1 53.59 98 ILE B O 1
ATOM 3906 N N . ILE B 1 99 ? 7.699 30.359 -4.988 1 51 99 ILE B N 1
ATOM 3907 C CA . ILE B 1 99 ? 6.578 30.422 -5.918 1 51 99 ILE B CA 1
ATOM 3908 C C . ILE B 1 99 ? 7.07 30.906 -7.285 1 51 99 ILE B C 1
ATOM 3910 O O . ILE B 1 99 ? 6.656 30.375 -8.32 1 51 99 ILE B O 1
ATOM 3914 N N . ARG B 1 100 ? 7.832 31.938 -7.219 1 51.44 100 ARG B N 1
ATOM 3915 C CA . ARG B 1 100 ? 8.352 32.469 -8.477 1 51.44 100 ARG B CA 1
ATOM 3916 C C . ARG B 1 100 ? 9.188 31.406 -9.203 1 51.44 100 ARG B C 1
ATOM 3918 O O . ARG B 1 100 ? 9.086 31.266 -10.43 1 51.44 100 ARG B O 1
ATOM 3925 N N . ASN B 1 101 ? 9.992 30.859 -8.414 1 52.62 101 ASN B N 1
ATOM 3926 C CA . ASN B 1 101 ? 10.789 29.781 -9.008 1 52.62 101 ASN B CA 1
ATOM 3927 C C . ASN B 1 101 ? 9.898 28.688 -9.586 1 52.62 101 ASN B C 1
ATOM 3929 O O . ASN B 1 101 ? 10.258 28.047 -10.578 1 52.62 101 ASN B O 1
ATOM 3933 N N . HIS B 1 102 ? 8.828 28.594 -8.953 1 50.62 102 HIS B N 1
ATOM 3934 C CA . HIS B 1 102 ? 7.84 27.625 -9.422 1 50.62 102 HIS B CA 1
ATOM 3935 C C . HIS B 1 102 ? 7.219 28.062 -10.742 1 50.62 102 HIS B C 1
ATOM 3937 O O . HIS B 1 102 ? 6.949 27.219 -11.609 1 50.62 102 HIS B O 1
ATOM 3943 N N . LYS B 1 103 ? 6.707 29.375 -10.688 1 46.97 103 LYS B N 1
ATOM 3944 C CA . LYS B 1 103 ? 6.129 29.891 -11.914 1 46.97 103 LYS B CA 1
ATOM 3945 C C . LYS B 1 103 ? 7.137 29.859 -13.062 1 46.97 103 LYS B C 1
ATOM 3947 O O . LYS B 1 103 ? 6.762 29.625 -14.211 1 46.97 103 LYS B O 1
ATOM 3952 N N . ASP B 1 104 ? 8.156 30.484 -12.656 1 45.88 104 ASP B N 1
ATOM 3953 C CA . ASP B 1 104 ? 9.164 30.438 -13.711 1 45.88 104 ASP B CA 1
ATOM 3954 C C . ASP B 1 104 ? 9.578 29 -13.992 1 45.88 104 ASP B C 1
ATOM 3956 O O . ASP B 1 104 ? 10.047 28.297 -13.094 1 45.88 104 ASP B O 1
ATOM 3960 N N . LYS B 1 105 ? 8.68 28.328 -14.555 1 45.56 105 LYS B N 1
ATOM 3961 C CA . LYS B 1 105 ? 8.539 26.969 -15.039 1 45.56 105 LYS B CA 1
ATOM 3962 C C . LYS B 1 105 ? 9.891 26.266 -15.125 1 45.56 105 LYS B C 1
ATOM 3964 O O . LYS B 1 105 ? 10.055 25.297 -15.883 1 45.56 105 LYS B O 1
ATOM 3969 N N . TYR B 1 106 ? 10.828 26.875 -14.758 1 46.22 106 TYR B N 1
ATOM 3970 C CA . TYR B 1 106 ? 12.133 26.297 -15.086 1 46.22 106 TYR B CA 1
ATOM 3971 C C . TYR B 1 106 ? 12.32 24.953 -14.375 1 46.22 106 TYR B C 1
ATOM 3973 O O . TYR B 1 106 ? 13.453 24.547 -14.102 1 46.22 106 TYR B O 1
ATOM 3981 N N . ARG B 1 107 ? 11.227 24.391 -13.977 1 52.34 107 ARG B N 1
ATOM 3982 C CA . ARG B 1 107 ? 11.312 23.016 -13.523 1 52.34 107 ARG B CA 1
ATOM 3983 C C . ARG B 1 107 ? 11.641 22.078 -14.688 1 52.34 107 ARG B C 1
ATOM 3985 O O . ARG B 1 107 ? 10.969 22.109 -15.719 1 52.34 107 ARG B O 1
ATOM 3992 N N . ARG B 1 108 ? 12.828 21.781 -14.727 1 64.38 108 ARG B N 1
ATOM 3993 C CA . ARG B 1 108 ? 13.234 20.766 -15.688 1 64.38 108 ARG B CA 1
ATOM 3994 C C . ARG B 1 108 ? 12.828 19.375 -15.227 1 64.38 108 ARG B C 1
ATOM 3996 O O . ARG B 1 108 ? 13.672 18.609 -14.75 1 64.38 108 ARG B O 1
ATOM 4003 N N . PRO B 1 109 ? 11.383 19.25 -15.289 1 70.69 109 PRO B N 1
ATOM 4004 C CA . PRO B 1 109 ? 10.906 17.953 -14.812 1 70.69 109 PRO B CA 1
ATOM 4005 C C . PRO B 1 109 ? 11.75 16.797 -15.336 1 70.69 109 PRO B C 1
ATOM 4007 O O . PRO B 1 109 ? 11.984 15.82 -14.617 1 70.69 109 PRO B O 1
ATOM 4010 N N . ALA B 1 110 ? 12.195 16.984 -16.531 1 76.44 110 ALA B N 1
ATOM 4011 C CA . ALA B 1 110 ? 13.016 15.922 -17.125 1 76.44 110 ALA B CA 1
ATOM 4012 C C . ALA B 1 110 ? 14.336 15.781 -16.375 1 76.44 110 ALA B C 1
ATOM 4014 O O . ALA B 1 110 ? 14.789 14.656 -16.125 1 76.44 110 ALA B O 1
ATOM 4015 N N . GLU B 1 111 ? 14.883 16.906 -16 1 76.81 111 GLU B N 1
ATOM 4016 C CA . GLU B 1 111 ? 16.141 16.875 -15.258 1 76.81 111 GLU B CA 1
ATOM 4017 C C . GLU B 1 111 ? 15.93 16.297 -13.859 1 76.81 111 GLU B C 1
ATOM 4019 O O . GLU B 1 111 ? 16.75 15.531 -13.367 1 76.81 111 GLU B O 1
ATOM 4024 N N . ALA B 1 112 ? 14.852 16.734 -13.219 1 78.75 112 ALA B N 1
ATOM 4025 C CA . ALA B 1 112 ? 14.523 16.219 -11.891 1 78.75 112 ALA B CA 1
ATOM 4026 C C . ALA B 1 112 ? 14.32 14.703 -11.93 1 78.75 112 ALA B C 1
ATOM 4028 O O . ALA B 1 112 ? 14.812 13.984 -11.055 1 78.75 112 ALA B O 1
ATOM 4029 N N . GLU B 1 113 ? 13.695 14.312 -12.953 1 83 113 GLU B N 1
ATOM 4030 C CA . GLU B 1 113 ? 13.453 12.891 -13.156 1 83 113 GLU B CA 1
ATOM 4031 C C . GLU B 1 113 ? 14.766 12.133 -13.352 1 83 113 GLU B C 1
ATOM 4033 O O . GLU B 1 113 ? 14.977 11.078 -12.75 1 83 113 GLU B O 1
ATOM 4038 N N . GLU B 1 114 ? 15.625 12.625 -14.148 1 85.5 114 GLU B N 1
ATOM 4039 C CA . GLU B 1 114 ? 16.906 11.992 -14.414 1 85.5 114 GLU B CA 1
ATOM 4040 C C . GLU B 1 114 ? 17.766 11.922 -13.148 1 85.5 114 GLU B C 1
ATOM 4042 O O . GLU B 1 114 ? 18.406 10.906 -12.891 1 85.5 114 GLU B O 1
ATOM 4047 N N . GLN B 1 115 ? 17.719 12.969 -12.422 1 84.06 115 GLN B N 1
ATOM 4048 C CA . GLN B 1 115 ? 18.484 13.008 -11.188 1 84.06 115 GLN B CA 1
ATOM 4049 C C . GLN B 1 115 ? 17.969 11.977 -10.188 1 84.06 115 GLN B C 1
ATOM 4051 O O . GLN B 1 115 ? 18.766 11.336 -9.484 1 84.06 115 GLN B O 1
ATOM 4056 N N . PHE B 1 116 ? 16.734 11.883 -10.141 1 87.94 116 PHE B N 1
ATOM 4057 C CA . PHE B 1 116 ? 16.172 10.906 -9.219 1 87.94 116 PHE B CA 1
ATOM 4058 C C . PHE B 1 116 ? 16.516 9.484 -9.664 1 87.94 116 PHE B C 1
ATOM 4060 O O . PHE B 1 116 ? 16.828 8.625 -8.836 1 87.94 116 PHE B O 1
ATOM 4067 N N . GLN B 1 117 ? 16.484 9.258 -10.93 1 90.88 117 GLN B N 1
ATOM 4068 C CA . GLN B 1 117 ? 16.875 7.957 -11.453 1 90.88 117 GLN B CA 1
ATOM 4069 C C . GLN B 1 117 ? 18.344 7.652 -11.133 1 90.88 117 GLN B C 1
ATOM 4071 O O . GLN B 1 117 ? 18.688 6.512 -10.82 1 90.88 117 GLN B O 1
ATOM 4076 N N . GLU B 1 118 ? 19.109 8.664 -11.219 1 92.5 118 GLU B N 1
ATOM 4077 C CA . GLU B 1 118 ? 20.516 8.508 -10.852 1 92.5 118 GLU B CA 1
ATOM 4078 C C . GLU B 1 118 ? 20.656 8.148 -9.383 1 92.5 118 GLU B C 1
ATOM 4080 O O . GLU B 1 118 ? 21.484 7.297 -9.023 1 92.5 118 GLU B O 1
ATOM 4085 N N . LEU B 1 119 ? 19.875 8.781 -8.539 1 94 119 LEU B N 1
ATOM 4086 C CA . LEU B 1 119 ? 19.875 8.461 -7.113 1 94 119 LEU B CA 1
ATOM 4087 C C . LEU B 1 119 ? 19.516 6.996 -6.887 1 94 119 LEU B C 1
ATOM 4089 O O . LEU B 1 119 ? 20.219 6.289 -6.164 1 94 119 LEU B O 1
ATOM 4093 N N . LEU B 1 120 ? 18.484 6.527 -7.551 1 95.44 120 LEU B N 1
ATOM 4094 C CA . LEU B 1 120 ? 18.031 5.156 -7.363 1 95.44 120 LEU B CA 1
ATOM 4095 C C . LEU B 1 120 ? 19.094 4.16 -7.801 1 95.44 120 LEU B C 1
ATOM 4097 O O . LEU B 1 120 ? 19.312 3.141 -7.145 1 95.44 120 LEU B O 1
ATOM 4101 N N . LYS B 1 121 ? 19.797 4.48 -8.867 1 95.25 121 LYS B N 1
ATOM 4102 C CA . LYS B 1 121 ? 20.844 3.611 -9.383 1 95.25 121 LYS B CA 1
ATOM 4103 C C . LYS B 1 121 ? 22.016 3.533 -8.398 1 95.25 121 LYS B C 1
ATOM 4105 O O . LYS B 1 121 ? 22.781 2.566 -8.414 1 95.25 121 LYS B O 1
ATOM 4110 N N . SER B 1 122 ? 22.125 4.52 -7.566 1 95.56 122 SER B N 1
ATOM 4111 C CA . SER B 1 122 ? 23.234 4.582 -6.629 1 95.56 122 SER B CA 1
ATOM 4112 C C . SER B 1 122 ? 22.922 3.812 -5.348 1 95.56 122 SER B C 1
ATOM 4114 O O . SER B 1 122 ? 23.781 3.693 -4.465 1 95.56 122 SER B O 1
ATOM 4116 N N . LEU B 1 123 ? 21.75 3.201 -5.211 1 97.88 123 LEU B N 1
ATOM 4117 C CA . LEU B 1 123 ? 21.328 2.496 -4.004 1 97.88 123 LEU B CA 1
ATOM 4118 C C . LEU B 1 123 ? 21.531 0.991 -4.16 1 97.88 123 LEU B C 1
ATOM 4120 O O . LEU B 1 123 ? 20.625 0.289 -4.625 1 97.88 123 LEU B O 1
ATOM 4124 N N . PRO B 1 124 ? 22.578 0.45 -3.672 1 97.31 124 PRO B N 1
ATOM 4125 C CA . PRO B 1 124 ? 22.938 -0.939 -3.969 1 97.31 124 PRO B CA 1
ATOM 4126 C C . PRO B 1 124 ? 22 -1.944 -3.311 1 97.31 124 PRO B C 1
ATOM 4128 O O . PRO B 1 124 ? 21.906 -3.09 -3.758 1 97.31 124 PRO B O 1
ATOM 4131 N N . TYR B 1 125 ? 21.281 -1.526 -2.293 1 97.56 125 TYR B N 1
ATOM 4132 C CA . TYR B 1 125 ? 20.484 -2.492 -1.541 1 97.56 125 TYR B CA 1
ATOM 4133 C C . TYR B 1 125 ? 19 -2.322 -1.833 1 97.56 125 TYR B C 1
ATOM 4135 O O . TYR B 1 125 ? 18.156 -2.984 -1.217 1 97.56 125 TYR B O 1
ATOM 4143 N N . LEU B 1 126 ? 18.609 -1.439 -2.74 1 97.06 126 LEU B N 1
ATOM 4144 C CA . LEU B 1 126 ? 17.219 -1.101 -3.012 1 97.06 126 LEU B CA 1
ATOM 4145 C C . LEU B 1 126 ? 16.438 -2.328 -3.475 1 97.06 126 LEU B C 1
ATOM 4147 O O . LEU B 1 126 ? 15.281 -2.523 -3.08 1 97.06 126 LEU B O 1
ATOM 4151 N N . ASP B 1 127 ? 17.047 -3.238 -4.164 1 93.5 127 ASP B N 1
ATOM 4152 C CA . ASP B 1 127 ? 16.344 -4.332 -4.824 1 93.5 127 ASP B CA 1
ATOM 4153 C C . ASP B 1 127 ? 16.188 -5.527 -3.887 1 93.5 127 ASP B C 1
ATOM 4155 O O . ASP B 1 127 ? 15.445 -6.469 -4.188 1 93.5 127 ASP B O 1
ATOM 4159 N N . ARG B 1 128 ? 16.781 -5.535 -2.756 1 92.94 128 ARG B N 1
ATOM 4160 C CA . ARG B 1 128 ? 16.797 -6.715 -1.895 1 92.94 128 ARG B CA 1
ATOM 4161 C C . ARG B 1 128 ? 15.383 -7.086 -1.448 1 92.94 128 ARG B C 1
ATOM 4163 O O . ARG B 1 128 ? 15.078 -8.266 -1.268 1 92.94 128 ARG B O 1
ATOM 4170 N N . LYS B 1 129 ? 14.562 -6.094 -1.255 1 93.56 129 LYS B N 1
ATOM 4171 C CA . LYS B 1 129 ? 13.148 -6.301 -0.955 1 93.56 129 LYS B CA 1
ATOM 4172 C C . LYS B 1 129 ? 12.266 -5.449 -1.858 1 93.56 129 LYS B C 1
ATOM 4174 O O . LYS B 1 129 ? 11.203 -4.992 -1.44 1 93.56 129 LYS B O 1
ATOM 4179 N N . LYS B 1 130 ? 12.852 -5.117 -2.967 1 93.5 130 LYS B N 1
ATOM 4180 C CA . LYS B 1 130 ? 12.148 -4.332 -3.984 1 93.5 130 LYS B CA 1
ATOM 4181 C C . LYS B 1 130 ? 11.75 -2.963 -3.445 1 93.5 130 LYS B C 1
ATOM 4183 O O . LYS B 1 130 ? 10.672 -2.455 -3.762 1 93.5 130 LYS B O 1
ATOM 4188 N N . GLY B 1 131 ? 12.5 -2.457 -2.551 1 96.44 131 GLY B N 1
ATOM 4189 C CA . GLY B 1 131 ? 12.344 -1.101 -2.051 1 96.44 131 GLY B CA 1
ATOM 4190 C C . GLY B 1 131 ? 11.414 -1.005 -0.855 1 96.44 131 GLY B C 1
ATOM 4191 O O . GLY B 1 131 ? 11.242 0.073 -0.285 1 96.44 131 GLY B O 1
ATOM 4192 N N . MET B 1 132 ? 10.836 -2.117 -0.395 1 97.12 132 MET B N 1
ATOM 4193 C CA . MET B 1 132 ? 9.828 -2.07 0.657 1 97.12 132 MET B CA 1
ATOM 4194 C C . MET B 1 132 ? 10.414 -1.542 1.959 1 97.12 132 MET B C 1
ATOM 4196 O O . MET B 1 132 ? 9.711 -0.929 2.762 1 97.12 132 MET B O 1
ATOM 4200 N N . ASP B 1 133 ? 11.719 -1.791 2.172 1 98.06 133 ASP B N 1
ATOM 4201 C CA . ASP B 1 133 ? 12.336 -1.38 3.428 1 98.06 133 ASP B CA 1
ATOM 4202 C C . ASP B 1 133 ? 13.102 -0.065 3.262 1 98.06 133 ASP B C 1
ATOM 4204 O O . ASP B 1 133 ? 13.898 0.31 4.121 1 98.06 133 ASP B O 1
ATOM 4208 N N . HIS B 1 134 ? 12.898 0.641 2.156 1 98.44 134 HIS B N 1
ATOM 4209 C CA . HIS B 1 134 ? 13.539 1.931 1.92 1 98.44 134 HIS B CA 1
ATOM 4210 C C . HIS B 1 134 ? 12.586 3.082 2.217 1 98.44 134 HIS B C 1
ATOM 4212 O O . HIS B 1 134 ? 11.422 3.053 1.805 1 98.44 134 HIS B O 1
ATOM 4218 N N . VAL B 1 135 ? 13.062 4.07 2.902 1 98.06 135 VAL B N 1
ATOM 4219 C CA . VAL B 1 135 ? 12.289 5.23 3.33 1 98.06 135 VAL B CA 1
ATOM 4220 C C . VAL B 1 135 ? 12.75 6.469 2.564 1 98.06 135 VAL B C 1
ATOM 4222 O O . VAL B 1 135 ? 13.938 6.797 2.562 1 98.06 135 VAL B O 1
ATOM 4225 N N . PHE B 1 136 ? 11.867 7.09 1.907 1 94.69 136 PHE B N 1
ATOM 4226 C CA . PHE B 1 136 ? 12.094 8.367 1.247 1 94.69 136 PHE B CA 1
ATOM 4227 C C . PHE B 1 136 ? 11.32 9.484 1.942 1 94.69 136 PHE B C 1
ATOM 4229 O O . PHE B 1 136 ? 10.219 9.258 2.449 1 94.69 136 PHE B O 1
ATOM 4236 N N . ILE B 1 137 ? 11.906 10.648 1.989 1 92.44 137 ILE B N 1
ATOM 4237 C CA . ILE B 1 137 ? 11.266 11.805 2.604 1 92.44 137 ILE B CA 1
ATOM 4238 C C . ILE B 1 137 ? 10.844 12.797 1.523 1 92.44 137 ILE B C 1
ATOM 4240 O O . ILE B 1 137 ? 11.688 13.289 0.767 1 92.44 137 ILE B O 1
ATOM 4244 N N . PHE B 1 138 ? 9.555 12.992 1.491 1 86.38 138 PHE B N 1
ATOM 4245 C CA . PHE B 1 138 ? 9 13.984 0.581 1 86.38 138 PHE B CA 1
ATOM 4246 C C . PHE B 1 138 ? 8.328 15.117 1.355 1 86.38 138 PHE B C 1
ATOM 4248 O O . PHE B 1 138 ? 7.16 15.008 1.733 1 86.38 138 PHE B O 1
ATOM 4255 N N . SER B 1 139 ? 9.039 16.156 1.542 1 81.44 139 SER B N 1
ATOM 4256 C CA . SER B 1 139 ? 8.602 17.234 2.406 1 81.44 139 SER B CA 1
ATOM 4257 C C . SER B 1 139 ? 7.566 18.125 1.71 1 81.44 139 SER B C 1
ATOM 4259 O O . SER B 1 139 ? 7.004 19.031 2.32 1 81.44 139 SER B O 1
ATOM 4261 N N . ASP B 1 140 ? 7.34 17.984 0.492 1 69.12 140 ASP B N 1
ATOM 4262 C CA . ASP B 1 140 ? 6.316 18.703 -0.255 1 69.12 140 ASP B CA 1
ATOM 4263 C C . ASP B 1 140 ? 5.785 17.859 -1.412 1 69.12 140 ASP B C 1
ATOM 4265 O O . ASP B 1 140 ? 6.547 17.453 -2.287 1 69.12 140 ASP B O 1
ATOM 4269 N N . GLN B 1 141 ? 4.578 17.266 -1.309 1 57.41 141 GLN B N 1
ATOM 4270 C CA . GLN B 1 141 ? 4.055 16.484 -2.42 1 57.41 141 GLN B CA 1
ATOM 4271 C C . GLN B 1 141 ? 3.324 17.359 -3.426 1 57.41 141 GLN B C 1
ATOM 4273 O O . GLN B 1 141 ? 3.039 16.938 -4.547 1 57.41 141 GLN B O 1
ATOM 4278 N N . GLY B 1 142 ? 2.824 18.484 -2.986 1 50.97 142 GLY B N 1
ATOM 4279 C CA . GLY B 1 142 ? 1.981 19.344 -3.797 1 50.97 142 GLY B CA 1
ATOM 4280 C C . GLY B 1 142 ? 2.561 19.625 -5.172 1 50.97 142 GLY B C 1
ATOM 4281 O O . GLY B 1 142 ? 3.492 18.938 -5.609 1 50.97 142 GLY B O 1
ATOM 4282 N N . PHE B 1 143 ? 1.693 20.5 -5.789 1 45.22 143 PHE B N 1
ATOM 4283 C CA . PHE B 1 143 ? 1.75 21 -7.164 1 45.22 143 PHE B CA 1
ATOM 4284 C C . PHE B 1 143 ? 3.186 21.016 -7.672 1 45.22 143 PHE B C 1
ATOM 4286 O O . PHE B 1 143 ? 3.43 20.797 -8.859 1 45.22 143 PHE B O 1
ATOM 4293 N N . ILE B 1 144 ? 4.02 21.156 -6.801 1 45.56 144 ILE B N 1
ATOM 4294 C CA . ILE B 1 144 ? 5.297 21.625 -7.316 1 45.56 144 ILE B CA 1
ATOM 4295 C C . ILE B 1 144 ? 6.297 20.469 -7.352 1 45.56 144 ILE B C 1
ATOM 4297 O O . ILE B 1 144 ? 7.141 20.391 -8.25 1 45.56 144 ILE B O 1
ATOM 4301 N N . VAL B 1 145 ? 6.266 19.594 -6.469 1 51.19 145 VAL B N 1
ATOM 4302 C CA . VAL B 1 145 ? 7.574 18.953 -6.34 1 51.19 145 VAL B CA 1
ATOM 4303 C C . VAL B 1 145 ? 7.477 17.484 -6.711 1 51.19 145 VAL B C 1
ATOM 4305 O O . VAL B 1 145 ? 8.219 17 -7.566 1 51.19 145 VAL B O 1
ATOM 4308 N N . ASN B 1 146 ? 6.727 16.562 -6.008 1 57 146 ASN B N 1
ATOM 4309 C CA . ASN B 1 146 ? 7.383 15.25 -5.93 1 57 146 ASN B CA 1
ATOM 4310 C C . ASN B 1 146 ? 6.828 14.281 -6.973 1 57 146 ASN B C 1
ATOM 4312 O O . ASN B 1 146 ? 7.34 14.211 -8.086 1 57 146 ASN B O 1
ATOM 4316 N N . PHE B 1 147 ? 5.551 13.898 -6.77 1 58.53 147 PHE B N 1
ATOM 4317 C CA . PHE B 1 147 ? 5.156 12.695 -7.488 1 58.53 147 PHE B CA 1
ATOM 4318 C C . PHE B 1 147 ? 4.676 13.031 -8.891 1 58.53 147 PHE B C 1
ATOM 4320 O O . PHE B 1 147 ? 4.691 12.18 -9.781 1 58.53 147 PHE B O 1
ATOM 4327 N N . THR B 1 148 ? 4.441 14.328 -8.977 1 59.97 148 THR B N 1
ATOM 4328 C CA . THR B 1 148 ? 3.908 14.68 -10.289 1 59.97 148 THR B CA 1
ATOM 4329 C C . THR B 1 148 ? 4.973 15.367 -11.133 1 59.97 148 THR B C 1
ATOM 4331 O O . THR B 1 148 ? 5.02 15.188 -12.352 1 59.97 148 THR B O 1
ATOM 4334 N N . HIS B 1 149 ? 5.809 15.984 -10.391 1 64.31 149 HIS B N 1
ATOM 4335 C CA . HIS B 1 149 ? 6.672 16.812 -11.227 1 64.31 149 HIS B CA 1
ATOM 4336 C C . HIS B 1 149 ? 8.141 16.438 -11.039 1 64.31 149 HIS B C 1
ATOM 4338 O O . HIS B 1 149 ? 8.938 16.578 -11.969 1 64.31 149 HIS B O 1
ATOM 4344 N N . THR B 1 150 ? 8.383 15.977 -9.93 1 70.12 150 THR B N 1
ATOM 4345 C CA . THR B 1 150 ? 9.805 15.773 -9.664 1 70.12 150 THR B CA 1
ATOM 4346 C C . THR B 1 150 ? 10.211 14.328 -9.961 1 70.12 150 THR B C 1
ATOM 4348 O O . THR B 1 150 ? 11.336 14.07 -10.375 1 70.12 150 THR B O 1
ATOM 4351 N N . PHE B 1 151 ? 9.289 13.477 -9.766 1 81 151 PHE B N 1
ATOM 4352 C CA . PHE B 1 151 ? 9.562 12.07 -10.039 1 81 151 PHE B CA 1
ATOM 4353 C C . PHE B 1 151 ? 8.289 11.336 -10.453 1 81 151 PHE B C 1
ATOM 4355 O O . PHE B 1 151 ? 7.809 10.461 -9.742 1 81 151 PHE B O 1
ATOM 4362 N N . PRO B 1 152 ? 7.898 11.688 -11.664 1 80.81 152 PRO B N 1
ATOM 4363 C CA . PRO B 1 152 ? 6.617 11.148 -12.125 1 80.81 152 PRO B CA 1
ATOM 4364 C C . PRO B 1 152 ? 6.645 9.633 -12.305 1 80.81 152 PRO B C 1
ATOM 4366 O O . PRO B 1 152 ? 5.598 8.984 -12.258 1 80.81 152 PRO B O 1
ATOM 4369 N N . SER B 1 153 ? 7.867 9.023 -12.406 1 87.56 153 SER B N 1
ATOM 4370 C CA . SER B 1 153 ? 7.945 7.594 -12.672 1 87.56 153 SER B CA 1
ATOM 4371 C C . SER B 1 153 ? 8.102 6.805 -11.375 1 87.56 153 SER B C 1
ATOM 4373 O O . SER B 1 153 ? 8.547 5.652 -11.391 1 87.56 153 SER B O 1
ATOM 4375 N N . TRP B 1 154 ? 7.715 7.445 -10.234 1 89.62 154 TRP B N 1
ATOM 4376 C CA . TRP B 1 154 ? 7.898 6.789 -8.945 1 89.62 154 TRP B CA 1
ATOM 4377 C C . TRP B 1 154 ? 7.105 5.484 -8.883 1 89.62 154 TRP B C 1
ATOM 4379 O O . TRP B 1 154 ? 7.547 4.516 -8.266 1 89.62 154 TRP B O 1
ATOM 4389 N N . ARG B 1 155 ? 5.977 5.34 -9.578 1 90.5 155 ARG B N 1
ATOM 4390 C CA . ARG B 1 155 ? 5.121 4.156 -9.562 1 90.5 155 ARG B CA 1
ATOM 4391 C C . ARG B 1 155 ? 5.809 2.975 -10.242 1 90.5 155 ARG B C 1
ATOM 4393 O O . ARG B 1 155 ? 5.48 1.819 -9.961 1 90.5 155 ARG B O 1
ATOM 4400 N N . ASP B 1 156 ? 6.754 3.314 -11.055 1 90.94 156 ASP B N 1
ATOM 4401 C CA . ASP B 1 156 ? 7.465 2.258 -11.773 1 90.94 156 ASP B CA 1
ATOM 4402 C C . ASP B 1 156 ? 8.766 1.896 -11.062 1 90.94 156 ASP B C 1
ATOM 4404 O O . ASP B 1 156 ? 9.344 0.836 -11.312 1 90.94 156 ASP B O 1
ATOM 4408 N N . ASN B 1 157 ? 9.18 2.775 -10.188 1 92.94 157 ASN B N 1
ATOM 4409 C CA . ASN B 1 157 ? 10.555 2.611 -9.719 1 92.94 157 ASN B CA 1
ATOM 4410 C C . ASN B 1 157 ? 10.602 2.324 -8.219 1 92.94 157 ASN B C 1
ATOM 4412 O O . ASN B 1 157 ? 11.445 1.555 -7.758 1 92.94 157 ASN B O 1
ATOM 4416 N N . ILE B 1 158 ? 9.68 2.957 -7.441 1 94.69 158 ILE B N 1
ATOM 4417 C CA . ILE B 1 158 ? 9.711 2.736 -6 1 94.69 158 ILE B CA 1
ATOM 4418 C C . ILE B 1 158 ? 8.289 2.682 -5.453 1 94.69 158 ILE B C 1
ATOM 4420 O O . ILE B 1 158 ? 7.977 3.314 -4.441 1 94.69 158 ILE B O 1
ATOM 4424 N N . PRO B 1 159 ? 7.398 1.963 -6.117 1 93.56 159 PRO B N 1
ATOM 4425 C CA . PRO B 1 159 ? 5.996 1.956 -5.699 1 93.56 159 PRO B CA 1
ATOM 4426 C C . PRO B 1 159 ? 5.797 1.364 -4.305 1 93.56 159 PRO B C 1
ATOM 4428 O O . PRO B 1 159 ? 4.766 1.602 -3.672 1 93.56 159 PRO B O 1
ATOM 4431 N N . HIS B 1 160 ? 6.801 0.652 -3.791 1 96.31 160 HIS B N 1
ATOM 4432 C CA . HIS B 1 160 ? 6.586 -0.082 -2.549 1 96.31 160 HIS B CA 1
ATOM 4433 C C . HIS B 1 160 ? 7.387 0.528 -1.404 1 96.31 160 HIS B C 1
ATOM 4435 O O . HIS B 1 160 ? 7.297 0.066 -0.264 1 96.31 160 HIS B O 1
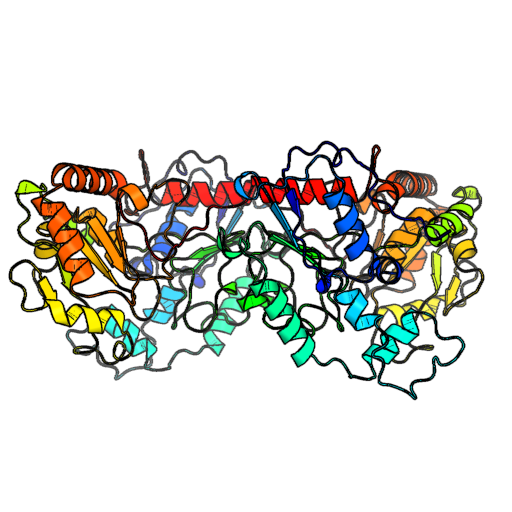ATOM 4441 N N . SER B 1 161 ? 8.156 1.574 -1.714 1 96.75 161 SER B N 1
ATOM 4442 C CA . SER B 1 161 ? 8.953 2.221 -0.676 1 96.75 161 SER B CA 1
ATOM 4443 C C . SER B 1 161 ? 8.07 3.023 0.276 1 96.75 161 SER B C 1
ATOM 4445 O O . SER B 1 161 ? 6.949 3.402 -0.075 1 96.75 161 SER B O 1
ATOM 4447 N N . ILE B 1 162 ? 8.539 3.207 1.451 1 97.06 162 ILE B N 1
ATOM 4448 C CA . ILE B 1 162 ? 7.84 3.994 2.463 1 97.06 162 ILE B CA 1
ATOM 4449 C C . ILE B 1 162 ? 8.109 5.48 2.24 1 97.06 162 ILE B C 1
ATOM 4451 O O . ILE B 1 162 ? 9.266 5.895 2.135 1 97.06 162 ILE B O 1
ATOM 4455 N N . PHE B 1 163 ? 7.062 6.242 2.16 1 94.69 163 PHE B N 1
ATOM 4456 C CA . PHE B 1 163 ? 7.199 7.688 2.014 1 94.69 163 PHE B CA 1
ATOM 4457 C C . PHE B 1 163 ? 6.812 8.398 3.303 1 94.69 163 PHE B C 1
ATOM 4459 O O . PHE B 1 163 ? 5.711 8.195 3.822 1 94.69 163 PHE B O 1
ATOM 4466 N N . LEU B 1 164 ? 7.719 9.117 3.836 1 95.38 164 LEU B N 1
ATOM 4467 C CA . LEU B 1 164 ? 7.391 10.133 4.824 1 95.38 164 LEU B CA 1
ATOM 4468 C C . LEU B 1 164 ? 7.066 11.469 4.152 1 95.38 164 LEU B C 1
ATOM 4470 O O . LEU B 1 164 ? 7.918 12.047 3.48 1 95.38 164 LEU B O 1
ATOM 4474 N N . THR B 1 165 ? 5.805 11.875 4.312 1 92.31 165 THR B N 1
ATOM 4475 C CA . THR B 1 165 ? 5.375 13.039 3.557 1 92.31 165 THR B CA 1
ATOM 4476 C C . THR B 1 165 ? 4.484 13.938 4.41 1 92.31 165 THR B C 1
ATOM 4478 O O . THR B 1 165 ? 3.871 13.477 5.379 1 92.31 165 THR B O 1
ATOM 4481 N N . THR B 1 166 ? 4.414 15.195 4.059 1 91.25 166 THR B N 1
ATOM 4482 C CA . THR B 1 166 ? 3.617 16.141 4.832 1 91.25 166 THR B CA 1
ATOM 4483 C C . THR B 1 166 ? 2.176 16.172 4.328 1 91.25 166 THR B C 1
ATOM 4485 O O . THR B 1 166 ? 1.293 16.719 4.996 1 91.25 166 THR B O 1
ATOM 4488 N N . GLU B 1 167 ? 1.927 15.539 3.164 1 89.75 167 GLU B N 1
ATOM 4489 C CA . GLU B 1 167 ? 0.605 15.648 2.555 1 89.75 167 GLU B CA 1
ATOM 4490 C C . GLU B 1 167 ? 0.197 14.344 1.88 1 89.75 167 GLU B C 1
ATOM 4492 O O . GLU B 1 167 ? 0.978 13.758 1.127 1 89.75 167 GLU B O 1
ATOM 4497 N N . ALA B 1 168 ? -1.023 13.953 2.146 1 89.38 168 ALA B N 1
ATOM 4498 C CA . ALA B 1 168 ? -1.547 12.727 1.553 1 89.38 168 ALA B CA 1
ATOM 4499 C C . ALA B 1 168 ? -2.203 13 0.204 1 89.38 168 ALA B C 1
ATOM 4501 O O . ALA B 1 168 ? -2.172 12.164 -0.696 1 89.38 168 ALA B O 1
ATOM 4502 N N . PHE B 1 169 ? -2.859 14.148 0.121 1 87.69 169 PHE B N 1
ATOM 4503 C CA . PHE B 1 169 ? -3.555 14.516 -1.108 1 87.69 169 PHE B CA 1
ATOM 4504 C C . PHE B 1 169 ? -2.797 15.609 -1.854 1 87.69 169 PHE B C 1
ATOM 4506 O O . PHE B 1 169 ? -2.789 16.766 -1.431 1 87.69 169 PHE B O 1
ATOM 4513 N N . THR B 1 170 ? -2.203 15.172 -2.92 1 77.75 170 THR B N 1
ATOM 4514 C CA . THR B 1 170 ? -1.421 16.078 -3.762 1 77.75 170 THR B CA 1
ATOM 4515 C C . THR B 1 170 ? -2.217 16.484 -4.996 1 77.75 170 THR B C 1
ATOM 4517 O O . THR B 1 170 ? -2.736 15.641 -5.723 1 77.75 170 THR B O 1
ATOM 4520 N N . PRO B 1 171 ? -2.26 17.797 -5.188 1 75.25 171 PRO B N 1
ATOM 4521 C CA . PRO B 1 171 ? -2.967 18.234 -6.395 1 75.25 171 PRO B CA 1
ATOM 4522 C C . PRO B 1 171 ? -2.438 17.562 -7.66 1 75.25 171 PRO B C 1
ATOM 4524 O O . PRO B 1 171 ? -1.222 17.453 -7.84 1 75.25 171 PRO B O 1
ATOM 4527 N N . GLY B 1 172 ? -3.277 17.031 -8.414 1 74.5 172 GLY B N 1
ATOM 4528 C CA . GLY B 1 172 ? -2.898 16.453 -9.688 1 74.5 172 GLY B CA 1
ATOM 4529 C C . GLY B 1 172 ? -2.633 14.953 -9.609 1 74.5 172 GLY B C 1
ATOM 4530 O O . GLY B 1 172 ? -2.379 14.312 -10.633 1 74.5 172 GLY B O 1
ATOM 4531 N N . CYS B 1 173 ? -2.576 14.188 -8.594 1 77 173 CYS B N 1
ATOM 4532 C CA . CYS B 1 173 ? -2.223 12.773 -8.531 1 77 173 CYS B CA 1
ATOM 4533 C C . CYS B 1 173 ? -3.369 11.953 -7.961 1 77 173 CYS B C 1
ATOM 4535 O O . CYS B 1 173 ? -3.475 10.75 -8.234 1 77 173 CYS B O 1
ATOM 4537 N N . GLY B 1 174 ? -4.375 12.398 -7.316 1 80.94 174 GLY B N 1
ATOM 4538 C CA . GLY B 1 174 ? -5.516 11.688 -6.762 1 80.94 174 GLY B CA 1
ATOM 4539 C C . GLY B 1 174 ? -5.195 10.977 -5.461 1 80.94 174 GLY B C 1
ATOM 4540 O O . GLY B 1 174 ? -4.094 11.117 -4.926 1 80.94 174 GLY B O 1
ATOM 4541 N N . PRO B 1 175 ? -6.105 10.062 -5.004 1 88.75 175 PRO B N 1
ATOM 4542 C CA . PRO B 1 175 ? -5.977 9.445 -3.682 1 88.75 175 PRO B CA 1
ATOM 4543 C C . PRO B 1 175 ? -4.934 8.328 -3.648 1 88.75 175 PRO B C 1
ATOM 4545 O O . PRO B 1 175 ? -4.465 7.953 -2.572 1 88.75 175 PRO B O 1
ATOM 4548 N N . SER B 1 176 ? -4.543 7.805 -4.785 1 89.56 176 SER B N 1
ATOM 4549 C CA . SER B 1 176 ? -3.617 6.68 -4.832 1 89.56 176 SER B CA 1
ATOM 4550 C C . SER B 1 176 ? -2.17 7.145 -4.703 1 89.56 176 SER B C 1
ATOM 4552 O O . SER B 1 176 ? -1.253 6.324 -4.625 1 89.56 176 SER B O 1
ATOM 4554 N N . CYS B 1 177 ? -1.912 8.398 -4.629 1 88.06 177 CYS B N 1
ATOM 4555 C CA . CYS B 1 177 ? -0.55 8.906 -4.516 1 88.06 177 CYS B CA 1
ATOM 4556 C C . CYS B 1 177 ? -0.034 8.773 -3.088 1 88.06 177 CYS B C 1
ATOM 4558 O O . CYS B 1 177 ? 1.161 8.938 -2.838 1 88.06 177 CYS B O 1
ATOM 4560 N N . PHE B 1 178 ? -0.899 8.5 -2.289 1 92.25 178 PHE B N 1
ATOM 4561 C CA . PHE B 1 178 ? -0.584 8.195 -0.899 1 92.25 178 PHE B CA 1
ATOM 4562 C C . PHE B 1 178 ? -1.188 6.855 -0.491 1 92.25 178 PHE B C 1
ATOM 4564 O O . PHE B 1 178 ? -2.326 6.547 -0.853 1 92.25 178 PHE B O 1
ATOM 4571 N N . SER B 1 179 ? -0.402 6.094 0.22 1 94.56 179 SER B N 1
ATOM 4572 C CA . SER B 1 179 ? -0.909 4.836 0.765 1 94.56 179 SER B CA 1
ATOM 4573 C C . SER B 1 179 ? -0.693 4.762 2.273 1 94.56 179 SER B C 1
ATOM 4575 O O . SER B 1 179 ? 0.44 4.617 2.736 1 94.56 179 SER B O 1
ATOM 4577 N N . PRO B 1 180 ? -1.764 4.758 3.01 1 95.56 180 PRO B N 1
ATOM 4578 C CA . PRO B 1 180 ? -1.589 4.656 4.461 1 95.56 180 PRO B CA 1
ATOM 4579 C C . PRO B 1 180 ? -0.968 3.33 4.891 1 95.56 180 PRO B C 1
ATOM 4581 O O . PRO B 1 180 ? -0.488 3.205 6.02 1 95.56 180 PRO B O 1
ATOM 4584 N N . TRP B 1 181 ? -0.997 2.334 4.008 1 96.44 181 TRP B N 1
ATOM 4585 C CA . TRP B 1 181 ? -0.404 1.039 4.328 1 96.44 181 TRP B CA 1
ATOM 4586 C C . TRP B 1 181 ? 1.11 1.153 4.469 1 96.44 181 TRP B C 1
ATOM 4588 O O . TRP B 1 181 ? 1.712 0.496 5.32 1 96.44 181 TRP B O 1
ATOM 4598 N N . LYS B 1 182 ? 1.672 2.008 3.693 1 96.31 182 LYS B N 1
ATOM 4599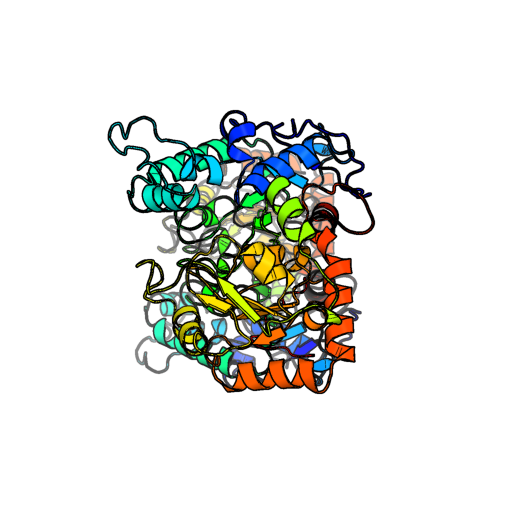 C CA . LYS B 1 182 ? 3.131 2.082 3.705 1 96.31 182 LYS B CA 1
ATOM 4600 C C . LYS B 1 182 ? 3.607 3.484 4.078 1 96.31 182 LYS B C 1
ATOM 4602 O O . LYS B 1 182 ? 4.621 3.639 4.758 1 96.31 182 LYS B O 1
ATOM 4607 N N . ASP B 1 183 ? 2.873 4.473 3.682 1 95.69 183 ASP B N 1
ATOM 4608 C CA . ASP B 1 183 ? 3.305 5.855 3.859 1 95.69 183 ASP B CA 1
ATOM 4609 C C . ASP B 1 183 ? 2.873 6.395 5.223 1 95.69 183 ASP B C 1
ATOM 4611 O O . ASP B 1 183 ? 1.999 5.82 5.875 1 95.69 183 ASP B O 1
ATOM 4615 N N . ALA B 1 184 ? 3.549 7.488 5.617 1 95.94 184 ALA B N 1
ATOM 4616 C CA . ALA B 1 184 ? 3.193 8.164 6.863 1 95.94 184 ALA B CA 1
ATOM 4617 C C . ALA B 1 184 ? 3.201 9.68 6.688 1 95.94 184 ALA B C 1
ATOM 4619 O O . ALA B 1 184 ? 4.086 10.227 6.027 1 95.94 184 ALA B O 1
ATOM 4620 N N . ILE B 1 185 ? 2.211 10.281 7.262 1 95.5 185 ILE B N 1
ATOM 4621 C CA . ILE B 1 185 ? 2.174 11.734 7.293 1 95.5 185 ILE B CA 1
ATOM 4622 C C . ILE B 1 185 ? 3.051 12.25 8.438 1 95.5 185 ILE B C 1
ATOM 4624 O O . ILE B 1 185 ? 2.949 11.773 9.562 1 95.5 185 ILE B O 1
ATOM 4628 N N . ILE B 1 186 ? 3.871 13.172 8.117 1 96.25 186 ILE B N 1
ATOM 4629 C CA . ILE B 1 186 ? 4.715 13.789 9.141 1 96.25 186 ILE B CA 1
ATOM 4630 C C . ILE B 1 186 ? 4.414 15.281 9.227 1 96.25 186 ILE B C 1
ATOM 4632 O O . ILE B 1 186 ? 3.879 15.867 8.281 1 96.25 186 ILE B O 1
ATOM 4636 N N . PRO B 1 187 ? 4.703 15.883 10.359 1 96.38 187 PRO B N 1
ATOM 4637 C CA . PRO B 1 187 ? 4.473 17.328 10.484 1 96.38 187 PRO B CA 1
ATOM 4638 C C . PRO B 1 187 ? 5.402 18.141 9.594 1 96.38 187 PRO B C 1
ATOM 4640 O O . PRO B 1 187 ? 6.5 17.703 9.258 1 96.38 187 PRO B O 1
ATOM 4643 N N . GLY B 1 188 ? 4.93 19.312 9.297 1 93.44 188 GLY B N 1
ATOM 4644 C CA . GLY B 1 188 ? 5.809 20.266 8.633 1 93.44 188 GLY B CA 1
ATOM 4645 C C . GLY B 1 188 ? 6.852 20.859 9.555 1 93.44 188 GLY B C 1
ATOM 4646 O O . GLY B 1 188 ? 6.723 20.781 10.781 1 93.44 188 GLY B O 1
ATOM 4647 N N . HIS B 1 189 ? 7.812 21.422 8.938 1 92.69 189 HIS B N 1
ATOM 4648 C CA . HIS B 1 189 ? 8.898 22.031 9.688 1 92.69 189 HIS B CA 1
ATOM 4649 C C . HIS B 1 189 ? 8.633 23.516 9.922 1 92.69 189 HIS B C 1
ATOM 4651 O O . HIS B 1 189 ? 8.188 24.219 9.016 1 92.69 189 HIS B O 1
ATOM 4657 N N . ILE B 1 190 ? 8.828 23.891 11.141 1 92.44 190 ILE B N 1
ATOM 4658 C CA . ILE B 1 190 ? 8.852 25.297 11.531 1 92.44 190 ILE B CA 1
ATOM 4659 C C . ILE B 1 190 ? 10.211 25.625 12.156 1 92.44 190 ILE B C 1
ATOM 4661 O O . ILE B 1 190 ? 10.711 24.875 13 1 92.44 190 ILE B O 1
ATOM 4665 N N . ASP B 1 191 ? 10.758 26.719 11.75 1 90.19 191 ASP B N 1
ATOM 4666 C CA . ASP B 1 191 ? 12.062 27.125 12.266 1 90.19 191 ASP B CA 1
ATOM 4667 C C . ASP B 1 191 ? 12 27.375 13.773 1 90.19 191 ASP B C 1
ATOM 4669 O O . ASP B 1 191 ? 11 27.875 14.289 1 90.19 191 ASP B O 1
ATOM 4673 N N . LEU B 1 192 ? 13.141 27.125 14.406 1 91.5 192 LEU B N 1
ATOM 4674 C CA . LEU B 1 192 ? 13.195 27.203 15.859 1 91.5 192 LEU B CA 1
ATOM 4675 C C . LEU B 1 192 ? 12.883 28.609 16.344 1 91.5 192 LEU B C 1
ATOM 4677 O O . LEU B 1 192 ? 12.117 28.797 17.297 1 91.5 192 LEU B O 1
ATOM 4681 N N . ASP B 1 193 ? 13.492 29.578 15.727 1 91.38 193 ASP B N 1
ATOM 4682 C CA . ASP B 1 193 ? 13.266 30.953 16.141 1 91.38 193 ASP B CA 1
ATOM 4683 C C . ASP B 1 193 ? 11.797 31.344 15.992 1 91.38 193 ASP B C 1
ATOM 4685 O O . ASP B 1 193 ? 11.25 32.062 16.844 1 91.38 193 ASP B O 1
ATOM 4689 N N . ARG B 1 194 ? 11.203 30.859 14.984 1 93.25 194 ARG B N 1
ATOM 4690 C CA . ARG B 1 194 ? 9.781 31.109 14.766 1 93.25 194 ARG B CA 1
ATOM 4691 C C . ARG B 1 194 ? 8.938 30.438 15.836 1 93.25 194 ARG B C 1
ATOM 4693 O O . ARG B 1 194 ? 8 31.047 16.375 1 93.25 194 ARG B O 1
ATOM 4700 N N . ILE B 1 195 ? 9.25 29.219 16.172 1 96 195 ILE B N 1
ATOM 4701 C CA . ILE B 1 195 ? 8.547 28.484 17.219 1 96 195 ILE B CA 1
ATOM 4702 C C . ILE B 1 195 ? 8.625 29.266 18.531 1 96 195 ILE B C 1
ATOM 4704 O O . ILE B 1 195 ? 7.602 29.484 19.188 1 96 195 ILE B O 1
ATOM 4708 N N . GLN B 1 196 ? 9.797 29.734 18.844 1 96.62 196 GLN B N 1
ATOM 4709 C CA . GLN B 1 196 ? 10.016 30.438 20.094 1 96.62 196 GLN B CA 1
ATOM 4710 C C . GLN B 1 196 ? 9.242 31.75 20.125 1 96.62 196 GLN B C 1
ATOM 4712 O O . GLN B 1 196 ? 8.656 32.125 21.141 1 96.62 196 GLN B O 1
ATOM 4717 N N . LEU B 1 197 ? 9.281 32.375 19.031 1 96.88 197 LEU B N 1
ATOM 4718 C CA . LEU B 1 197 ? 8.555 33.625 18.938 1 96.88 197 LEU B CA 1
ATOM 4719 C C . LEU B 1 197 ? 7.055 33.406 19.094 1 96.88 197 LEU B C 1
ATOM 4721 O O . LEU B 1 197 ? 6.402 34.094 19.891 1 96.88 197 LEU B O 1
ATOM 4725 N N . ILE B 1 198 ? 6.484 32.5 18.422 1 98 198 ILE B N 1
ATOM 4726 C CA . ILE B 1 198 ? 5.059 32.188 18.5 1 98 198 ILE B CA 1
ATOM 4727 C C . ILE B 1 198 ? 4.691 31.812 19.938 1 98 198 ILE B C 1
ATOM 4729 O O . ILE B 1 198 ? 3.713 32.312 20.484 1 98 198 ILE B O 1
ATOM 4733 N N . ALA B 1 199 ? 5.48 30.984 20.516 1 98.19 199 ALA B N 1
ATOM 4734 C CA . ALA B 1 199 ? 5.215 30.469 21.859 1 98.19 199 ALA B CA 1
ATOM 4735 C C . ALA B 1 199 ? 5.227 31.594 22.891 1 98.19 199 ALA B C 1
ATOM 4737 O O . ALA B 1 199 ? 4.531 31.516 23.906 1 98.19 199 ALA B O 1
ATOM 4738 N N . SER B 1 200 ? 5.977 32.594 22.672 1 98.31 200 SER B N 1
ATOM 4739 C CA . SER B 1 200 ? 6.09 33.688 23.625 1 98.31 200 SER B CA 1
ATOM 4740 C C . SER B 1 200 ? 4.781 34.469 23.734 1 98.31 200 SER B C 1
ATOM 4742 O O . SER B 1 200 ? 4.559 35.188 24.703 1 98.31 200 SER B O 1
ATOM 4744 N N . TYR B 1 201 ? 3.934 34.281 22.797 1 98.31 201 TYR B N 1
ATOM 4745 C CA . TYR B 1 201 ? 2.67 35.031 22.797 1 98.31 201 TYR B CA 1
ATOM 4746 C C . TYR B 1 201 ? 1.544 34.156 23.359 1 98.31 201 TYR B C 1
ATOM 4748 O O . TYR B 1 201 ? 0.407 34.625 23.484 1 98.31 201 TYR B O 1
ATOM 4756 N N . ASN B 1 202 ? 1.818 32.844 23.625 1 98.62 202 ASN B N 1
ATOM 4757 C CA . ASN B 1 202 ? 0.808 31.969 24.188 1 98.62 202 ASN B CA 1
ATOM 4758 C C . ASN B 1 202 ? 0.322 32.438 25.547 1 98.62 202 ASN B C 1
ATOM 4760 O O . ASN B 1 202 ? 1.13 32.75 26.438 1 98.62 202 ASN B O 1
ATOM 4764 N N . GLN B 1 203 ? -0.939 32.531 25.734 1 97.62 203 GLN B N 1
ATOM 4765 C CA . GLN B 1 203 ? -1.519 33.031 26.984 1 97.62 203 GLN B CA 1
ATOM 4766 C C . GLN B 1 203 ? -2.715 32.188 27.406 1 97.62 203 GLN B C 1
ATOM 4768 O O . GLN B 1 203 ? -3.273 31.438 26.609 1 97.62 203 GLN B O 1
ATOM 4773 N N . PRO B 1 204 ? -3.115 32.312 28.656 1 97.44 204 PRO B N 1
ATOM 4774 C CA . PRO B 1 204 ? -4.277 31.547 29.141 1 97.44 204 PRO B CA 1
ATOM 4775 C C . PRO B 1 204 ? -5.57 31.938 28.422 1 97.44 204 PRO B C 1
ATOM 4777 O O . PRO B 1 204 ? -5.672 33.062 27.891 1 97.44 204 PRO B O 1
ATOM 4780 N N . THR B 1 205 ? -6.469 31.031 28.484 1 97.44 205 THR B N 1
ATOM 4781 C CA . THR B 1 205 ? -7.758 31.203 27.828 1 97.44 205 THR B CA 1
ATOM 4782 C C . THR B 1 205 ? -8.414 32.5 28.266 1 97.44 205 THR B C 1
ATOM 4784 O O . THR B 1 205 ? -9.023 33.219 27.453 1 97.44 205 THR B O 1
ATOM 4787 N N . SER B 1 206 ? -8.289 32.906 29.484 1 96.25 206 SER B N 1
ATOM 4788 C CA . SER B 1 206 ? -8.977 34.062 30.062 1 96.25 206 SER B CA 1
ATOM 4789 C C . SER B 1 206 ? -8.453 35.375 29.469 1 96.25 206 SER B C 1
ATOM 4791 O O . SER B 1 206 ? -9.148 36.406 29.5 1 96.25 206 SER B O 1
ATOM 4793 N N . ASN B 1 207 ? -7.266 35.344 28.953 1 97.06 207 ASN B N 1
ATOM 4794 C CA . ASN B 1 207 ? -6.637 36.562 28.453 1 97.06 207 ASN B CA 1
ATOM 4795 C C . ASN B 1 207 ? -6.844 36.75 26.953 1 97.06 207 ASN B C 1
ATOM 4797 O O . ASN B 1 207 ? -6.352 37.719 26.375 1 97.06 207 ASN B O 1
ATOM 4801 N N . ARG B 1 208 ? -7.551 35.844 26.328 1 97.62 208 ARG B N 1
ATOM 4802 C CA . ARG B 1 208 ? -7.703 35.875 24.875 1 97.62 208 ARG B CA 1
ATOM 4803 C C . ARG B 1 208 ? -8.914 36.688 24.469 1 97.62 208 ARG B C 1
ATOM 4805 O O . ARG B 1 208 ? -10 36.531 25.031 1 97.62 208 ARG B O 1
ATOM 4812 N N . SER B 1 209 ? -8.727 37.562 23.484 1 96.31 209 SER B N 1
ATOM 4813 C CA . SER B 1 209 ? -9.758 38.531 23.156 1 96.31 209 SER B CA 1
ATOM 4814 C C . SER B 1 209 ? -10.422 38.219 21.828 1 96.31 209 SER B C 1
ATOM 4816 O O . SER B 1 209 ? -11.547 38.656 21.562 1 96.31 209 SER B O 1
ATOM 4818 N N . PHE B 1 210 ? -9.734 37.469 20.938 1 98 210 PHE B N 1
ATOM 4819 C CA . PHE B 1 210 ? -10.305 37.125 19.641 1 98 210 PHE B CA 1
ATOM 4820 C C . PHE B 1 210 ? -10.938 35.75 19.672 1 98 210 PHE B C 1
ATOM 4822 O O . PHE B 1 210 ? -10.414 34.844 20.312 1 98 210 PHE B O 1
ATOM 4829 N N . LEU B 1 211 ? -12.031 35.656 18.984 1 98.25 211 LEU B N 1
ATOM 4830 C CA . LEU B 1 211 ? -12.664 34.375 18.797 1 98.25 211 LEU B CA 1
ATOM 4831 C C . LEU B 1 211 ? -11.805 33.469 17.938 1 98.25 211 LEU B C 1
ATOM 4833 O O . LEU B 1 211 ? -11.445 32.344 18.344 1 98.25 211 LEU B O 1
ATOM 4837 N N . PHE B 1 212 ? -11.531 33.875 16.719 1 98.56 212 PHE B N 1
ATOM 4838 C CA . PHE B 1 212 ? -10.617 33.156 15.852 1 98.56 212 PHE B CA 1
ATOM 4839 C C . PHE B 1 212 ? -9.852 34.125 14.945 1 98.56 212 PHE B C 1
ATOM 4841 O O . PHE B 1 212 ? -10.18 35.312 14.859 1 98.56 212 PHE B O 1
ATOM 4848 N N . ASN B 1 213 ? -8.789 33.625 14.328 1 98.06 213 ASN B N 1
ATOM 4849 C CA . ASN B 1 213 ? -7.984 34.406 13.422 1 98.06 213 ASN B CA 1
ATOM 4850 C C . ASN B 1 213 ? -7.539 33.625 12.203 1 98.06 213 ASN B C 1
ATOM 4852 O O . ASN B 1 213 ? -7.531 32.375 12.242 1 98.06 213 ASN B O 1
ATOM 4856 N N . PHE B 1 214 ? -7.242 34.312 11.172 1 97.62 214 PHE B N 1
ATOM 4857 C CA . PHE B 1 214 ? -6.484 33.812 10.023 1 97.62 214 PHE B CA 1
ATOM 4858 C C . PHE B 1 214 ? -5.824 34.938 9.273 1 97.62 214 PHE B C 1
ATOM 4860 O O . PHE B 1 214 ? -6.488 35.906 8.883 1 97.62 214 PHE B O 1
ATOM 4867 N N . HIS B 1 215 ? -4.57 34.844 9.094 1 95.25 215 HIS B N 1
ATOM 4868 C CA . HIS B 1 215 ? -3.83 35.75 8.234 1 95.25 215 HIS B CA 1
ATOM 4869 C C . HIS B 1 215 ? -2.889 35 7.301 1 95.25 215 HIS B C 1
ATOM 4871 O O . HIS B 1 215 ? -2.039 34.219 7.754 1 95.25 215 HIS B O 1
ATOM 4877 N N . GLY B 1 216 ? -3.023 35.125 6.055 1 91.44 216 GLY B N 1
ATOM 4878 C CA . GLY B 1 216 ? -2.24 34.438 5.039 1 91.44 216 GLY B CA 1
ATOM 4879 C C . GLY B 1 216 ? -2.654 34.781 3.625 1 91.44 216 GLY B C 1
ATOM 4880 O O . GLY B 1 216 ? -3.205 35.844 3.383 1 91.44 216 GLY B O 1
ATOM 4881 N N . ARG B 1 217 ? -2.307 33.938 2.771 1 87.69 217 ARG B N 1
ATOM 4882 C CA . ARG B 1 217 ? -2.654 34.156 1.371 1 87.69 217 ARG B CA 1
ATOM 4883 C C . ARG B 1 217 ? -4.148 33.938 1.141 1 87.69 217 ARG B C 1
ATOM 4885 O O . ARG B 1 217 ? -4.738 33 1.649 1 87.69 217 ARG B O 1
ATOM 4892 N N . LEU B 1 218 ? -4.672 34.875 0.448 1 90.81 218 LEU B N 1
ATOM 4893 C CA . LEU B 1 218 ? -6.086 34.938 0.096 1 90.81 218 LEU B CA 1
ATOM 4894 C C . LEU B 1 218 ? -6.262 35.281 -1.384 1 90.81 218 LEU B C 1
ATOM 4896 O O . LEU B 1 218 ? -5.312 35.688 -2.049 1 90.81 218 LEU B O 1
ATOM 4900 N N . PRO B 1 219 ? -7.48 35.031 -1.904 1 87.19 219 PRO B N 1
ATOM 4901 C CA . PRO B 1 219 ? -7.719 35.375 -3.301 1 87.19 219 PRO B CA 1
ATOM 4902 C C . PRO B 1 219 ? -7.473 36.875 -3.568 1 87.19 219 PRO B C 1
ATOM 4904 O O . PRO B 1 219 ? -7.074 37.25 -4.672 1 87.19 219 PRO B O 1
ATOM 4907 N N . VAL B 1 220 ? -7.574 37.688 -2.635 1 83.31 220 VAL B N 1
ATOM 4908 C CA . VAL B 1 220 ? -7.508 39.125 -2.803 1 83.31 220 VAL B CA 1
ATOM 4909 C C . VAL B 1 220 ? -6.047 39.594 -2.855 1 83.31 220 VAL B C 1
ATOM 4911 O O . VAL B 1 220 ? -5.734 40.625 -3.428 1 83.31 220 VAL B O 1
ATOM 4914 N N . ASN B 1 221 ? -5.168 38.781 -2.344 1 82.75 221 ASN B N 1
ATOM 4915 C CA . ASN B 1 221 ? -3.797 39.281 -2.287 1 82.75 221 ASN B CA 1
ATOM 4916 C C . ASN B 1 221 ? -2.846 38.406 -3.092 1 82.75 221 ASN B C 1
ATOM 4918 O O . ASN B 1 221 ? -1.67 38.75 -3.252 1 82.75 221 ASN B O 1
ATOM 4922 N N . HIS B 1 222 ? -3.377 37.281 -3.617 1 81.5 222 HIS B N 1
ATOM 4923 C CA . HIS B 1 222 ? -2.541 36.406 -4.438 1 81.5 222 HIS B CA 1
ATOM 4924 C C . HIS B 1 222 ? -3.379 35.656 -5.453 1 81.5 222 HIS B C 1
ATOM 4926 O O . HIS B 1 222 ? -4.242 34.844 -5.078 1 81.5 222 HIS B O 1
ATOM 4932 N N . ASP B 1 223 ? -3.02 35.656 -6.633 1 78.62 223 ASP B N 1
ATOM 4933 C CA . ASP B 1 223 ? -3.797 35.094 -7.742 1 78.62 223 ASP B CA 1
ATOM 4934 C C . ASP B 1 223 ? -3.885 33.594 -7.66 1 78.62 223 ASP B C 1
ATOM 4936 O O . ASP B 1 223 ? -4.887 33 -8.078 1 78.62 223 ASP B O 1
ATOM 4940 N N . TYR B 1 224 ? -2.92 33.062 -7.051 1 75.88 224 TYR B N 1
ATOM 4941 C CA . TYR B 1 224 ? -2.863 31.594 -6.965 1 75.88 224 TYR B CA 1
ATOM 4942 C C . TYR B 1 224 ? -4.008 31.062 -6.117 1 75.88 224 TYR B C 1
ATOM 4944 O O . TYR B 1 224 ? -4.352 29.875 -6.207 1 75.88 224 TYR B O 1
ATOM 4952 N N . TYR B 1 225 ? -4.535 31.891 -5.355 1 86.56 225 TYR B N 1
ATOM 4953 C CA . TYR B 1 225 ? -5.559 31.453 -4.414 1 86.56 225 TYR B CA 1
ATOM 4954 C C . TYR B 1 225 ? -6.945 31.875 -4.875 1 86.56 225 TYR B C 1
ATOM 4956 O O . TYR B 1 225 ? -7.922 31.75 -4.129 1 86.56 225 TYR B O 1
ATOM 4964 N N . GLU B 1 226 ? -7.02 32.281 -6.09 1 87.25 226 GLU B N 1
ATOM 4965 C CA . GLU B 1 226 ? -8.273 32.781 -6.648 1 87.25 226 GLU B CA 1
ATOM 4966 C C . GLU B 1 226 ? -9.352 31.688 -6.633 1 87.25 226 GLU B C 1
ATOM 4968 O O . GLU B 1 226 ? -10.523 31.984 -6.41 1 87.25 226 GLU B O 1
ATOM 4973 N N . LYS B 1 227 ? -8.938 30.469 -6.762 1 87.31 227 LYS B N 1
ATOM 4974 C CA . LYS B 1 227 ? -9.906 29.391 -6.902 1 87.31 227 LYS B CA 1
ATOM 4975 C C . LYS B 1 227 ? -10.078 28.641 -5.586 1 87.31 227 LYS B C 1
ATOM 4977 O O . LYS B 1 227 ? -10.766 27.609 -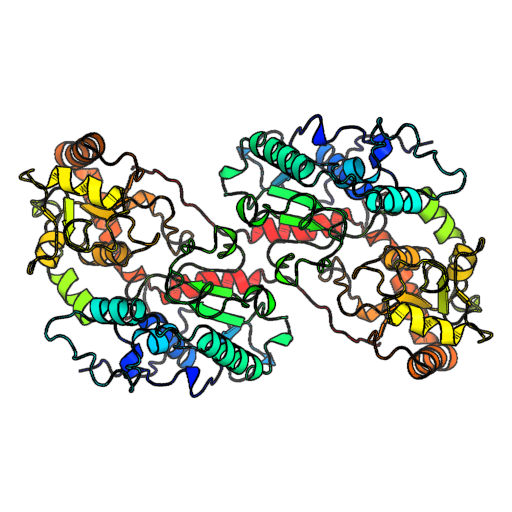5.535 1 87.31 227 LYS B O 1
ATOM 4982 N N . VAL B 1 228 ? -9.477 29.094 -4.562 1 92.19 228 VAL B N 1
ATOM 4983 C CA . VAL B 1 228 ? -9.586 28.453 -3.256 1 92.19 228 VAL B CA 1
ATOM 4984 C C . VAL B 1 228 ? -10.805 29 -2.51 1 92.19 228 VAL B C 1
ATOM 4986 O O . VAL B 1 228 ? -10.695 29.984 -1.779 1 92.19 228 VAL B O 1
ATOM 4989 N N . THR B 1 229 ? -11.898 28.297 -2.562 1 93.94 229 THR B N 1
ATOM 4990 C CA . THR B 1 229 ? -13.219 28.781 -2.154 1 93.94 229 THR B CA 1
ATOM 4991 C C . THR B 1 229 ? -13.273 28.984 -0.644 1 93.94 229 THR B C 1
ATOM 4993 O O . THR B 1 229 ? -13.898 29.938 -0.168 1 93.94 229 THR B O 1
ATOM 4996 N N . VAL B 1 230 ? -12.648 28.141 0.127 1 96.44 230 VAL B N 1
ATOM 4997 C CA . VAL B 1 230 ? -12.719 28.25 1.58 1 96.44 230 VAL B CA 1
ATOM 4998 C C . VAL B 1 230 ? -12.047 29.531 2.045 1 96.44 230 VAL B C 1
ATOM 5000 O O . VAL B 1 230 ? -12.523 30.188 2.979 1 96.44 230 VAL B O 1
ATOM 5003 N N . ARG B 1 231 ? -10.984 29.906 1.418 1 95.12 231 ARG B N 1
ATOM 5004 C CA . ARG B 1 231 ? -10.281 31.125 1.797 1 95.12 231 ARG B CA 1
ATOM 5005 C C . ARG B 1 231 ? -11.07 32.375 1.382 1 95.12 231 ARG B C 1
ATOM 5007 O O . ARG B 1 231 ? -11.031 33.406 2.064 1 95.12 231 ARG B O 1
ATOM 5014 N N . LYS B 1 232 ? -11.758 32.25 0.289 1 94.5 232 LYS B N 1
ATOM 5015 C CA . LYS B 1 232 ? -12.68 33.312 -0.09 1 94.5 232 LYS B CA 1
ATOM 5016 C C . LYS B 1 232 ? -13.781 33.5 0.952 1 94.5 232 LYS B C 1
ATOM 5018 O O . LYS B 1 232 ? -14.148 34.594 1.307 1 94.5 232 LYS B O 1
ATOM 5023 N N . ALA B 1 233 ? -14.312 32.406 1.434 1 96.5 233 ALA B N 1
ATOM 5024 C CA . ALA B 1 233 ? -15.406 32.406 2.402 1 96.5 233 ALA B CA 1
ATOM 5025 C C . ALA B 1 233 ? -14.984 33.062 3.713 1 96.5 233 ALA B C 1
ATOM 5027 O O . ALA B 1 233 ? -15.805 33.656 4.418 1 96.5 233 ALA B O 1
ATOM 5028 N N . LEU B 1 234 ? -13.734 33.031 4.066 1 96.75 234 LEU B N 1
ATOM 5029 C CA . LEU B 1 234 ? -13.242 33.594 5.324 1 96.75 234 LEU B CA 1
ATOM 5030 C C . LEU B 1 234 ? -13.391 35.094 5.355 1 96.75 234 LEU B C 1
ATOM 5032 O O . LEU B 1 234 ? -13.508 35.688 6.43 1 96.75 234 LEU B O 1
ATOM 5036 N N . LEU B 1 235 ? -13.414 35.719 4.227 1 94.19 235 LEU B N 1
ATOM 5037 C CA . LEU B 1 235 ? -13.445 37.156 4.117 1 94.19 235 LEU B CA 1
ATOM 5038 C C . LEU B 1 235 ? -14.766 37.719 4.637 1 94.19 235 LEU B C 1
ATOM 5040 O O . LEU B 1 235 ? -14.844 38.906 4.977 1 94.19 235 LEU B O 1
ATOM 5044 N N . GLN B 1 236 ? -15.734 36.938 4.73 1 95.5 236 GLN B N 1
ATOM 5045 C CA . GLN B 1 236 ? -17.031 37.375 5.219 1 95.5 236 GLN B CA 1
ATOM 5046 C C . GLN B 1 236 ? -16.969 37.781 6.695 1 95.5 236 GLN B C 1
ATOM 5048 O O . GLN B 1 236 ? -17.828 38.5 7.195 1 95.5 236 GLN B O 1
ATOM 5053 N N . PHE B 1 237 ? -15.922 37.312 7.332 1 95.94 237 PHE B N 1
ATOM 5054 C CA . PHE B 1 237 ? -15.828 37.531 8.773 1 95.94 237 PHE B CA 1
ATOM 5055 C C . PHE B 1 237 ? -14.992 38.781 9.078 1 95.94 237 PHE B C 1
ATOM 5057 O O . PHE B 1 237 ? -14.852 39.156 10.242 1 95.94 237 PHE B O 1
ATOM 5064 N N . ASP B 1 238 ? -14.398 39.375 8.133 1 91.62 238 ASP B N 1
ATOM 5065 C CA . ASP B 1 238 ? -13.398 40.438 8.297 1 91.62 238 ASP B CA 1
ATOM 5066 C C . ASP B 1 238 ? -13.977 41.625 9.078 1 91.62 238 ASP B C 1
ATOM 5068 O O . ASP B 1 238 ? -13.234 42.344 9.742 1 91.62 238 ASP B O 1
ATOM 5072 N N . GLU B 1 239 ? -15.242 41.844 9.148 1 90.5 239 GLU B N 1
ATOM 5073 C CA . GLU B 1 239 ? -15.828 43.031 9.758 1 90.5 239 GLU B CA 1
ATOM 5074 C C . GLU B 1 239 ? -16.312 42.75 11.18 1 90.5 239 GLU B C 1
ATOM 5076 O O . GLU B 1 239 ? -16.75 43.656 11.883 1 90.5 239 GLU B O 1
ATOM 5081 N N . LEU B 1 240 ? -16.141 41.531 11.578 1 93.38 240 LEU B N 1
ATOM 5082 C CA . LEU B 1 240 ? -16.578 41.188 12.922 1 93.38 240 LEU B CA 1
ATOM 5083 C C . LEU B 1 240 ? -15.555 41.625 13.961 1 93.38 240 LEU B C 1
ATOM 5085 O O . LEU B 1 240 ? -14.352 41.469 13.75 1 93.38 240 LEU B O 1
ATOM 5089 N N . ALA B 1 241 ? -15.953 42.156 15.062 1 91.38 241 ALA B N 1
ATOM 5090 C CA . ALA B 1 241 ? -15.094 42.812 16.047 1 91.38 241 ALA B CA 1
ATOM 5091 C C . ALA B 1 241 ? -14.258 41.781 16.812 1 91.38 241 ALA B C 1
ATOM 5093 O O . ALA B 1 241 ? -13.156 42.094 17.266 1 91.38 241 ALA B O 1
ATOM 5094 N N . ASP B 1 242 ? -14.727 40.594 16.953 1 95.94 242 ASP B N 1
ATOM 5095 C CA . ASP B 1 242 ? -14.031 39.625 17.797 1 95.94 242 ASP B CA 1
ATOM 5096 C C . ASP B 1 242 ? -13.25 38.625 16.953 1 95.94 242 ASP B C 1
ATOM 5098 O O . ASP B 1 242 ? -12.883 37.562 17.438 1 95.94 242 ASP B O 1
ATOM 5102 N N . VAL B 1 243 ? -13.094 38.938 15.695 1 97.38 243 VAL B N 1
ATOM 5103 C CA . VAL B 1 243 ? -12.328 38.062 14.812 1 97.38 243 VAL B CA 1
ATOM 5104 C C . VAL B 1 243 ? -11.227 38.875 14.117 1 97.38 243 VAL B C 1
ATOM 5106 O O . VAL B 1 243 ? -11.312 40.094 14.016 1 97.38 243 VAL B O 1
ATOM 5109 N N . SER B 1 244 ? -10.117 38.25 13.742 1 97.19 244 SER B N 1
ATOM 5110 C CA . SER B 1 244 ? -9.039 38.875 12.969 1 97.19 244 SER B CA 1
ATOM 5111 C C . SER B 1 244 ? -8.719 38.031 11.727 1 97.19 244 SER B C 1
ATOM 5113 O O . SER B 1 244 ? -7.941 37.094 11.797 1 97.19 244 SER B O 1
ATOM 5115 N N . VAL B 1 245 ? -9.281 38.406 10.617 1 96.81 245 VAL B N 1
ATOM 5116 C CA . VAL B 1 245 ? -9.109 37.656 9.375 1 96.81 245 VAL B CA 1
ATOM 5117 C C . VAL B 1 245 ? -8.641 38.625 8.266 1 96.81 245 VAL B C 1
ATOM 5119 O O . VAL B 1 245 ? -9.156 39.719 8.148 1 96.81 245 VAL B O 1
ATOM 5122 N N . GLY B 1 246 ? -7.656 38.188 7.504 1 93.75 246 GLY B N 1
ATOM 5123 C CA . GLY B 1 246 ? -7.176 39.031 6.414 1 93.75 246 GLY B CA 1
ATOM 5124 C C . GLY B 1 246 ? -5.816 38.594 5.891 1 93.75 246 GLY B C 1
ATOM 5125 O O . GLY B 1 246 ? -5.398 37.469 6.102 1 93.75 246 GLY B O 1
ATOM 5126 N N . GLY B 1 247 ? -5.215 39.469 5.105 1 90.5 247 GLY B N 1
ATOM 5127 C CA . GLY B 1 247 ? -3.877 39.219 4.594 1 90.5 247 GLY B CA 1
ATOM 5128 C C . GLY B 1 247 ? -2.807 39.281 5.668 1 90.5 247 GLY B C 1
ATOM 5129 O O . GLY B 1 247 ? -3.111 39.188 6.859 1 90.5 247 GLY B O 1
ATOM 5130 N N . PHE B 1 248 ? -1.593 39.438 5.281 1 89.56 248 PHE B N 1
ATOM 5131 C CA . PHE B 1 248 ? -0.454 39.406 6.195 1 89.56 248 PHE B CA 1
ATOM 5132 C C . PHE B 1 248 ? -0.434 40.656 7.074 1 89.56 248 PHE B C 1
ATOM 5134 O O . PHE B 1 248 ? -0.71 41.75 6.605 1 89.56 248 PHE B O 1
ATOM 5141 N N . ILE B 1 249 ? -0.155 40.406 8.336 1 91.5 249 ILE B N 1
ATOM 5142 C CA . ILE B 1 249 ? -0.003 41.5 9.281 1 91.5 249 ILE B CA 1
ATOM 5143 C C . ILE B 1 249 ? 1.255 41.281 10.125 1 91.5 249 ILE B C 1
ATOM 5145 O O . ILE B 1 249 ? 1.709 40.156 10.297 1 91.5 249 ILE B O 1
ATOM 5149 N N . GLU B 1 250 ? 1.84 42.25 10.695 1 89.69 250 GLU B N 1
ATOM 5150 C CA . GLU B 1 250 ? 3.08 42.219 11.461 1 89.69 250 GLU B CA 1
ATOM 5151 C C . GLU B 1 250 ? 2.863 41.531 12.812 1 89.69 250 GLU B C 1
ATOM 5153 O O . GLU B 1 250 ? 3.74 40.812 13.297 1 89.69 250 GLU B O 1
ATOM 5158 N N . GLU B 1 251 ? 1.728 41.75 13.367 1 93.94 251 GLU B N 1
ATOM 5159 C CA . GLU B 1 251 ? 1.463 41.25 14.711 1 93.94 251 GLU B CA 1
ATOM 5160 C C . GLU B 1 251 ? 0.792 39.875 14.664 1 93.94 251 GLU B C 1
ATOM 5162 O O . GLU B 1 251 ? 0.059 39.531 15.586 1 93.94 251 GLU B O 1
ATOM 5167 N N . TYR B 1 252 ? 1.019 39.219 13.625 1 94.94 252 TYR B N 1
ATOM 5168 C CA . TYR B 1 252 ? 0.3 37.969 13.359 1 94.94 252 TYR B CA 1
ATOM 5169 C C . TYR B 1 252 ? 0.425 37 14.539 1 94.94 252 TYR B C 1
ATOM 5171 O O . TYR B 1 252 ? -0.578 36.469 15.023 1 94.94 252 TYR B O 1
ATOM 5179 N N . PHE B 1 253 ? 1.601 36.812 15.078 1 96.31 253 PHE B N 1
ATOM 5180 C CA . PHE B 1 253 ? 1.812 35.812 16.141 1 96.31 253 PHE B CA 1
ATOM 5181 C C . PHE B 1 253 ? 1.155 36.281 17.438 1 96.31 253 PHE B C 1
ATOM 5183 O O . PHE B 1 253 ? 0.668 35.469 18.219 1 96.31 253 PHE B O 1
ATOM 5190 N N . GLU B 1 254 ? 1.144 37.531 17.656 1 97.19 254 GLU B N 1
ATOM 5191 C CA . GLU B 1 254 ? 0.418 38.094 18.812 1 97.19 254 GLU B CA 1
ATOM 5192 C C . GLU B 1 254 ? -1.081 37.812 18.688 1 97.19 254 GLU B C 1
ATOM 5194 O O . GLU B 1 254 ? -1.739 37.469 19.672 1 97.19 254 GLU B O 1
ATOM 5199 N N . VAL B 1 255 ? -1.55 38 17.5 1 97.81 255 VAL B N 1
ATOM 5200 C CA . VAL B 1 255 ? -2.963 37.781 17.234 1 97.81 255 VAL B CA 1
ATOM 5201 C C . VAL B 1 255 ? -3.287 36.281 17.453 1 97.81 255 VAL B C 1
ATOM 5203 O O . VAL B 1 255 ? -4.309 35.969 18.047 1 97.81 255 VAL B O 1
ATOM 5206 N N . MET B 1 256 ? -2.455 35.406 17 1 98.31 256 MET B N 1
ATOM 5207 C CA . MET B 1 256 ? -2.645 33.969 17.219 1 98.31 256 MET B CA 1
ATOM 5208 C C . MET B 1 256 ? -2.727 33.656 18.719 1 98.31 256 MET B C 1
ATOM 5210 O O . MET B 1 256 ? -3.645 32.969 19.156 1 98.31 256 MET B O 1
ATOM 5214 N N . GLY B 1 257 ? -1.806 34.219 19.469 1 98.31 257 GLY B N 1
ATOM 5215 C CA . GLY B 1 257 ? -1.742 33.969 20.906 1 98.31 257 GLY B CA 1
ATOM 5216 C C . GLY B 1 257 ? -2.926 34.562 21.656 1 98.31 257 GLY B C 1
ATOM 5217 O O . GLY B 1 257 ? -3.195 34.156 22.797 1 98.31 257 GLY B O 1
ATOM 5218 N N . SER B 1 258 ? -3.639 35.5 21 1 98.25 258 SER B N 1
ATOM 5219 C CA . SER B 1 258 ? -4.777 36.156 21.625 1 98.25 258 SER B CA 1
ATOM 5220 C C . SER B 1 258 ? -6.098 35.594 21.125 1 98.25 258 SER B C 1
ATOM 5222 O O . SER B 1 258 ? -7.168 36.125 21.438 1 98.25 258 SER B O 1
ATOM 5224 N N . SER B 1 259 ? -6.043 34.531 20.359 1 98.69 259 SER B N 1
ATOM 5225 C CA . SER B 1 259 ? -7.238 33.906 19.781 1 98.69 259 SER B CA 1
ATOM 5226 C C . SER B 1 259 ? -7.551 32.562 20.422 1 98.69 259 SER B C 1
ATOM 5228 O O . SER B 1 259 ? -6.645 31.797 20.719 1 98.69 259 SER B O 1
ATOM 5230 N N . HIS B 1 260 ? -8.828 32.312 20.625 1 98.81 260 HIS B N 1
ATOM 5231 C CA . HIS B 1 260 ? -9.234 31 21.109 1 98.81 260 HIS B CA 1
ATOM 5232 C C . HIS B 1 260 ? -9.031 29.938 20.031 1 98.81 260 HIS B C 1
ATOM 5234 O O . HIS B 1 260 ? -8.547 28.844 20.328 1 98.81 260 HIS B O 1
ATOM 5240 N N . PHE B 1 261 ? -9.383 30.25 18.828 1 98.81 261 PHE B N 1
ATOM 5241 C CA . PHE B 1 261 ? -9.273 29.312 17.719 1 98.81 261 PHE B CA 1
ATOM 5242 C C . PHE B 1 261 ? -8.406 29.891 16.609 1 98.81 261 PHE B C 1
ATOM 5244 O O . PHE B 1 261 ? -8.406 31.094 16.375 1 98.81 261 PHE B O 1
ATOM 5251 N N . CYS B 1 262 ? -7.602 29.094 15.953 1 98.75 262 CYS B N 1
ATOM 5252 C CA . CYS B 1 262 ? -6.871 29.406 14.727 1 98.75 262 CYS B CA 1
ATOM 5253 C C . CYS B 1 262 ? -7.457 28.656 13.531 1 98.75 262 CYS B C 1
ATOM 5255 O O . CYS B 1 262 ? -7.52 27.438 13.531 1 98.75 262 CYS B O 1
ATOM 5257 N N . LEU B 1 263 ? -7.906 29.359 12.555 1 98.5 263 LEU B N 1
ATOM 5258 C CA . LEU B 1 263 ? -8.422 28.734 11.344 1 98.5 263 LEU B CA 1
ATOM 5259 C C . LEU B 1 263 ? -7.289 28.109 10.531 1 98.5 263 LEU B C 1
ATOM 5261 O O . LEU B 1 263 ? -6.23 28.719 10.375 1 98.5 263 LEU B O 1
ATOM 5265 N N . VAL B 1 264 ? -7.48 26.891 10.086 1 98.19 264 VAL B N 1
ATOM 5266 C CA . VAL B 1 264 ? -6.527 26.156 9.258 1 98.19 264 VAL B CA 1
ATOM 5267 C C . VAL B 1 264 ? -7.188 25.75 7.941 1 98.19 264 VAL B C 1
ATOM 5269 O O . VAL B 1 264 ? -7.516 24.578 7.734 1 98.19 264 VAL B O 1
ATOM 5272 N N . PRO B 1 265 ? -7.359 26.719 7.082 1 97.44 265 PRO B N 1
ATOM 5273 C CA . PRO B 1 265 ? -8.047 26.453 5.82 1 97.44 265 PRO B CA 1
ATOM 5274 C C . PRO B 1 265 ? -7.156 25.75 4.797 1 97.44 265 PRO B C 1
ATOM 5276 O O . PRO B 1 265 ? -5.934 25.906 4.832 1 97.44 265 PRO B O 1
ATOM 5279 N N . GLU B 1 266 ? -7.852 25.062 3.951 1 94.25 266 GLU B N 1
ATOM 5280 C CA . GLU B 1 266 ? -7.152 24.531 2.787 1 94.25 266 GLU B CA 1
ATOM 5281 C C . GLU B 1 266 ? -6.508 25.656 1.973 1 94.25 266 GLU B C 1
ATOM 5283 O O . GLU B 1 266 ? -7.043 26.766 1.902 1 94.25 266 GLU B O 1
ATOM 5288 N N . GLY B 1 267 ? -5.336 25.406 1.446 1 89.56 267 GLY B N 1
ATOM 5289 C CA . GLY B 1 267 ? -4.707 26.281 0.468 1 89.56 267 GLY B CA 1
ATOM 5290 C C . GLY B 1 267 ? -4.805 25.766 -0.952 1 89.56 267 GLY B C 1
ATOM 5291 O O . GLY B 1 267 ? -5.879 25.344 -1.392 1 89.56 267 GLY B O 1
ATOM 5292 N N . THR B 1 268 ? -3.645 25.844 -1.585 1 81.75 268 THR B N 1
ATOM 5293 C CA . THR B 1 268 ? -3.609 25.25 -2.92 1 81.75 268 THR B CA 1
ATOM 5294 C C . THR B 1 268 ? -3.494 23.734 -2.836 1 81.75 268 THR B C 1
ATOM 5296 O O . THR B 1 268 ? -3.719 23.031 -3.826 1 81.75 268 THR B O 1
ATOM 5299 N N . SER B 1 269 ? -3.176 23.312 -1.658 1 85.5 269 SER B N 1
ATOM 5300 C CA . SER B 1 269 ? -3.184 21.891 -1.341 1 85.5 269 SER B CA 1
ATOM 5301 C C . SER B 1 269 ? -3.842 21.625 0.01 1 85.5 269 SER B C 1
ATOM 5303 O O . SER B 1 269 ? -4.355 22.547 0.646 1 85.5 269 SER B O 1
ATOM 5305 N N . SER B 1 270 ? -3.816 20.422 0.437 1 89.44 270 SER B N 1
ATOM 5306 C CA . SER B 1 270 ? -4.668 20.016 1.553 1 89.44 270 SER B CA 1
ATOM 5307 C C . SER B 1 270 ? -4.012 20.344 2.891 1 89.44 270 SER B C 1
ATOM 5309 O O . SER B 1 270 ? -4.684 20.375 3.924 1 89.44 270 SER B O 1
ATOM 5311 N N . TRP B 1 271 ? -2.717 20.656 2.912 1 91.25 271 TRP B N 1
ATOM 5312 C CA . TRP B 1 271 ? -2.025 20.797 4.191 1 91.25 271 TRP B CA 1
ATOM 5313 C C . TRP B 1 271 ? -1.426 22.203 4.332 1 91.25 271 TRP B C 1
ATOM 5315 O O . TRP B 1 271 ? -1.274 22.922 3.344 1 91.25 271 TRP B O 1
ATOM 5325 N N . THR B 1 272 ? -1.176 22.625 5.562 1 91.56 272 THR B N 1
ATOM 5326 C CA . THR B 1 272 ? -0.536 23.906 5.852 1 91.56 272 THR B CA 1
ATOM 5327 C C . THR B 1 272 ? 0.166 23.859 7.207 1 91.56 272 THR B C 1
ATOM 5329 O O . THR B 1 272 ? -0.302 23.203 8.133 1 91.56 272 THR B O 1
ATOM 5332 N N . ASN B 1 273 ? 1.269 24.594 7.32 1 92.69 273 ASN B N 1
ATOM 5333 C CA . ASN B 1 273 ? 1.993 24.703 8.586 1 92.69 273 ASN B CA 1
ATOM 5334 C C . ASN B 1 273 ? 1.203 25.5 9.625 1 92.69 273 ASN B C 1
ATOM 5336 O O . ASN B 1 273 ? 1.529 25.469 10.812 1 92.69 273 ASN B O 1
ATOM 5340 N N . HIS B 1 274 ? 0.143 26.141 9.172 1 95.12 274 HIS B N 1
ATOM 5341 C CA . HIS B 1 274 ? -0.705 26.875 10.109 1 95.12 274 HIS B CA 1
ATOM 5342 C C . HIS B 1 274 ? -1.198 25.969 11.227 1 95.12 274 HIS B C 1
ATOM 5344 O O . HIS B 1 274 ? -1.37 26.422 12.367 1 95.12 274 HIS B O 1
ATOM 5350 N N . LEU B 1 275 ? -1.387 24.766 10.859 1 97.94 275 LEU B N 1
ATOM 5351 C CA . LEU B 1 275 ? -1.838 23.797 11.859 1 97.94 275 LEU B CA 1
ATOM 5352 C C . LEU B 1 275 ? -0.833 23.688 13 1 97.94 275 LEU B C 1
ATOM 5354 O O . LEU B 1 275 ? -1.2 23.812 14.172 1 97.94 275 LEU B O 1
ATOM 5358 N N . TYR B 1 276 ? 0.348 23.531 12.68 1 97.94 276 TYR B N 1
ATOM 5359 C CA . TYR B 1 276 ? 1.359 23.281 13.703 1 97.94 276 TYR B CA 1
ATOM 5360 C C . TYR B 1 276 ? 1.72 24.562 14.445 1 97.94 276 TYR B C 1
ATOM 5362 O O . TYR B 1 276 ? 1.989 24.531 15.648 1 97.94 276 TYR B O 1
ATOM 5370 N N . GLU B 1 277 ? 1.71 25.656 13.789 1 97.81 277 GLU B N 1
ATOM 5371 C CA . GLU B 1 277 ? 1.923 26.953 14.438 1 97.81 277 GLU B CA 1
ATOM 5372 C C . GLU B 1 277 ? 0.875 27.219 15.516 1 97.81 277 GLU B C 1
ATOM 5374 O O . GLU B 1 277 ? 1.183 27.781 16.562 1 97.81 277 GLU B O 1
ATOM 5379 N N . SER B 1 278 ? -0.314 26.828 15.25 1 98.75 278 SER B N 1
ATOM 5380 C CA . SER B 1 278 ? -1.397 27.047 16.203 1 98.75 278 SER B CA 1
ATOM 5381 C C . SER B 1 278 ? -1.098 26.391 17.547 1 98.75 278 SER B C 1
ATOM 5383 O O . SER B 1 278 ? -1.456 26.922 18.594 1 98.75 278 SER B O 1
ATOM 5385 N N . PHE B 1 279 ? -0.442 25.25 17.516 1 98.81 279 PHE B N 1
ATOM 5386 C CA . PHE B 1 279 ? -0.122 24.547 18.75 1 98.81 279 PHE B CA 1
ATOM 5387 C C . PHE B 1 279 ? 0.846 25.359 19.609 1 98.81 279 PHE B C 1
ATOM 5389 O O . PHE B 1 279 ? 0.703 25.422 20.828 1 98.81 279 PHE B O 1
ATOM 5396 N N . PHE B 1 280 ? 1.771 26 18.984 1 98.69 280 PHE B N 1
ATOM 5397 C CA . PHE B 1 280 ? 2.754 26.781 19.719 1 98.69 280 PHE B CA 1
ATOM 5398 C C . PHE B 1 280 ? 2.129 28.062 20.266 1 98.69 280 PHE B C 1
ATOM 5400 O O . PHE B 1 280 ? 2.514 28.531 21.344 1 98.69 280 PHE B O 1
ATOM 5407 N N . ALA B 1 281 ? 1.145 28.578 19.578 1 98.69 281 ALA B N 1
ATOM 5408 C CA . ALA B 1 281 ? 0.433 29.766 20.047 1 98.69 281 ALA B CA 1
ATOM 5409 C C . ALA B 1 281 ? -0.609 29.406 21.094 1 98.69 281 ALA B C 1
ATOM 5411 O O . ALA B 1 281 ? -1.193 30.297 21.719 1 98.69 281 ALA B O 1
ATOM 5412 N N . GLY B 1 282 ? -0.878 28.125 21.219 1 98.62 282 GLY B N 1
ATOM 5413 C CA . GLY B 1 282 ? -1.929 27.672 22.109 1 98.62 282 GLY B CA 1
ATOM 5414 C C . GLY B 1 282 ? -3.324 27.953 21.594 1 98.62 282 GLY B C 1
ATOM 5415 O O . GLY B 1 282 ? -4.27 28.078 22.375 1 98.62 282 GLY B O 1
ATOM 5416 N N . CYS B 1 283 ? -3.412 28.172 20.406 1 98.06 283 CYS B N 1
ATOM 5417 C CA . CYS B 1 283 ? -4.676 28.438 19.734 1 98.06 283 CYS B CA 1
ATOM 5418 C C . CYS B 1 283 ? -5.293 27.141 19.203 1 98.06 283 CYS B C 1
ATOM 5420 O O . CYS B 1 283 ? -4.645 26.391 18.484 1 98.06 283 CYS B O 1
ATOM 5422 N N . ILE B 1 284 ? -6.562 26.812 19.547 1 98.88 284 ILE B N 1
ATOM 5423 C CA . ILE B 1 284 ? -7.199 25.562 19.172 1 98.88 284 ILE B CA 1
ATOM 5424 C C . ILE B 1 284 ? -7.402 25.516 17.656 1 98.88 284 ILE B C 1
ATOM 5426 O O . ILE B 1 284 ? -8.055 26.391 17.078 1 98.88 284 ILE B O 1
ATOM 5430 N N . PRO B 1 285 ? -6.879 24.5 16.984 1 98.81 285 PRO B N 1
ATOM 5431 C CA . PRO B 1 285 ? -7.031 24.453 15.523 1 98.81 285 PRO B CA 1
ATOM 5432 C C . PRO B 1 285 ? -8.477 24.234 15.086 1 98.81 285 PRO B C 1
ATOM 5434 O O . PRO B 1 285 ? -9.156 23.344 15.609 1 98.81 285 PRO B O 1
ATOM 5437 N N . LEU B 1 286 ? -8.945 25.062 14.297 1 98.75 286 LEU B N 1
ATOM 5438 C CA . LEU B 1 286 ? -10.18 24.891 13.547 1 98.75 286 LEU B CA 1
ATOM 5439 C C . LEU B 1 286 ? -9.891 24.562 12.086 1 98.75 286 LEU B C 1
ATOM 5441 O O . LEU B 1 286 ? -9.68 25.453 11.273 1 98.75 286 LEU B O 1
ATOM 5445 N N . ILE B 1 287 ? -9.93 23.25 11.758 1 98.56 287 ILE B N 1
ATOM 5446 C CA . ILE B 1 287 ? -9.445 22.719 10.484 1 98.56 287 ILE B CA 1
ATOM 5447 C C . ILE B 1 287 ? -10.547 22.828 9.43 1 98.56 287 ILE B C 1
ATOM 5449 O O . ILE B 1 287 ? -11.625 22.25 9.594 1 98.56 287 ILE B O 1
ATOM 5453 N N . LEU B 1 288 ? -10.219 23.594 8.398 1 98.25 288 LEU B N 1
ATOM 5454 C CA . LEU B 1 288 ? -11.156 23.844 7.305 1 98.25 288 LEU B CA 1
ATOM 5455 C C . LEU B 1 288 ? -10.609 23.281 5.996 1 98.25 288 LEU B C 1
ATOM 5457 O O . LEU B 1 288 ? -10.57 23.984 4.98 1 98.25 288 LEU B O 1
ATOM 5461 N N . SER B 1 289 ? -10.094 22.078 6.02 1 96.44 289 SER B N 1
ATOM 5462 C CA . SER B 1 289 ? -9.578 21.312 4.891 1 96.44 289 SER B CA 1
ATOM 5463 C C . SER B 1 289 ? -10.031 19.859 4.953 1 96.44 289 SER B C 1
ATOM 5465 O O . SER B 1 289 ? -9.516 19.062 5.75 1 96.44 289 SER B O 1
ATOM 5467 N N . ASP B 1 290 ? -10.883 19.484 4.059 1 93.94 290 ASP B N 1
ATOM 5468 C CA . ASP B 1 290 ? -11.531 18.188 4.105 1 93.94 290 ASP B CA 1
ATOM 5469 C C . ASP B 1 290 ? -10.539 17.062 3.797 1 93.94 290 ASP B C 1
ATOM 5471 O O . ASP B 1 290 ? -10.711 15.93 4.254 1 93.94 290 ASP B O 1
ATOM 5475 N N . ARG B 1 291 ? -9.516 17.375 3.131 1 91.44 291 ARG B N 1
ATOM 5476 C CA . ARG B 1 291 ? -8.586 16.344 2.676 1 91.44 291 ARG B CA 1
ATOM 5477 C C . ARG B 1 291 ? -7.297 16.375 3.486 1 91.44 291 ARG B C 1
ATOM 5479 O O . ARG B 1 291 ? -6.316 15.719 3.125 1 91.44 291 ARG B O 1
ATOM 5486 N N . TYR B 1 292 ? -7.266 17.141 4.535 1 95.12 292 TYR B N 1
ATOM 5487 C CA . TYR B 1 292 ? -6.082 17.188 5.383 1 95.12 292 TYR B CA 1
ATOM 5488 C C . TYR B 1 292 ? -5.98 15.938 6.254 1 95.12 292 TYR B C 1
ATOM 5490 O O . TYR B 1 292 ? -6.75 15.773 7.203 1 95.12 292 TYR B O 1
ATOM 5498 N N . VAL B 1 293 ? -5.055 15.078 5.902 1 94.81 293 VAL B N 1
ATOM 5499 C CA . VAL B 1 293 ? -4.754 13.922 6.738 1 94.81 293 VAL B CA 1
ATOM 5500 C C . VAL B 1 293 ? -3.723 14.305 7.801 1 94.81 293 VAL B C 1
ATOM 5502 O O . VAL B 1 293 ? -2.625 14.766 7.469 1 94.81 293 VAL B O 1
ATOM 5505 N N . LEU B 1 294 ? -4.074 14.094 9.039 1 97.19 294 LEU B N 1
ATOM 5506 C CA . LEU B 1 294 ? -3.256 14.578 10.148 1 97.19 294 LEU B CA 1
ATOM 5507 C C . LEU B 1 294 ? -2.256 13.516 10.594 1 97.19 294 LEU B C 1
ATOM 5509 O O . LEU B 1 294 ? -2.535 12.32 10.508 1 97.19 294 LEU B O 1
ATOM 5513 N N . PRO B 1 295 ? -1.122 13.93 11.055 1 97.19 295 PRO B N 1
ATOM 5514 C CA . PRO B 1 295 ? -0.09 12.969 11.453 1 97.19 295 PRO B CA 1
ATOM 5515 C C . PRO B 1 295 ? -0.384 12.312 12.805 1 97.19 295 PRO B C 1
ATOM 5517 O O . PRO B 1 295 ? -1.191 12.828 13.578 1 97.19 295 PRO B O 1
ATOM 5520 N N . PHE B 1 296 ? 0.174 11.188 13.133 1 97.62 296 PHE B N 1
ATOM 5521 C CA . PHE B 1 296 ? 0.273 10.516 14.43 1 97.62 296 PHE B CA 1
ATOM 5522 C C . PHE B 1 296 ? -1.112 10.219 14.992 1 97.62 296 PHE B C 1
ATOM 5524 O O . PHE B 1 296 ? -1.366 10.438 16.172 1 97.62 296 PHE B O 1
ATOM 5531 N N . GLN B 1 297 ? -1.936 9.734 14.148 1 95.94 297 GLN B N 1
ATOM 5532 C CA . GLN B 1 297 ? -3.322 9.492 14.531 1 95.94 297 GLN B CA 1
ATOM 5533 C C . GLN B 1 297 ? -3.42 8.375 15.57 1 95.94 297 GLN B C 1
ATOM 5535 O O . GLN B 1 297 ? -4.426 8.266 16.281 1 95.94 297 GLN B O 1
ATOM 5540 N N . ASP B 1 298 ? -2.361 7.566 15.742 1 94.06 298 ASP B N 1
ATOM 5541 C CA . ASP B 1 298 ? -2.32 6.531 16.766 1 94.06 298 ASP B CA 1
ATOM 5542 C C . ASP B 1 298 ? -1.963 7.121 18.125 1 94.06 298 ASP B C 1
ATOM 5544 O O . ASP B 1 298 ? -2.236 6.512 19.172 1 94.06 298 ASP B O 1
ATOM 5548 N N . LEU B 1 299 ? -1.365 8.273 18.078 1 96.25 299 LEU B N 1
ATOM 5549 C CA . LEU B 1 299 ? -0.754 8.805 19.297 1 96.25 299 LEU B CA 1
ATOM 5550 C C . LEU B 1 299 ? -1.506 10.039 19.781 1 96.25 299 LEU B C 1
ATOM 5552 O O . LEU B 1 299 ? -1.459 10.367 20.969 1 96.25 299 LEU B O 1
ATOM 5556 N N . ILE B 1 300 ? -2.15 10.695 18.859 1 97.31 300 ILE B N 1
ATOM 5557 C CA . ILE B 1 300 ? -2.857 11.93 19.188 1 97.31 300 ILE B CA 1
ATOM 5558 C C . ILE B 1 300 ? -4.352 11.758 18.922 1 97.31 300 ILE B C 1
ATOM 5560 O O . ILE B 1 300 ? -4.754 11.359 17.828 1 97.31 300 ILE B O 1
ATOM 5564 N N . ASP B 1 301 ? -5.168 12.031 19.938 1 96.94 301 ASP B N 1
ATOM 5565 C CA . ASP B 1 301 ? -6.613 12.109 19.75 1 96.94 301 ASP B CA 1
ATOM 5566 C C . ASP B 1 301 ? -7.031 13.477 19.219 1 96.94 301 ASP B C 1
ATOM 5568 O O . ASP B 1 301 ? -7.492 14.328 19.969 1 96.94 301 ASP B O 1
ATOM 5572 N N . TRP B 1 302 ? -7.004 13.688 18 1 97.62 302 TRP B N 1
ATOM 5573 C CA . TRP B 1 302 ? -7.148 14.984 17.344 1 97.62 302 TRP B CA 1
ATOM 5574 C C . TRP B 1 302 ? -8.5 15.609 17.656 1 97.62 302 TRP B C 1
ATOM 5576 O O . TRP B 1 302 ? -8.594 16.812 17.891 1 97.62 302 TRP B O 1
ATOM 5586 N N . PRO B 1 303 ? -9.602 14.805 17.719 1 96.94 303 PRO B N 1
ATOM 5587 C CA . PRO B 1 303 ? -10.891 15.438 18.031 1 96.94 303 PRO B CA 1
ATOM 5588 C C . PRO B 1 303 ? -10.922 16.078 19.422 1 96.94 303 PRO B C 1
ATOM 5590 O O . PRO B 1 303 ? -11.719 16.984 19.656 1 96.94 303 PRO B O 1
ATOM 5593 N N . SER B 1 304 ? -10.094 15.719 20.281 1 97.62 304 SER B N 1
ATOM 5594 C CA . SER B 1 304 ? -10.102 16.234 21.641 1 97.62 304 SER B CA 1
ATOM 5595 C C . SER B 1 304 ? -9.406 17.578 21.734 1 97.62 304 SER B C 1
ATOM 5597 O O . SER B 1 304 ? -9.539 18.297 22.734 1 97.62 304 SER B O 1
ATOM 5599 N N . LEU B 1 305 ? -8.656 17.938 20.672 1 98.38 305 LEU B N 1
ATOM 5600 C CA . LEU B 1 305 ? -7.871 19.156 20.781 1 98.38 305 LEU B CA 1
ATOM 5601 C C . LEU B 1 305 ? -8.016 20 19.516 1 98.38 305 LEU B C 1
ATOM 5603 O O . LEU B 1 305 ? -7.176 20.875 19.25 1 98.38 305 LEU B O 1
ATOM 5607 N N . SER B 1 306 ? -9.008 19.703 18.703 1 98.62 306 SER B N 1
ATOM 5608 C CA . SER B 1 306 ? -9.258 20.453 17.484 1 98.62 306 SER B CA 1
ATOM 5609 C C . SER B 1 306 ? -10.727 20.359 17.062 1 98.62 306 SER B C 1
ATOM 5611 O O . SER B 1 306 ? -11.484 19.578 17.625 1 98.62 306 SER B O 1
ATOM 5613 N N . ILE B 1 307 ? -11.047 21.234 16.188 1 98.56 307 ILE B N 1
ATOM 5614 C CA . ILE B 1 307 ? -12.344 21.203 15.523 1 98.56 307 ILE B CA 1
ATOM 5615 C C . ILE B 1 307 ? -12.148 21.078 14.016 1 98.56 307 ILE B C 1
ATOM 5617 O O . ILE B 1 307 ? -11.258 21.719 13.445 1 98.56 307 ILE B O 1
ATOM 5621 N N . ARG B 1 308 ? -12.875 20.203 13.43 1 98 308 ARG B N 1
ATOM 5622 C CA . ARG B 1 308 ? -12.922 20.125 11.977 1 98 308 ARG B CA 1
ATOM 5623 C C . ARG B 1 308 ? -14.297 20.516 11.453 1 98 308 ARG B C 1
ATOM 5625 O O . ARG B 1 308 ? -15.32 20.016 11.93 1 98 308 ARG B O 1
ATOM 5632 N N . TRP B 1 309 ? -14.289 21.469 10.562 1 98.31 309 TRP B N 1
ATOM 5633 C CA . TRP B 1 309 ? -15.508 22 9.953 1 98.31 309 TRP B CA 1
ATOM 5634 C C . TRP B 1 309 ? -15.461 21.844 8.438 1 98.31 309 TRP B C 1
ATOM 5636 O O . TRP B 1 309 ? -14.438 22.125 7.805 1 98.31 309 TRP B O 1
ATOM 5646 N N . PRO B 1 310 ? -16.609 21.297 7.832 1 97.25 310 PRO B N 1
ATOM 5647 C CA . PRO B 1 310 ? -16.578 21.141 6.375 1 97.25 310 PRO B CA 1
ATOM 5648 C C . PRO B 1 310 ? -16.25 22.438 5.645 1 97.25 310 PRO B C 1
ATOM 5650 O O . PRO B 1 310 ? -16.859 23.469 5.918 1 97.25 310 PRO B O 1
ATOM 5653 N N . GLN B 1 311 ? -15.328 22.328 4.727 1 96.38 311 GLN B N 1
ATOM 5654 C CA . GLN B 1 311 ? -14.797 23.516 4.082 1 96.38 311 GLN B CA 1
ATOM 5655 C C . GLN B 1 311 ? -15.891 24.266 3.305 1 96.38 311 GLN B C 1
ATOM 5657 O O . GLN B 1 311 ? -15.875 25.484 3.225 1 96.38 311 GLN B O 1
ATOM 5662 N N . GLU B 1 312 ? -16.906 23.547 2.832 1 95.75 312 GLU B N 1
ATOM 5663 C CA . GLU B 1 312 ? -17.969 24.172 2.043 1 95.75 312 GLU B CA 1
ATOM 5664 C C . GLU B 1 312 ? -19.031 24.781 2.941 1 95.75 312 GLU B C 1
ATOM 5666 O O . GLU B 1 312 ? -19.875 25.547 2.477 1 95.75 312 GLU B O 1
ATOM 5671 N N . ALA B 1 313 ? -18.906 24.547 4.207 1 96.88 313 ALA B N 1
ATOM 5672 C CA . ALA B 1 313 ? -19.938 25.016 5.141 1 96.88 313 ALA B CA 1
ATOM 5673 C C . ALA B 1 313 ? -19.438 26.188 5.969 1 96.88 313 ALA B C 1
ATOM 5675 O O . ALA B 1 313 ? -20.047 26.562 6.969 1 96.88 313 ALA B O 1
ATOM 5676 N N . VAL B 1 314 ? -18.344 26.719 5.617 1 97.81 314 VAL B N 1
ATOM 5677 C CA . VAL B 1 314 ? -17.812 27.891 6.328 1 97.81 314 VAL B CA 1
ATOM 5678 C C . VAL B 1 314 ? -18.734 29.078 6.125 1 97.81 314 VAL B C 1
ATOM 5680 O O . VAL B 1 314 ? -18.812 29.641 5.027 1 97.81 314 VAL B O 1
ATOM 5683 N N . ALA B 1 315 ? -19.438 29.453 7.125 1 96.75 315 ALA B N 1
ATOM 5684 C CA . ALA B 1 315 ? -20.406 30.531 7.141 1 96.75 315 ALA B CA 1
ATOM 5685 C C . ALA B 1 315 ? -20.734 30.969 8.57 1 96.75 315 ALA B C 1
ATOM 5687 O O . ALA B 1 315 ? -19.953 30.703 9.492 1 96.75 315 ALA B O 1
ATOM 5688 N N . ILE B 1 316 ? -21.766 31.734 8.766 1 96.25 316 ILE B N 1
ATOM 5689 C CA . ILE B 1 316 ? -22.125 32.344 10.039 1 96.25 316 ILE B CA 1
ATOM 5690 C C . ILE B 1 316 ? -22.375 31.25 11.086 1 96.25 316 ILE B C 1
ATOM 5692 O O . ILE B 1 316 ? -22.125 31.438 12.273 1 96.25 316 ILE B O 1
ATOM 5696 N N . GLU B 1 317 ? -22.75 30.031 10.578 1 97.38 317 GLU B N 1
ATOM 5697 C CA . GLU B 1 317 ? -23.016 28.938 11.492 1 97.38 317 GLU B CA 1
ATOM 5698 C C . GLU B 1 317 ? -21.75 28.5 12.219 1 97.38 317 GLU B C 1
ATOM 5700 O O . GLU B 1 317 ? -21.797 28.172 13.414 1 97.38 317 GLU B O 1
ATOM 5705 N N . MET B 1 318 ? -20.672 28.453 11.531 1 97.75 318 MET B N 1
ATOM 5706 C CA . MET B 1 318 ? -19.391 28.125 12.141 1 97.75 318 MET B CA 1
ATOM 5707 C C . MET B 1 318 ? -19.016 29.156 13.203 1 97.75 318 MET B C 1
ATOM 5709 O O . MET B 1 318 ? -18.594 28.797 14.305 1 97.75 318 MET B O 1
ATOM 5713 N N . TYR B 1 319 ? -19.203 30.438 12.875 1 97.81 319 TYR B N 1
ATOM 5714 C CA . TYR B 1 319 ? -18.922 31.531 13.789 1 97.81 319 TYR B CA 1
ATOM 5715 C C . TYR B 1 319 ? -19.75 31.422 15.055 1 97.81 319 TYR B C 1
ATOM 5717 O O . TYR B 1 319 ? -19.219 31.5 16.172 1 97.81 319 TYR B O 1
ATOM 5725 N N . LEU B 1 320 ? -21.031 31.203 14.867 1 97.81 320 LEU B N 1
ATOM 5726 C CA . LEU B 1 320 ? -21.938 31.125 16 1 97.81 320 LEU B CA 1
ATOM 5727 C C . LEU B 1 320 ? -21.609 29.906 16.875 1 97.81 320 LEU B C 1
ATOM 5729 O O . LEU B 1 320 ? -21.734 29.969 18.094 1 97.81 320 LEU B O 1
ATOM 5733 N N . TYR B 1 321 ? -21.219 28.875 16.219 1 98 321 TYR B N 1
ATOM 5734 C CA . TYR B 1 321 ? -20.891 27.656 16.953 1 98 321 TYR B CA 1
ATOM 5735 C C . TYR B 1 321 ? -19.703 27.875 17.891 1 98 321 TYR B C 1
ATOM 5737 O O . TYR B 1 321 ? -19.781 27.562 19.078 1 98 321 TYR B O 1
ATOM 5745 N N . VAL B 1 322 ? -18.594 28.422 17.375 1 98.06 322 VAL B N 1
ATOM 5746 C CA . VAL B 1 322 ? -17.406 28.562 18.203 1 98.06 322 VAL B CA 1
ATOM 5747 C C . VAL B 1 322 ? -17.609 29.688 19.219 1 98.06 322 VAL B C 1
ATOM 5749 O O . VAL B 1 322 ? -17.062 29.641 20.328 1 98.06 322 VAL B O 1
ATOM 5752 N N . LYS B 1 323 ? -18.422 30.719 18.844 1 97.94 323 LYS B N 1
ATOM 5753 C CA . LYS B 1 323 ? -18.781 31.734 19.828 1 97.94 323 LYS B CA 1
ATOM 5754 C C . LYS B 1 323 ? -19.531 31.141 21 1 97.94 323 LYS B C 1
ATOM 5756 O O . LYS B 1 323 ? -19.266 31.5 22.156 1 97.94 323 LYS B O 1
ATOM 5761 N N . ASP B 1 324 ? -20.453 30.266 20.672 1 98.19 324 ASP B N 1
ATOM 5762 C CA . ASP B 1 324 ? -21.219 29.594 21.719 1 98.19 324 ASP B CA 1
ATOM 5763 C C . ASP B 1 324 ? -20.312 28.781 22.625 1 98.19 324 ASP B C 1
ATOM 5765 O O . ASP B 1 324 ? -20.516 28.719 23.844 1 98.19 324 ASP B O 1
ATOM 5769 N N . LEU B 1 325 ? -19.297 28.125 22.078 1 98.25 325 LEU B N 1
ATOM 5770 C CA . LEU B 1 325 ? -18.344 27.359 22.875 1 98.25 325 LEU B CA 1
ATOM 5771 C C . LEU B 1 325 ? -17.625 28.266 23.875 1 98.25 325 LEU B C 1
ATOM 5773 O O . LEU B 1 325 ? -17.547 27.922 25.062 1 98.25 325 LEU B O 1
ATOM 5777 N N . VAL B 1 326 ? -17.156 29.391 23.422 1 97.81 326 VAL B N 1
ATOM 5778 C CA . VAL B 1 326 ? -16.359 30.297 24.25 1 97.81 326 VAL B CA 1
ATOM 5779 C C . VAL B 1 326 ? -17.234 30.922 25.328 1 97.81 326 VAL B C 1
ATOM 5781 O O . VAL B 1 326 ? -16.797 31.094 26.469 1 97.81 326 VAL B O 1
ATOM 5784 N N . VAL B 1 327 ? -18.484 31.25 25.016 1 96.88 327 VAL B N 1
ATOM 5785 C CA . VAL B 1 327 ? -19.359 31.984 25.922 1 96.88 327 VAL B CA 1
ATOM 5786 C C . VAL B 1 327 ? -20.031 31.031 26.891 1 96.88 327 VAL B C 1
ATOM 5788 O O . VAL B 1 327 ? -20.109 31.297 28.094 1 96.88 327 VAL B O 1
ATOM 5791 N N . ASN B 1 328 ? -20.469 29.875 26.359 1 97.56 328 ASN B N 1
ATOM 5792 C CA . ASN B 1 328 ? -21.359 29.047 27.156 1 97.56 328 ASN B CA 1
ATOM 5793 C C . ASN B 1 328 ? -20.672 27.75 27.594 1 97.56 328 ASN B C 1
ATOM 5795 O O . ASN B 1 328 ? -21.156 27.047 28.484 1 97.56 328 ASN B O 1
ATOM 5799 N N . GLN B 1 329 ? -19.594 27.438 27 1 97.69 329 GLN B N 1
ATOM 5800 C CA . GLN B 1 329 ? -18.891 26.203 27.328 1 97.69 329 GLN B CA 1
ATOM 5801 C C . GLN B 1 329 ? -17.422 26.453 27.594 1 97.69 329 GLN B C 1
ATOM 5803 O O . GLN B 1 329 ? -16.562 25.75 27.062 1 97.69 329 GLN B O 1
ATOM 5808 N N . ARG B 1 330 ? -17.125 27.422 28.344 1 96.31 330 ARG B N 1
ATOM 5809 C CA . ARG B 1 330 ? -15.773 27.906 28.609 1 96.31 330 ARG B CA 1
ATOM 5810 C C . ARG B 1 330 ? -14.898 26.797 29.172 1 96.31 330 ARG B C 1
ATOM 5812 O O . ARG B 1 330 ? -13.734 26.672 28.797 1 96.31 330 ARG B O 1
ATOM 5819 N N . PRO B 1 331 ? -15.406 25.906 30.062 1 97.75 331 PRO B N 1
ATOM 5820 C CA . PRO B 1 331 ? -14.562 24.828 30.594 1 97.75 331 PRO B CA 1
ATOM 5821 C C . PRO B 1 331 ? -14.07 23.891 29.5 1 97.75 331 PRO B C 1
ATOM 5823 O O . PRO B 1 331 ? -12.938 23.391 29.562 1 97.75 331 PRO B O 1
ATOM 5826 N N . LEU B 1 332 ? -14.93 23.656 28.547 1 98 332 LEU B N 1
ATOM 5827 C CA . LEU B 1 332 ? -14.547 22.812 27.422 1 98 332 LEU B CA 1
ATOM 5828 C C . LEU B 1 332 ? -13.43 23.453 26.609 1 98 332 LEU B C 1
ATOM 5830 O O . LEU B 1 332 ? -12.469 22.781 26.234 1 98 332 LEU B O 1
ATOM 5834 N N . VAL B 1 333 ? -13.508 24.719 26.375 1 98.44 333 VAL B N 1
ATOM 5835 C CA . VAL B 1 333 ? -12.508 25.453 25.609 1 98.44 333 VAL B CA 1
ATOM 5836 C C . VAL B 1 333 ? -11.18 25.453 26.375 1 98.44 333 VAL B C 1
ATOM 5838 O O . VAL B 1 333 ? -10.125 25.25 25.766 1 98.44 333 VAL B O 1
ATOM 5841 N N . GLU B 1 334 ? -11.25 25.656 27.641 1 98.5 334 GLU B N 1
ATOM 5842 C CA . GLU B 1 334 ? -10.055 25.641 28.484 1 98.5 334 GLU B CA 1
ATOM 5843 C C . GLU B 1 334 ? -9.383 24.266 28.438 1 98.5 334 GLU B C 1
ATOM 5845 O O . GLU B 1 334 ? -8.156 24.188 28.375 1 98.5 334 GLU B O 1
ATOM 5850 N N . ALA B 1 335 ? -10.195 23.25 28.469 1 98.5 335 ALA B N 1
ATOM 5851 C CA . ALA B 1 335 ? -9.664 21.891 28.406 1 98.5 335 ALA B CA 1
ATOM 5852 C C . ALA B 1 335 ? -8.992 21.625 27.062 1 98.5 335 ALA B C 1
ATOM 5854 O O . ALA B 1 335 ? -7.922 21.016 27.016 1 98.5 335 ALA B O 1
ATOM 5855 N N . MET B 1 336 ? -9.586 22.016 26 1 98.62 336 MET B N 1
ATOM 5856 C CA . MET B 1 336 ? -9.008 21.844 24.672 1 98.62 336 MET B CA 1
ATOM 5857 C C . MET B 1 336 ? -7.684 22.594 24.547 1 98.62 336 MET B C 1
ATOM 5859 O O . MET B 1 336 ? -6.707 22.062 24.031 1 98.62 336 MET B O 1
ATOM 5863 N N . LYS B 1 337 ? -7.684 23.828 25.031 1 98.75 337 LYS B N 1
ATOM 5864 C CA . LYS B 1 337 ? -6.457 24.625 24.984 1 98.75 337 LYS B CA 1
ATOM 5865 C C . LYS B 1 337 ? -5.34 23.938 25.766 1 98.75 337 LYS B C 1
ATOM 5867 O O . LYS B 1 337 ? -4.188 23.906 25.328 1 98.75 337 LYS B O 1
ATOM 5872 N N . GLN B 1 338 ? -5.68 23.422 26.906 1 98.62 338 GLN B N 1
ATOM 5873 C CA . GLN B 1 338 ? -4.691 22.703 27.703 1 98.62 338 GLN B CA 1
ATOM 5874 C C . GLN B 1 338 ? -4.121 21.516 26.938 1 98.62 338 GLN B C 1
ATOM 5876 O O . GLN B 1 338 ? -2.92 21.25 27 1 98.62 338 GLN B O 1
ATOM 5881 N N . ARG B 1 339 ? -4.961 20.797 26.266 1 98.56 339 ARG B N 1
ATOM 5882 C CA . ARG B 1 339 ? -4.508 19.656 25.469 1 98.56 339 ARG B CA 1
ATOM 5883 C C . ARG B 1 339 ? -3.635 20.125 24.312 1 98.56 339 ARG B C 1
ATOM 5885 O O . ARG B 1 339 ? -2.643 19.484 23.969 1 98.56 339 ARG B O 1
ATOM 5892 N N . VAL B 1 340 ? -4.012 21.219 23.703 1 98.81 340 VAL B N 1
ATOM 5893 C CA . VAL B 1 340 ? -3.195 21.812 22.641 1 98.81 340 VAL B CA 1
ATOM 5894 C C . VAL B 1 340 ? -1.794 22.109 23.172 1 98.81 340 VAL B C 1
ATOM 5896 O O . VAL B 1 340 ? -0.796 21.703 22.578 1 98.81 340 VAL B O 1
ATOM 5899 N N . ASP B 1 341 ? -1.757 22.734 24.312 1 98.62 341 ASP B N 1
ATOM 5900 C CA . ASP B 1 341 ? -0.477 23.078 24.938 1 98.62 341 ASP B CA 1
ATOM 5901 C C . ASP B 1 341 ? 0.34 21.812 25.219 1 98.62 341 ASP B C 1
ATOM 5903 O O . ASP B 1 341 ? 1.544 21.781 24.953 1 98.62 341 ASP B O 1
ATOM 5907 N N . ALA B 1 342 ? -0.306 20.828 25.672 1 98 342 ALA B N 1
ATOM 5908 C CA . ALA B 1 342 ? 0.362 19.609 26.109 1 98 342 ALA B CA 1
ATOM 5909 C C . ALA B 1 342 ? 0.894 18.828 24.906 1 98 342 ALA B C 1
ATOM 5911 O O . ALA B 1 342 ? 1.79 17.984 25.047 1 98 342 ALA B O 1
ATOM 5912 N N . HIS B 1 343 ? 0.386 19.094 23.703 1 98.31 343 HIS B N 1
ATOM 5913 C CA . HIS B 1 343 ? 0.743 18.281 22.547 1 98.31 343 HIS B CA 1
ATOM 5914 C C . HIS B 1 343 ? 1.646 19.062 21.594 1 98.31 343 HIS B C 1
ATOM 5916 O O . HIS B 1 343 ? 2.014 18.547 20.531 1 98.31 343 HIS B O 1
ATOM 5922 N N . ALA B 1 344 ? 2.037 20.266 21.906 1 98.19 344 ALA B N 1
ATOM 5923 C CA . ALA B 1 344 ? 2.854 21.109 21.031 1 98.19 344 ALA B CA 1
ATOM 5924 C C . ALA B 1 344 ? 4.191 20.438 20.719 1 98.19 344 ALA B C 1
ATOM 5926 O O . ALA B 1 344 ? 4.723 20.562 19.625 1 98.19 344 ALA B O 1
ATOM 5927 N N . CYS B 1 345 ? 4.672 19.656 21.641 1 97.12 345 CYS B N 1
ATOM 5928 C CA . CYS B 1 345 ? 5.992 19.047 21.531 1 97.12 345 CYS B CA 1
ATOM 5929 C C . CYS B 1 345 ? 6.023 18.031 20.391 1 97.12 345 CYS B C 1
ATOM 5931 O O . CYS B 1 345 ? 7.098 17.672 19.906 1 97.12 345 CYS B O 1
ATOM 5933 N N . TRP B 1 346 ? 4.848 17.484 19.938 1 98 346 TRP B N 1
ATOM 5934 C CA . TRP B 1 346 ? 4.777 16.516 18.844 1 98 346 TRP B CA 1
ATOM 5935 C C . TRP B 1 346 ? 5.191 17.156 17.531 1 98 346 TRP B C 1
ATOM 5937 O O . TRP B 1 346 ? 5.457 16.453 16.547 1 98 346 TRP B O 1
ATOM 5947 N N . PHE B 1 347 ? 5.27 18.547 17.547 1 97.69 347 PHE B N 1
ATOM 5948 C CA . PHE B 1 347 ? 5.449 19.25 16.281 1 97.69 347 PHE B CA 1
ATOM 5949 C C . PHE B 1 347 ? 6.707 20.109 16.312 1 97.69 347 PHE B C 1
ATOM 5951 O O . PHE B 1 347 ? 6.902 20.953 15.43 1 97.69 347 PHE B O 1
ATOM 5958 N N . ASN B 1 348 ? 7.551 19.906 17.328 1 96.5 348 ASN B N 1
ATOM 5959 C CA . ASN B 1 348 ? 8.82 20.609 17.469 1 9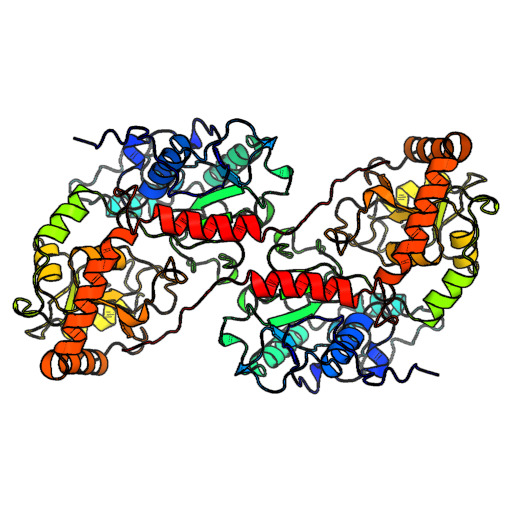6.5 348 ASN B CA 1
ATOM 5960 C C . ASN B 1 348 ? 10 19.719 17.094 1 96.5 348 ASN B C 1
ATOM 5962 O O . ASN B 1 348 ? 10.469 18.922 17.906 1 96.5 348 ASN B O 1
ATOM 5966 N N . PHE B 1 349 ? 10.578 19.891 15.906 1 94.25 349 PHE B N 1
ATOM 5967 C CA . PHE B 1 349 ? 11.656 19.047 15.391 1 94.25 349 PHE B CA 1
ATOM 5968 C C . PHE B 1 349 ? 12.961 19.328 16.125 1 94.25 349 PHE B C 1
ATOM 5970 O O . PHE B 1 349 ? 13.953 18.625 15.922 1 94.25 349 PHE B O 1
ATOM 5977 N N . TYR B 1 350 ? 12.906 20.25 17.016 1 92.06 350 TYR B N 1
ATOM 5978 C CA . TYR B 1 350 ? 14.117 20.578 17.766 1 92.06 350 TYR B CA 1
ATOM 5979 C C . TYR B 1 350 ? 14.07 19.969 19.172 1 92.06 350 TYR B C 1
ATOM 5981 O O . TYR B 1 350 ? 15.016 20.109 19.938 1 92.06 350 TYR B O 1
ATOM 5989 N N . GLN B 1 351 ? 13 19.312 19.406 1 89.44 351 GLN B N 1
ATOM 5990 C CA . GLN B 1 351 ? 12.891 18.469 20.578 1 89.44 351 GLN B CA 1
ATOM 5991 C C . GLN B 1 351 ? 13.172 17 20.25 1 89.44 351 GLN B C 1
ATOM 5993 O O . GLN B 1 351 ? 12.273 16.281 19.797 1 89.44 351 GLN B O 1
ATOM 5998 N N . LEU B 1 352 ? 14.328 16.516 20.625 1 86.38 352 LEU B N 1
ATOM 5999 C CA . LEU B 1 352 ? 14.758 15.195 20.172 1 86.38 352 LEU B CA 1
ATOM 6000 C C . LEU B 1 352 ? 14.211 14.094 21.078 1 86.38 352 LEU B C 1
ATOM 6002 O O . LEU B 1 352 ? 14.023 12.961 20.625 1 86.38 352 LEU B O 1
ATOM 6006 N N . ASP B 1 353 ? 14.07 14.523 22.359 1 82.06 353 ASP B N 1
ATOM 6007 C CA . ASP B 1 353 ? 13.641 13.539 23.344 1 82.06 353 ASP B CA 1
ATOM 6008 C C . ASP B 1 353 ? 12.531 14.109 24.234 1 82.06 353 ASP B C 1
ATOM 6010 O O . ASP B 1 353 ? 12.125 15.266 24.062 1 82.06 353 ASP B O 1
ATOM 6014 N N . GLY B 1 354 ? 11.992 13.133 25.062 1 86 354 GLY B N 1
ATOM 6015 C CA . GLY B 1 354 ? 10.914 13.539 25.953 1 86 354 GLY B CA 1
ATOM 6016 C C . GLY B 1 354 ? 9.656 12.711 25.797 1 86 354 GLY B C 1
ATOM 6017 O O . GLY B 1 354 ? 9.656 11.703 25.078 1 86 354 GLY B O 1
ATOM 6018 N N . PRO B 1 355 ? 8.633 13.195 26.5 1 89.75 355 PRO B N 1
ATOM 6019 C CA . PRO B 1 355 ? 7.379 12.445 26.422 1 89.75 355 PRO B CA 1
ATOM 6020 C C . PRO B 1 355 ? 6.734 12.508 25.031 1 89.75 355 PRO B C 1
ATOM 6022 O O . PRO B 1 355 ? 5.973 11.609 24.672 1 89.75 355 PRO B O 1
ATOM 6025 N N . CYS B 1 356 ? 7.02 13.539 24.328 1 94.31 356 CYS B N 1
ATOM 6026 C CA . CYS B 1 356 ? 6.539 13.672 22.953 1 94.31 356 CYS B CA 1
ATOM 6027 C C . CYS B 1 356 ? 7.582 14.352 22.062 1 94.31 356 CYS B C 1
ATOM 6029 O O . CYS B 1 356 ? 8.383 15.148 22.547 1 94.31 356 CYS B O 1
ATOM 6031 N N . SER B 1 357 ? 7.656 13.969 20.812 1 95.5 357 SER B N 1
ATOM 6032 C CA . SER B 1 357 ? 8.516 14.508 19.766 1 95.5 357 SER B CA 1
ATOM 6033 C C . SER B 1 357 ? 8.078 14.016 18.391 1 95.5 357 SER B C 1
ATOM 6035 O O . SER B 1 357 ? 7.5 12.938 18.266 1 95.5 357 SER B O 1
ATOM 6037 N N . PRO B 1 358 ? 8.305 14.867 17.406 1 96.88 358 PRO B N 1
ATOM 6038 C CA . PRO B 1 358 ? 7.992 14.359 16.078 1 96.88 358 PRO B CA 1
ATOM 6039 C C . PRO B 1 358 ? 8.766 13.086 15.734 1 96.88 358 PRO B C 1
ATOM 6041 O O . PRO B 1 358 ? 8.25 12.219 15.023 1 96.88 358 PRO B O 1
ATOM 6044 N N . TYR B 1 359 ? 9.961 12.922 16.281 1 96.38 359 TYR B N 1
ATOM 6045 C CA . TYR B 1 359 ? 10.781 11.742 16.031 1 96.38 359 TYR B CA 1
ATOM 6046 C C . TYR B 1 359 ? 10.148 10.5 16.641 1 96.38 359 TYR B C 1
ATOM 6048 O O . TYR B 1 359 ? 10.148 9.43 16.031 1 96.38 359 TYR B O 1
ATOM 6056 N N . LYS B 1 360 ? 9.617 10.664 17.812 1 96.62 360 LYS B N 1
ATOM 6057 C CA . LYS B 1 360 ? 8.914 9.555 18.438 1 96.62 360 LYS B CA 1
ATOM 6058 C C . LYS B 1 360 ? 7.723 9.102 17.609 1 96.62 360 LYS B C 1
ATOM 6060 O O . LYS B 1 360 ? 7.48 7.902 17.453 1 96.62 360 LYS B O 1
ATOM 6065 N N . GLY B 1 361 ? 6.945 10.078 17.109 1 97.44 361 GLY B N 1
ATOM 6066 C CA . GLY B 1 361 ? 5.828 9.75 16.25 1 97.44 361 GLY B CA 1
ATOM 6067 C C . GLY B 1 361 ? 6.25 9.062 14.961 1 97.44 361 GLY B C 1
ATOM 6068 O O . GLY B 1 361 ? 5.652 8.055 14.57 1 97.44 361 GLY B O 1
ATOM 6069 N N . ILE B 1 362 ? 7.273 9.555 14.328 1 97.69 362 ILE B N 1
ATOM 6070 C CA . ILE B 1 362 ? 7.777 9.008 13.078 1 97.69 362 ILE B CA 1
ATOM 6071 C C . ILE B 1 362 ? 8.312 7.594 13.305 1 97.69 362 ILE B C 1
ATOM 6073 O O . ILE B 1 362 ? 8.031 6.684 12.523 1 97.69 362 ILE B O 1
ATOM 6077 N N . LEU B 1 363 ? 9.047 7.391 14.391 1 97.44 363 LEU B N 1
ATOM 6078 C CA . LEU B 1 363 ? 9.602 6.074 14.703 1 97.44 363 LEU B CA 1
ATOM 6079 C C . LEU B 1 363 ? 8.484 5.082 15.023 1 97.44 363 LEU B C 1
ATOM 6081 O O . LEU B 1 363 ? 8.578 3.904 14.68 1 97.44 363 LEU B O 1
ATOM 6085 N N . HIS B 1 364 ? 7.453 5.586 15.695 1 96.94 364 HIS B N 1
ATOM 6086 C CA . HIS B 1 364 ? 6.293 4.738 15.938 1 96.94 364 HIS B CA 1
ATOM 6087 C C . HIS B 1 364 ? 5.711 4.223 14.625 1 96.94 364 HIS B C 1
ATOM 6089 O O . HIS B 1 364 ? 5.441 3.027 14.484 1 96.94 364 HIS B O 1
ATOM 6095 N N . ASP B 1 365 ? 5.551 5.094 13.672 1 97.25 365 ASP B N 1
ATOM 6096 C CA . ASP B 1 365 ? 5.012 4.73 12.367 1 97.25 365 ASP B CA 1
ATOM 6097 C C . ASP B 1 365 ? 5.949 3.773 11.633 1 97.25 365 ASP B C 1
ATOM 6099 O O . ASP B 1 365 ? 5.504 2.785 11.047 1 97.25 365 ASP B O 1
ATOM 6103 N N . LEU B 1 366 ? 7.227 4.016 11.656 1 97.94 366 LEU B N 1
ATOM 6104 C CA . LEU B 1 366 ? 8.203 3.184 10.969 1 97.94 366 LEU B CA 1
ATOM 6105 C C . LEU B 1 366 ? 8.281 1.797 11.594 1 97.94 366 LEU B C 1
ATOM 6107 O O . LEU B 1 366 ? 8.422 0.796 10.891 1 97.94 366 LEU B O 1
ATOM 6111 N N . GLU B 1 367 ? 8.203 1.714 12.906 1 97.12 367 GLU B N 1
ATOM 6112 C CA . GLU B 1 367 ? 8.211 0.426 13.594 1 97.12 367 GLU B CA 1
ATOM 6113 C C . GLU B 1 367 ? 7.027 -0.435 13.172 1 97.12 367 GLU B C 1
ATOM 6115 O O . GLU B 1 367 ? 7.168 -1.641 12.961 1 97.12 367 GLU B O 1
ATOM 6120 N N . LYS B 1 368 ? 5.93 0.218 13.102 1 95.06 368 LYS B N 1
ATOM 6121 C CA . LYS B 1 368 ? 4.738 -0.508 12.672 1 95.06 368 LYS B CA 1
ATOM 6122 C C . LYS B 1 368 ? 4.918 -1.077 11.266 1 95.06 368 LYS B C 1
ATOM 6124 O O . LYS B 1 368 ? 4.555 -2.225 11.008 1 95.06 368 LYS B O 1
ATOM 6129 N N . ARG B 1 369 ? 5.523 -0.296 10.344 1 96.12 369 ARG B N 1
ATOM 6130 C CA . ARG B 1 369 ? 5.766 -0.77 8.984 1 96.12 369 ARG B CA 1
ATOM 6131 C C . ARG B 1 369 ? 6.789 -1.899 8.969 1 96.12 369 ARG B C 1
ATOM 6133 O O . ARG B 1 369 ? 6.613 -2.896 8.266 1 96.12 369 ARG B O 1
ATOM 6140 N N . SER B 1 370 ? 7.832 -1.7 9.734 1 96.44 370 SER B N 1
ATOM 6141 C CA . SER B 1 370 ? 8.883 -2.711 9.781 1 96.44 370 SER B CA 1
ATOM 6142 C C . SER B 1 370 ? 8.344 -4.039 10.305 1 96.44 370 SER B C 1
ATOM 6144 O O . SER B 1 370 ? 8.617 -5.094 9.727 1 96.44 370 SER B O 1
ATOM 6146 N N . ARG B 1 371 ? 7.539 -4.02 11.336 1 92.62 371 ARG B N 1
ATOM 6147 C CA . ARG B 1 371 ? 6.996 -5.223 11.961 1 92.62 371 ARG B CA 1
ATOM 6148 C C . ARG B 1 371 ? 5.988 -5.906 11.039 1 92.62 371 ARG B C 1
ATOM 6150 O O . ARG B 1 371 ? 5.902 -7.137 11.008 1 92.62 371 ARG B O 1
ATOM 6157 N N . GLY B 1 372 ? 5.281 -5.102 10.359 1 90.94 372 GLY B N 1
ATOM 6158 C CA . GLY B 1 372 ? 4.215 -5.645 9.531 1 90.94 372 GLY B CA 1
ATOM 6159 C C . GLY B 1 372 ? 4.637 -5.871 8.094 1 90.94 372 GLY B C 1
ATOM 6160 O O . GLY B 1 372 ? 3.816 -6.23 7.246 1 90.94 372 GLY B O 1
ATOM 6161 N N . MET B 1 373 ? 5.91 -5.703 7.73 1 93.31 373 MET B N 1
ATOM 6162 C CA . MET B 1 373 ? 6.371 -5.809 6.352 1 93.31 373 MET B CA 1
ATOM 6163 C C . MET B 1 373 ? 6.223 -7.238 5.836 1 93.31 373 MET B C 1
ATOM 6165 O O . MET B 1 373 ? 6.781 -8.172 6.418 1 93.31 373 MET B O 1
ATOM 6169 N N . PRO B 1 374 ? 5.441 -7.363 4.773 1 90.31 374 PRO B N 1
ATOM 6170 C CA . PRO B 1 374 ? 5.266 -8.711 4.234 1 90.31 374 PRO B CA 1
ATOM 6171 C C . PRO B 1 374 ? 6.496 -9.211 3.475 1 90.31 374 PRO B C 1
ATOM 6173 O O . PRO B 1 374 ? 7.324 -8.406 3.043 1 90.31 374 PRO B O 1
ATOM 6176 N N . ARG B 1 375 ? 6.59 -10.547 3.379 1 90.81 375 ARG B N 1
ATOM 6177 C CA . ARG B 1 375 ? 7.59 -11.125 2.488 1 90.81 375 ARG B CA 1
ATOM 6178 C C . ARG B 1 375 ? 7.184 -10.961 1.028 1 90.81 375 ARG B C 1
ATOM 6180 O O . ARG B 1 375 ? 6.055 -11.273 0.651 1 90.81 375 ARG B O 1
ATOM 6187 N N . TYR B 1 376 ? 7.98 -10.352 0.299 1 91.44 376 TYR B N 1
ATOM 6188 C CA . TYR B 1 376 ? 7.754 -10.109 -1.12 1 91.44 376 TYR B CA 1
ATOM 6189 C C . TYR B 1 376 ? 9 -10.422 -1.935 1 91.44 376 TYR B C 1
ATOM 6191 O O . TYR B 1 376 ? 9.734 -9.516 -2.346 1 91.44 376 TYR B O 1
ATOM 6199 N N . LEU B 1 377 ? 9.195 -11.703 -2.135 1 86 377 LEU B N 1
ATOM 6200 C CA . LEU B 1 377 ? 10.406 -12.188 -2.803 1 86 377 LEU B CA 1
ATOM 6201 C C . LEU B 1 377 ? 10.07 -12.797 -4.156 1 86 377 LEU B C 1
ATOM 6203 O O . LEU B 1 377 ? 9.156 -13.625 -4.262 1 86 377 LEU B O 1
ATOM 6207 N N . HIS B 1 378 ? 10.781 -12.219 -5.203 1 87.12 378 HIS B N 1
ATOM 6208 C CA . HIS B 1 378 ? 10.688 -12.867 -6.508 1 87.12 378 HIS B CA 1
ATOM 6209 C C . HIS B 1 378 ? 11.977 -12.695 -7.301 1 87.12 378 HIS B C 1
ATOM 6211 O O . HIS B 1 378 ? 11.977 -12.102 -8.375 1 87.12 378 HIS B O 1
ATOM 6217 N N . PRO B 1 379 ? 13.008 -13.32 -6.648 1 89.19 379 PRO B N 1
ATOM 6218 C CA . PRO B 1 379 ? 14.25 -13.344 -7.434 1 89.19 379 PRO B CA 1
ATOM 6219 C C . PRO B 1 379 ? 14.086 -14.094 -8.758 1 89.19 379 PRO B C 1
ATOM 6221 O O . PRO B 1 379 ? 13.172 -14.906 -8.906 1 89.19 379 PRO B O 1
ATOM 6224 N N . THR B 1 380 ? 14.977 -13.758 -9.641 1 89.44 380 THR B N 1
ATOM 6225 C CA . THR B 1 380 ? 14.852 -14.375 -10.961 1 89.44 380 THR B CA 1
ATOM 6226 C C . THR B 1 380 ? 15.438 -15.781 -10.953 1 89.44 380 THR B C 1
ATOM 6228 O O . THR B 1 380 ? 15.219 -16.562 -11.891 1 89.44 380 THR B O 1
ATOM 6231 N N . HIS B 1 381 ? 16.125 -16.078 -9.891 1 92.69 381 HIS B N 1
ATOM 6232 C CA . HIS B 1 381 ? 16.812 -17.359 -9.891 1 92.69 381 HIS B CA 1
ATOM 6233 C C . HIS B 1 381 ? 16.969 -17.906 -8.469 1 92.69 381 HIS B C 1
ATOM 6235 O O . HIS B 1 381 ? 17.328 -17.156 -7.555 1 92.69 381 HIS B O 1
ATOM 6241 N N . TRP B 1 382 ? 16.531 -19.203 -8.289 1 93.69 382 TRP B N 1
ATOM 6242 C CA . TRP B 1 382 ? 16.953 -19.969 -7.125 1 93.69 382 TRP B CA 1
ATOM 6243 C C . TRP B 1 382 ? 17.078 -21.453 -7.457 1 93.69 382 TRP B C 1
ATOM 6245 O O . TRP B 1 382 ? 16.297 -21.969 -8.258 1 93.69 382 TRP B O 1
ATOM 6255 N N . VAL B 1 383 ? 18.094 -22.031 -6.945 1 90.81 383 VAL B N 1
ATOM 6256 C CA . VAL B 1 383 ? 18.344 -23.469 -7.105 1 90.81 383 VAL B CA 1
ATOM 6257 C C . VAL B 1 383 ? 18.656 -24.094 -5.746 1 90.81 383 VAL B C 1
ATOM 6259 O O . VAL B 1 383 ? 19.156 -23.406 -4.848 1 90.81 383 VAL B O 1
ATOM 6262 N N . PRO B 1 384 ? 18.266 -25.266 -5.602 1 88.88 384 PRO B N 1
ATOM 6263 C CA . PRO B 1 384 ? 18.578 -25.906 -4.316 1 88.88 384 PRO B CA 1
ATOM 6264 C C . PRO B 1 384 ? 20.078 -26.062 -4.086 1 88.88 384 PRO B C 1
ATOM 6266 O O . PRO B 1 384 ? 20.844 -26.109 -5.047 1 88.88 384 PRO B O 1
#

Radius of gyration: 29.71 Å; Cα contacts (8 Å, |Δi|>4): 1438; chains: 2; bounding box: 53×88×65 Å